Protein 5SWK (pdb70)

Solvent-accessible surface area: 19151 Å² total; per-residue (Å²): 86,7,34,11,99,113,65,0,35,89,11,0,90,79,13,56,7,89,97,84,67,4,68,34,65,53,0,5,66,25,0,1,3,12,0,31,42,103,109,24,35,27,77,115,96,20,24,39,0,113,1,74,153,13,93,2,4,105,18,13,61,39,97,46,19,27,0,124,64,71,80,48,0,56,58,16,0,111,158,24,12,57,86,99,105,61,0,36,12,90,111,83,0,36,53,0,0,85,78,28,38,5,160,97,93,58,3,57,27,145,51,0,12,66,24,0,6,18,8,0,13,38,103,96,26,31,29,108,116,97,18,24,39,0,114,2,69,156,14,53,0,5,99,16,14,61,31,97,42,6,18,1,124,86,69,210,83,0,50,57,7,0,109,163,14,10,89,101,128,100,22,52,63,132,44,29,115,56,81,34,79,10,52,58,49,80,100,32,65,0,46,3,117,2,39,49,105,51,26,58,33,5,59,47,93,54,32,66,23,12,54,51,91,62,54,80,77,48,79,149,211,119,10,0,44,10,49,0,41,0,32,2,61,27,104,34,99,5,87,0,23,1,14,40,50,51,54,34,3,24,76,40,22,62,111,2,48,112,54,61,69,4,30,0,53,0,53,1,134,221,46,19,53,70,137,42,54,113,52,83,28,92,2,49,127,51,70,93,52,63,0,32,0,114,9,39,44,103,51,24,66,41,24,62,40,96,58,52,54,22,18,54,54,91,58,50,88,68,46,69,148,218,137,20,2,62,12,47,0,43,0,30,1,61,72,77,36,94,5,60,0,28,0,15,45,50,56,48,23,10,36,65,32,23,76,103,5,51,120,54,120,58,0,30,0,47,0,67,5,90

Radius of gyration: 23.73 Å; Cα contacts (8 Å, |Δi|>4): 749; chains: 4; bounding box: 57×64×56 Å

Foldseek 3Di:
DWFFADLLVVQLVVQPDDDGDDDVVSSVVSVVSSCVVVVQADPVQRQKGADLPHSVCVQLVHRIDGVVPPVSVVVSRPVGIGHD/DKKFFAVLLVVQLVVQPDDDRMDDVVSSVVSVVVSCVVVVQADPVQRQKGAALVHSVCVQLVHRIDGVVPPVSVVVSRPVGIGHD/DAEPVCPPHDDDDDAFDKDKYKYWDACVVQWDKDWPDKFQKDWDWDWDADPVHTGIIIIMIGRHHPDDIDIDIDTDHDDPVNVVVPVVPDDDDDDDDDDD/DAAEPVCPPHDDDDDAFDKHKYKYFDACVVQWDKDWPDKDQKDWDWDFDADPVRGGIIIIMIHGHDPDDMDTDIDTDHQDPVNVVCVVPDDDDDDDDDDDD

Nearest PDB structures (foldseek):
  8j81-assembly1_A  TM=9.949E-01  e=4.202E-17  Homo sapiens
  5hmi-assembly3_A  TM=9.878E-01  e=1.040E-16  Homo sapiens
  5hmh-assembly3_A  TM=9.859E-01  e=1.580E-16  Homo sapiens
  5zxf-assembly1_A  TM=9.696E-01  e=1.816E-16  Homo sapiens
  3g03-assembly2_C  TM=9.786E-01  e=2.400E-16  Homo sapiens

B-factor: mean 32.32, std 8.68, range [16.42, 72.95]

Structure (mmCIF, N/CA/C/O backbone):
data_5SWK
#
_entry.id   5SWK
#
_cell.length_a   87.361
_cell.length_b   87.361
_cell.length_c   160.840
_cell.angle_alpha   90.000
_cell.angle_beta   90.000
_cell.angle_gamma   90.000
#
_symmetry.space_group_name_H-M   'P 43 21 2'
#
loop_
_entity.id
_entity.type
_entity.pdbx_description
1 polymer 'E3 ubiquitin-protein ligase Mdm2'
2 polymer 'De novo protein based on the inhibitor Amoebiasin-1'
3 non-polymer 'CHLORIDE ION'
4 non-polymer 'SULFATE ION'
5 non-polymer GLYCEROL
6 water water
#
loop_
_atom_site.group_PDB
_atom_site.id
_atom_site.type_symbol
_atom_site.label_atom_id
_atom_site.label_alt_id
_atom_site.label_comp_id
_atom_site.label_asym_id
_atom_site.label_entity_id
_atom_site.label_seq_id
_atom_site.pdbx_PDB_ins_code
_atom_site.Cartn_x
_atom_site.Cartn_y
_atom_site.Cartn_z
_atom_site.occupancy
_atom_site.B_iso_or_equiv
_atom_site.auth_seq_id
_atom_site.auth_comp_id
_atom_site.auth_asym_id
_atom_site.auth_atom_id
_atom_site.pdbx_PDB_model_num
ATOM 1 N N . LEU A 1 30 ? 20.880 -6.859 13.497 1.00 48.06 27 LEU A N 1
ATOM 2 C CA . LEU A 1 30 ? 21.476 -8.168 13.742 1.00 46.00 27 LEU A CA 1
ATOM 3 C C . LEU A 1 30 ? 21.478 -9.010 12.469 1.00 46.79 27 LEU A C 1
ATOM 4 O O . LEU A 1 30 ? 20.439 -9.187 11.837 1.00 45.81 27 LEU A O 1
ATOM 6 N N . VAL A 1 31 ? 22.647 -9.528 12.100 1.00 44.40 28 VAL A N 1
ATOM 7 C CA . VAL A 1 31 ? 22.802 -10.248 10.838 1.00 43.19 28 VAL A CA 1
ATOM 8 C C . VAL A 1 31 ? 23.518 -11.581 11.017 1.00 41.35 28 VAL A C 1
ATOM 9 O O . VAL A 1 31 ? 24.242 -11.786 11.991 1.00 39.78 28 VAL A O 1
ATOM 13 N N . ARG A 1 32 ? 23.300 -12.487 10.072 1.00 38.21 29 ARG A N 1
ATOM 14 C CA . ARG A 1 32 ? 23.967 -13.783 10.079 1.00 38.88 29 ARG A CA 1
ATOM 15 C C . ARG A 1 32 ? 24.812 -13.960 8.815 1.00 37.90 29 ARG A C 1
ATOM 16 O O . ARG A 1 32 ? 24.273 -14.195 7.735 1.00 35.35 29 ARG A O 1
ATOM 18 N N . PRO A 1 33 ? 26.140 -13.837 8.951 1.00 39.84 30 PRO A N 1
ATOM 19 C CA . PRO A 1 33 ? 27.056 -13.983 7.813 1.00 33.69 30 PRO A CA 1
ATOM 20 C C . PRO A 1 33 ? 26.947 -15.344 7.142 1.00 35.41 30 PRO A C 1
ATOM 21 O O . PRO A 1 33 ? 26.915 -16.363 7.827 1.00 32.33 30 PRO A O 1
ATOM 25 N N . LYS A 1 34 ? 26.903 -15.352 5.813 1.00 33.23 31 LYS A N 1
ATOM 26 C CA . LYS A 1 34 ? 26.936 -16.599 5.067 1.00 32.61 31 LYS A CA 1
ATOM 27 C C . LYS A 1 34 ? 28.329 -17.225 5.208 1.00 31.80 31 LYS A C 1
ATOM 28 O O . LYS A 1 34 ? 29.264 -16.538 5.613 1.00 31.89 31 LYS A O 1
ATOM 34 N N . PRO A 1 35 ? 28.469 -18.531 4.900 1.00 34.25 32 PRO A N 1
ATOM 35 C CA . PRO A 1 35 ? 29.686 -19.289 5.228 1.00 30.06 32 PRO A CA 1
ATOM 36 C C . PRO A 1 35 ? 31.026 -18.659 4.852 1.00 32.55 32 PRO A C 1
ATOM 37 O O . PRO A 1 35 ? 31.945 -18.691 5.666 1.00 29.62 32 PRO A O 1
ATOM 41 N N . LEU A 1 36 ? 31.156 -18.120 3.647 1.00 31.11 33 LEU A N 1
ATOM 42 C CA . LEU A 1 36 ? 32.443 -17.575 3.229 1.00 29.57 33 LEU A CA 1
ATOM 43 C C . LEU A 1 36 ? 32.793 -16.325 4.043 1.00 26.16 33 LEU A C 1
ATOM 44 O O . LEU A 1 36 ? 33.929 -16.161 4.490 1.00 24.93 33 LEU A O 1
ATOM 49 N N . LEU A 1 37 ? 31.816 -15.445 4.234 1.00 23.81 34 LEU A N 1
ATOM 50 C CA . LEU A 1 37 ? 32.027 -14.248 5.037 1.00 24.85 34 LEU A CA 1
ATOM 51 C C . LEU A 1 37 ? 32.323 -14.639 6.479 1.00 27.27 34 LEU A C 1
ATOM 52 O O . LEU A 1 37 ? 33.175 -14.041 7.133 1.00 25.00 34 LEU A O 1
ATOM 57 N N . LEU A 1 38 ? 31.618 -15.651 6.968 1.00 26.74 35 LEU A N 1
ATOM 58 C CA . LEU A 1 38 ? 31.816 -16.091 8.344 1.00 28.98 35 LEU A CA 1
ATOM 59 C C . LEU A 1 38 ? 33.246 -16.579 8.533 1.00 29.23 35 LEU A C 1
ATOM 60 O O . LEU A 1 38 ? 33.897 -16.235 9.519 1.00 28.90 35 LEU A O 1
ATOM 65 N N . LYS A 1 39 ? 33.737 -17.353 7.567 1.00 26.89 36 LYS A N 1
ATOM 66 C CA . LYS A 1 39 ? 35.110 -17.854 7.598 1.00 27.03 36 LYS A CA 1
ATOM 67 C C . LYS A 1 39 ? 36.143 -16.717 7.666 1.00 29.81 36 LYS A C 1
ATOM 68 O O . LYS A 1 39 ? 37.124 -16.803 8.407 1.00 30.27 36 LYS A O 1
ATOM 72 N N . LEU A 1 40 ? 35.916 -15.648 6.908 1.00 28.44 37 LEU A N 1
ATOM 73 C CA . LEU A 1 40 ? 36.807 -14.492 6.961 1.00 26.37 37 LEU A CA 1
ATOM 74 C C . LEU A 1 40 ? 36.829 -13.851 8.349 1.00 26.47 37 LEU A C 1
ATOM 75 O O . LEU A 1 40 ? 37.895 -13.644 8.923 1.00 26.20 37 LEU A O 1
ATOM 77 N N . LEU A 1 41 ? 35.655 -13.536 8.881 1.00 23.73 38 LEU A N 1
ATOM 78 C CA . LEU A 1 41 ? 35.571 -12.900 10.191 1.00 30.71 38 LEU A CA 1
ATOM 79 C C . LEU A 1 41 ? 36.243 -13.748 11.272 1.00 32.51 38 LEU A C 1
ATOM 80 O O . LEU A 1 41 ? 36.926 -13.224 12.155 1.00 29.92 38 LEU A O 1
ATOM 85 N N . LYS A 1 42 ? 36.062 -15.061 11.196 1.00 29.91 39 LYS A N 1
ATOM 86 C CA . LYS A 1 42 ? 36.586 -15.937 12.238 1.00 31.11 39 LYS A CA 1
ATOM 87 C C . LYS A 1 42 ? 38.102 -16.091 12.140 1.00 33.38 39 LYS A C 1
ATOM 88 O O . LYS A 1 42 ? 38.762 -16.400 13.132 1.00 30.11 39 LYS A O 1
ATOM 94 N N . SER A 1 43 ? 38.658 -15.858 10.952 1.00 29.75 40 SER A N 1
ATOM 95 C CA . SER A 1 43 ? 40.103 -15.965 10.771 1.00 29.14 40 SER A CA 1
ATOM 96 C C . SER A 1 43 ? 40.829 -14.814 11.467 1.00 26.36 40 SER A C 1
ATOM 97 O O . SER A 1 43 ? 42.043 -14.844 11.609 1.00 30.21 40 SER A O 1
ATOM 100 N N . VAL A 1 44 ? 40.081 -13.803 11.901 1.00 27.88 41 VAL A N 1
ATOM 101 C CA . VAL A 1 44 ? 40.673 -12.697 12.634 1.00 26.56 4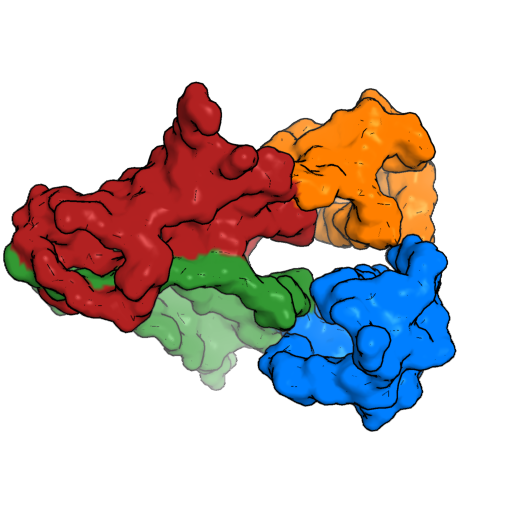1 VAL A CA 1
ATOM 102 C C . VAL A 1 44 ? 40.001 -12.505 13.998 1.00 29.44 41 VAL A C 1
ATOM 103 O O . VAL A 1 44 ? 39.943 -11.392 14.516 1.00 31.06 41 VAL A O 1
ATOM 107 N N . GLY A 1 45 ? 39.484 -13.594 14.566 1.00 32.66 42 GLY A N 1
ATOM 108 C CA . GLY A 1 45 ? 39.072 -13.598 15.961 1.00 33.12 42 GLY A CA 1
ATOM 109 C C . GLY A 1 45 ? 37.589 -13.671 16.280 1.00 38.56 42 GLY A C 1
ATOM 110 O O . GLY A 1 45 ? 37.223 -13.892 17.436 1.00 40.00 42 GLY A O 1
ATOM 111 N N . ALA A 1 46 ? 36.730 -13.473 15.282 1.00 30.77 43 ALA A N 1
ATOM 112 C CA . ALA A 1 46 ? 35.290 -13.536 15.516 1.00 35.15 43 ALA A CA 1
ATOM 113 C C . ALA A 1 46 ? 34.905 -14.917 16.050 1.00 39.29 43 ALA A C 1
ATOM 114 O O . ALA A 1 46 ? 35.444 -15.937 15.615 1.00 35.63 43 ALA A O 1
ATOM 116 N N . GLN A 1 47 ? 33.983 -14.943 17.007 1.00 40.80 44 GLN A N 1
ATOM 117 C CA . GLN A 1 47 ? 33.628 -16.191 17.675 1.00 45.20 44 GLN A CA 1
ATOM 118 C C . GLN A 1 47 ? 32.223 -16.663 17.327 1.00 46.52 44 GLN A C 1
ATOM 119 O O . GLN A 1 47 ? 31.992 -17.859 17.153 1.00 53.57 44 GLN A O 1
ATOM 121 N N . LYS A 1 48 ? 31.288 -15.724 17.217 1.00 42.35 45 LYS A N 1
ATOM 122 C CA . LYS A 1 48 ? 29.874 -16.068 17.118 1.00 42.00 45 LYS A CA 1
ATOM 123 C C . LYS A 1 48 ? 29.379 -16.298 15.692 1.00 46.85 45 LYS A C 1
ATOM 124 O O . LYS A 1 48 ? 30.161 -16.345 14.742 1.00 42.56 45 LYS A O 1
ATOM 130 N N . ASP A 1 49 ? 28.065 -16.453 15.560 1.00 47.38 46 ASP A N 1
ATOM 131 C CA . ASP A 1 49 ? 27.442 -16.668 14.263 1.00 45.40 46 ASP A CA 1
ATOM 132 C C . ASP A 1 49 ? 26.523 -15.511 13.901 1.00 43.96 46 ASP A C 1
ATOM 133 O O . ASP A 1 49 ? 26.212 -15.300 12.728 1.00 43.57 46 ASP A O 1
ATOM 138 N N . THR A 1 50 ? 26.088 -14.768 14.913 1.00 38.57 47 THR A N 1
ATOM 139 C CA . THR A 1 50 ? 25.202 -13.627 14.699 1.00 39.98 47 THR A CA 1
ATOM 140 C C . THR A 1 50 ? 25.894 -12.332 15.120 1.00 38.38 47 THR A C 1
ATOM 141 O O . THR A 1 50 ? 26.612 -12.299 16.116 1.00 41.33 47 THR A O 1
ATOM 145 N N . TYR A 1 51 ? 25.686 -11.267 14.352 1.00 36.00 48 TYR A N 1
ATOM 146 C CA . TYR A 1 51 ? 26.440 -10.033 14.546 1.00 36.46 48 TYR A CA 1
ATOM 147 C C . TYR A 1 51 ? 25.569 -8.815 14.297 1.00 36.25 48 TYR A C 1
ATOM 148 O O . TYR A 1 51 ? 24.503 -8.919 13.696 1.00 39.27 48 TYR A O 1
ATOM 157 N N . THR A 1 52 ? 26.032 -7.657 14.755 1.00 33.35 49 THR A N 1
ATOM 158 C CA . THR A 1 52 ? 25.519 -6.394 14.250 1.00 32.80 49 THR A CA 1
ATOM 159 C C . THR A 1 52 ? 26.378 -6.020 13.041 1.00 33.60 49 THR A C 1
ATOM 160 O O . THR A 1 52 ? 27.484 -6.542 12.876 1.00 32.08 49 THR A O 1
ATOM 164 N N . MET A 1 53 ? 25.871 -5.126 12.202 1.00 33.50 50 MET A N 1
ATOM 165 C CA . MET A 1 53 ? 26.634 -4.624 11.066 1.00 34.67 50 MET A CA 1
ATOM 166 C C . MET A 1 53 ? 27.932 -3.972 11.529 1.00 34.66 50 MET A C 1
ATOM 167 O O . MET A 1 53 ? 28.959 -4.074 10.857 1.00 31.01 50 MET A O 1
ATOM 172 N N . LYS A 1 54 ? 27.879 -3.305 12.681 1.00 35.61 51 LYS A N 1
ATOM 173 C CA . LYS A 1 54 ? 29.049 -2.621 13.214 1.00 32.48 51 LYS A CA 1
ATOM 174 C C . LYS A 1 54 ? 30.163 -3.620 13.461 1.00 29.96 51 LYS A C 1
ATOM 175 O O . LYS A 1 54 ? 31.322 -3.365 13.123 1.00 31.70 51 LYS A O 1
ATOM 177 N N . GLU A 1 55 ? 29.803 -4.766 14.031 1.00 27.48 52 GLU A N 1
ATOM 178 C CA . GLU A 1 55 ? 30.766 -5.830 14.288 1.00 29.73 52 GLU A CA 1
ATOM 179 C C . GLU A 1 55 ? 31.315 -6.423 12.994 1.00 25.90 52 GLU A C 1
ATOM 180 O O . GLU A 1 55 ? 32.512 -6.669 12.886 1.00 26.06 52 GLU A O 1
ATOM 186 N N . VAL A 1 56 ? 30.434 -6.678 12.032 1.00 29.12 53 VAL A N 1
ATOM 187 C CA . VAL A 1 56 ? 30.866 -7.226 10.746 1.00 27.14 53 VAL A CA 1
ATOM 188 C C . VAL A 1 56 ? 31.886 -6.285 10.115 1.00 24.39 53 VAL A C 1
ATOM 189 O O . VAL A 1 56 ? 32.959 -6.716 9.672 1.00 25.11 53 VAL A O 1
ATOM 193 N N . LEU A 1 57 ? 31.562 -4.995 10.110 1.00 24.23 54 LEU A N 1
ATOM 194 C CA . LEU A 1 57 ? 32.474 -3.985 9.582 1.00 27.56 54 LEU A CA 1
ATOM 195 C C . LEU A 1 57 ? 33.788 -3.964 10.365 1.00 25.66 54 LEU A C 1
ATOM 196 O O . LEU A 1 57 ? 34.860 -3.790 9.786 1.00 24.68 54 LEU A O 1
ATOM 201 N N . PHE A 1 58 ? 33.719 -4.149 11.678 1.00 24.57 55 PHE A N 1
ATOM 202 C CA . PHE A 1 58 ? 34.947 -4.185 12.466 1.00 25.34 55 PHE A CA 1
ATOM 203 C C . PHE A 1 58 ? 35.868 -5.330 12.039 1.00 22.70 55 PHE A C 1
ATOM 204 O O . PHE A 1 58 ? 37.054 -5.124 11.812 1.00 21.79 55 PHE A O 1
ATOM 212 N N . TYR A 1 59 ? 35.334 -6.542 11.949 1.00 23.65 56 TYR A N 1
ATOM 213 C CA . TYR A 1 59 ? 36.182 -7.692 11.645 1.00 21.95 56 TYR A CA 1
ATOM 214 C C . TYR A 1 59 ? 36.652 -7.682 10.189 1.00 21.35 56 TYR A C 1
ATOM 215 O O . TYR A 1 59 ? 37.717 -8.221 9.863 1.00 20.39 56 TYR A O 1
ATOM 224 N N . LEU A 1 60 ? 35.859 -7.068 9.320 1.00 21.95 57 LEU A N 1
ATOM 225 C CA . LEU A 1 60 ? 36.243 -6.936 7.913 1.00 23.06 57 LEU A CA 1
ATOM 226 C C . LEU A 1 60 ? 37.466 -6.013 7.839 1.00 22.58 57 LEU A C 1
ATOM 227 O O . LEU A 1 60 ? 38.442 -6.307 7.150 1.00 21.34 57 LEU A O 1
ATOM 232 N N . GLY A 1 61 ? 37.415 -4.918 8.596 1.00 24.10 58 GLY A N 1
ATOM 233 C CA . GLY A 1 61 ? 38.555 -4.027 8.765 1.00 21.59 58 GLY A CA 1
ATOM 234 C C . GLY A 1 61 ? 39.788 -4.727 9.319 1.00 19.87 58 GLY A C 1
ATOM 235 O O . GLY A 1 61 ? 40.896 -4.543 8.803 1.00 19.55 58 GLY A O 1
ATOM 236 N N . GLN A 1 62 ? 39.601 -5.516 10.379 1.00 22.25 59 GLN A N 1
ATOM 237 C CA . GLN A 1 62 ? 40.674 -6.340 10.941 1.00 21.66 59 GLN A CA 1
ATOM 238 C C . GLN A 1 62 ? 41.314 -7.227 9.877 1.00 21.85 59 GLN A C 1
ATOM 239 O O . GLN A 1 62 ? 42.542 -7.371 9.811 1.00 23.29 59 GLN A O 1
ATOM 245 N N . TYR A 1 63 ? 40.462 -7.840 9.065 1.00 20.86 60 TYR A N 1
ATOM 246 C CA . TYR A 1 63 ? 40.898 -8.777 8.035 1.00 21.41 60 TYR A CA 1
ATOM 247 C C . TYR A 1 63 ? 41.768 -8.058 7.010 1.00 19.76 60 TYR A C 1
ATOM 248 O O . TYR A 1 63 ? 42.890 -8.484 6.711 1.00 20.94 60 TYR A O 1
ATOM 257 N N . ILE A 1 64 ? 41.252 -6.947 6.496 1.00 19.13 61 ILE A N 1
ATOM 258 C CA . ILE A 1 64 ? 41.951 -6.170 5.472 1.00 18.25 61 ILE A CA 1
ATOM 259 C C . ILE A 1 64 ? 43.272 -5.621 5.993 1.00 20.74 61 ILE A C 1
ATOM 260 O O . ILE A 1 64 ? 44.299 -5.696 5.327 1.00 20.52 61 ILE A O 1
ATOM 265 N N . MET A 1 65 ? 43.250 -5.090 7.210 1.00 22.50 62 MET A N 1
ATOM 266 C CA . MET A 1 65 ? 44.469 -4.582 7.823 1.00 22.03 62 MET A CA 1
ATOM 267 C C . MET A 1 65 ? 45.497 -5.681 8.092 1.00 20.04 62 MET A C 1
ATOM 268 O O . MET A 1 65 ? 46.681 -5.487 7.833 1.00 22.73 62 MET A O 1
ATOM 273 N N . THR A 1 66 ? 45.049 -6.823 8.609 1.00 18.45 63 THR A N 1
ATOM 274 C CA . THR A 1 66 ? 45.962 -7.912 8.965 1.00 18.75 63 THR A CA 1
ATOM 275 C C . THR A 1 66 ? 46.664 -8.477 7.721 1.00 23.76 63 THR A C 1
ATOM 276 O O . THR A 1 66 ? 47.866 -8.714 7.725 1.00 22.28 63 THR A O 1
ATOM 280 N N . LYS A 1 67 ? 45.916 -8.663 6.644 1.00 23.69 64 LYS A N 1
ATOM 281 C CA . LYS A 1 67 ? 46.508 -9.210 5.424 1.00 22.75 64 LYS A CA 1
ATOM 282 C C . LYS A 1 67 ? 47.068 -8.111 4.524 1.00 23.91 64 LYS A C 1
ATOM 283 O O . LYS A 1 67 ? 47.582 -8.389 3.437 1.00 27.23 64 LYS A O 1
ATOM 289 N N . ARG A 1 68 ? 46.964 -6.866 4.990 1.00 22.05 65 ARG A N 1
ATOM 290 C CA . ARG A 1 68 ? 47.526 -5.708 4.296 1.00 24.35 65 ARG A CA 1
ATOM 291 C C . ARG A 1 68 ? 47.113 -5.665 2.813 1.00 25.60 65 ARG A C 1
ATOM 292 O O . ARG A 1 68 ? 47.958 -5.583 1.915 1.00 21.36 65 ARG A O 1
ATOM 300 N N . LEU A 1 69 ? 45.806 -5.706 2.576 1.00 22.22 66 LEU A N 1
ATOM 301 C CA . LEU A 1 69 ? 45.262 -5.722 1.218 1.00 21.48 66 LEU A CA 1
ATOM 302 C C . LEU A 1 69 ? 45.092 -4.330 0.629 1.00 25.45 66 LEU A C 1
ATOM 303 O O . LEU A 1 69 ? 44.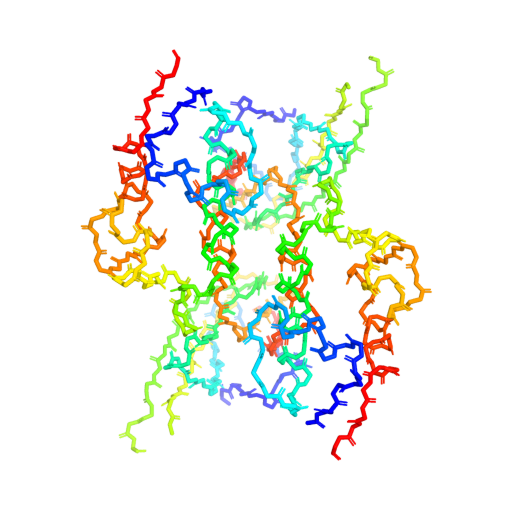844 -4.185 -0.569 1.00 24.42 66 LEU A O 1
ATOM 308 N N . TYR A 1 70 ? 45.196 -3.304 1.465 1.00 22.96 67 TYR A N 1
ATOM 309 C CA . TYR A 1 70 ? 44.992 -1.949 0.981 1.00 21.14 67 TYR A CA 1
ATOM 310 C C . TYR A 1 70 ? 46.257 -1.446 0.297 1.00 21.70 67 TYR A C 1
ATOM 311 O O . TYR A 1 70 ? 47.356 -1.871 0.627 1.00 19.06 67 TYR A O 1
ATOM 320 N N . ASP A 1 71 ? 46.095 -0.557 -0.674 1.00 20.91 68 ASP A N 1
ATOM 321 C CA . ASP A 1 71 ? 47.242 0.016 -1.376 1.00 23.52 68 ASP A CA 1
ATOM 322 C C . ASP A 1 71 ? 48.019 0.963 -0.460 1.00 22.08 68 ASP A C 1
ATOM 323 O O . ASP A 1 71 ? 47.418 1.719 0.282 1.00 21.69 68 ASP A O 1
ATOM 328 N N . GLU A 1 72 ? 49.344 0.931 -0.526 1.00 22.04 69 GLU A N 1
ATOM 329 C CA . GLU A 1 72 ? 50.170 1.775 0.345 1.00 25.06 69 GLU A CA 1
ATOM 330 C C . GLU A 1 72 ? 49.977 3.277 0.098 1.00 27.82 69 GLU A C 1
ATOM 331 O O . GLU A 1 72 ? 49.874 4.062 1.042 1.00 23.95 69 GLU A O 1
ATOM 334 N N . LYS A 1 73 ? 49.913 3.674 -1.170 1.00 24.69 70 LYS A N 1
ATOM 335 C CA . LYS A 1 73 ? 49.879 5.094 -1.521 1.00 25.70 70 LYS A CA 1
ATOM 336 C C . LYS A 1 73 ? 48.474 5.677 -1.499 1.00 24.51 70 LYS A C 1
ATOM 337 O O . LYS A 1 73 ? 48.282 6.857 -1.199 1.00 26.71 70 LYS A O 1
ATOM 343 N N . GLN A 1 74 ? 47.491 4.855 -1.839 1.00 22.19 71 GLN A N 1
ATOM 344 C CA . GLN A 1 74 ? 46.098 5.278 -1.800 1.00 23.56 71 GLN A CA 1
ATOM 345 C C . GLN A 1 74 ? 45.327 4.274 -0.966 1.00 25.96 71 GLN A C 1
ATOM 346 O O . GLN A 1 74 ? 44.810 3.286 -1.490 1.00 19.68 71 GLN A O 1
ATOM 352 N N . GLN A 1 75 ? 45.250 4.528 0.338 1.00 20.70 72 GLN A N 1
ATOM 353 C CA . GLN A 1 75 ? 44.927 3.454 1.268 1.00 23.45 72 GLN A CA 1
ATOM 354 C C . GLN A 1 75 ? 43.445 3.132 1.308 1.00 24.21 72 GLN A C 1
ATOM 355 O O . GLN A 1 75 ? 43.025 2.225 2.026 1.00 24.23 72 GLN A O 1
ATOM 361 N N . HIS A 1 76 ? 42.655 3.851 0.517 1.00 21.88 73 HIS A N 1
ATOM 362 C CA . HIS A 1 76 ? 41.247 3.507 0.361 1.00 23.91 73 HIS A CA 1
ATOM 363 C C . HIS A 1 76 ? 41.066 2.390 -0.679 1.00 24.47 73 HIS A C 1
ATOM 364 O O . HIS A 1 76 ? 40.005 1.775 -0.766 1.00 24.08 73 HIS A O 1
ATOM 371 N N . ILE A 1 77 ? 42.108 2.114 -1.451 1.00 22.67 74 ILE A N 1
ATOM 372 C CA . ILE A 1 77 ? 42.013 1.058 -2.455 1.00 21.79 74 ILE A CA 1
ATOM 373 C C . ILE A 1 77 ? 42.360 -0.283 -1.841 1.00 20.20 74 ILE A C 1
ATOM 374 O O . ILE A 1 77 ? 43.445 -0.456 -1.300 1.00 24.65 74 ILE A O 1
ATOM 379 N N . VAL A 1 78 ? 41.427 -1.224 -1.898 1.00 21.04 75 VAL A N 1
ATOM 380 C CA . VAL A 1 78 ? 41.680 -2.567 -1.396 1.00 21.16 75 VAL A CA 1
ATOM 381 C C . VAL A 1 78 ? 41.817 -3.546 -2.562 1.00 20.19 75 VAL A C 1
ATOM 382 O O . VAL A 1 78 ? 40.855 -3.742 -3.300 1.00 21.92 75 VAL A O 1
ATOM 386 N N . TYR A 1 79 ? 43.001 -4.144 -2.721 1.00 25.33 76 TYR A N 1
ATOM 387 C CA . TYR A 1 79 ? 43.235 -5.187 -3.730 1.00 28.47 76 TYR A CA 1
ATOM 388 C C . TYR A 1 79 ? 42.909 -6.551 -3.170 1.00 26.93 76 TYR A C 1
ATOM 389 O O . TYR A 1 79 ? 43.497 -6.961 -2.178 1.00 31.01 76 TYR A O 1
ATOM 398 N N . CYS A 1 80 ? 42.010 -7.276 -3.815 1.00 25.24 77 CYS A N 1
ATOM 399 C CA . CYS A 1 80 ? 41.611 -8.561 -3.266 1.00 27.56 77 CYS A CA 1
ATOM 400 C C . CYS A 1 80 ? 41.474 -9.642 -4.329 1.00 26.30 77 CYS A C 1
ATOM 401 O O . CYS A 1 80 ? 40.900 -10.694 -4.063 1.00 24.08 77 CYS A O 1
ATOM 404 N N . SER A 1 81 ? 42.030 -9.405 -5.517 1.00 25.86 78 SER A N 1
ATOM 405 C CA . SER A 1 81 ? 41.791 -10.306 -6.648 1.00 28.39 78 SER A CA 1
ATOM 406 C C . SER A 1 81 ? 42.422 -11.677 -6.428 1.00 30.73 78 SER A C 1
ATOM 407 O O . SER A 1 81 ? 42.041 -12.647 -7.077 1.00 31.03 78 SER A O 1
ATOM 410 N N . ASN A 1 82 ? 43.383 -11.753 -5.510 1.00 23.92 79 ASN A N 1
ATOM 411 C CA . ASN A 1 82 ? 44.017 -13.023 -5.166 1.00 29.31 79 ASN A CA 1
ATOM 412 C C . ASN A 1 82 ? 43.710 -13.417 -3.720 1.00 28.32 79 ASN A C 1
ATOM 413 O O . ASN A 1 82 ? 44.488 -14.114 -3.084 1.00 30.14 79 ASN A O 1
ATOM 418 N N . ASP A 1 83 ? 42.574 -12.958 -3.212 1.00 26.75 80 ASP A N 1
ATOM 419 C CA . ASP A 1 83 ? 42.191 -13.197 -1.826 1.00 27.02 80 ASP A CA 1
ATOM 420 C C . ASP A 1 83 ? 40.752 -13.666 -1.799 1.00 27.83 80 ASP A C 1
ATOM 421 O O . ASP A 1 83 ? 39.967 -13.294 -2.662 1.00 25.92 80 ASP A O 1
ATOM 426 N N . LEU A 1 84 ? 40.393 -14.464 -0.801 1.00 27.57 81 LEU A N 1
ATOM 427 C CA . LEU A 1 84 ? 39.011 -14.913 -0.674 1.00 27.82 81 LEU A CA 1
ATOM 428 C C . LEU A 1 84 ? 38.021 -13.743 -0.574 1.00 28.44 81 LEU A C 1
ATOM 429 O O . LEU A 1 84 ? 36.857 -13.884 -0.947 1.00 28.42 81 LEU A O 1
ATOM 434 N N . LEU A 1 85 ? 38.474 -12.590 -0.086 1.00 22.71 82 LEU A N 1
ATOM 435 C CA . LEU A 1 85 ? 37.594 -11.417 -0.031 1.00 22.75 82 LEU A CA 1
ATOM 436 C C . LEU A 1 85 ? 37.160 -11.016 -1.439 1.00 23.56 82 LEU A C 1
ATOM 437 O O . LEU A 1 85 ? 36.037 -10.556 -1.648 1.00 23.99 82 LEU A O 1
ATOM 442 N N . GLY A 1 86 ? 38.054 -11.201 -2.402 1.00 23.65 83 GLY A N 1
ATOM 443 C CA . GLY A 1 86 ? 37.721 -10.938 -3.795 1.00 28.48 83 GLY A CA 1
ATOM 444 C C . GLY A 1 86 ? 36.631 -11.861 -4.314 1.00 26.68 83 GLY A C 1
ATOM 445 O O . GLY A 1 86 ? 35.681 -11.421 -4.965 1.00 26.96 83 GLY A O 1
ATOM 446 N N . ASP A 1 87 ? 36.775 -13.151 -4.031 1.00 26.06 84 ASP A N 1
ATOM 447 C CA . ASP A 1 87 ? 35.758 -14.138 -4.387 1.00 28.32 84 ASP A CA 1
ATOM 448 C C . ASP A 1 87 ? 34.416 -13.790 -3.763 1.00 25.18 84 ASP A C 1
ATOM 449 O O . ASP A 1 87 ? 33.379 -13.817 -4.422 1.00 25.59 84 ASP A O 1
ATOM 454 N N . LEU A 1 88 ? 34.455 -13.468 -2.475 1.00 24.90 85 LEU A N 1
ATOM 455 C CA . LEU A 1 88 ? 33.261 -13.114 -1.716 1.00 24.71 85 LEU A CA 1
ATOM 456 C C . LEU A 1 88 ? 32.549 -11.888 -2.283 1.00 27.43 85 LEU A C 1
ATOM 457 O O . LEU A 1 88 ? 31.343 -11.925 -2.555 1.00 26.48 85 LEU A O 1
ATOM 462 N N . PHE A 1 89 ? 33.292 -10.797 -2.452 1.00 24.08 86 PHE A N 1
ATOM 463 C CA . PHE A 1 89 ? 32.705 -9.565 -2.963 1.00 24.21 86 PHE A CA 1
ATOM 464 C C . PHE A 1 89 ? 32.508 -9.613 -4.474 1.00 24.36 86 PHE A C 1
ATOM 465 O O . PHE A 1 89 ? 31.707 -8.861 -5.017 1.00 26.04 86 PHE A O 1
ATOM 473 N N . GLY A 1 90 ? 33.242 -10.492 -5.149 1.00 25.70 87 GLY A N 1
ATOM 474 C CA . GLY A 1 90 ? 33.122 -10.624 -6.593 1.00 27.98 87 GLY A CA 1
ATOM 475 C C . GLY A 1 90 ? 33.778 -9.490 -7.359 1.00 27.28 87 GLY A C 1
ATOM 476 O O . GLY A 1 90 ? 33.252 -9.038 -8.375 1.00 25.45 87 GLY A O 1
ATOM 477 N N . VAL A 1 91 ? 34.932 -9.036 -6.867 1.00 25.05 88 VAL A N 1
ATOM 478 C CA . VAL A 1 91 ? 35.651 -7.906 -7.454 1.00 23.57 88 VAL A CA 1
ATOM 479 C C . VAL A 1 91 ? 37.152 -8.131 -7.360 1.00 23.41 88 VAL A C 1
ATOM 480 O O . VAL A 1 91 ? 37.623 -8.883 -6.493 1.00 24.25 88 VAL A O 1
ATOM 484 N N . PRO A 1 92 ? 37.914 -7.497 -8.257 1.00 22.68 89 PRO A N 1
ATOM 485 C CA . PRO A 1 92 ? 39.377 -7.562 -8.170 1.00 22.48 89 PRO A CA 1
ATOM 486 C C . PRO A 1 92 ? 39.902 -6.567 -7.143 1.00 22.35 89 PRO A C 1
ATOM 487 O O . PRO A 1 92 ? 40.956 -6.784 -6.559 1.00 24.05 89 PRO A O 1
ATOM 491 N N . SER A 1 93 ? 39.162 -5.483 -6.956 1.00 23.40 90 SER A N 1
ATOM 492 C CA . SER A 1 93 ? 39.503 -4.441 -5.990 1.00 23.14 90 SER A CA 1
ATOM 493 C C . SER A 1 93 ? 38.275 -3.586 -5.771 1.00 23.46 90 SER A C 1
ATOM 494 O O . SER A 1 93 ? 37.339 -3.622 -6.568 1.00 23.03 90 SER A O 1
ATOM 497 N N . PHE A 1 94 ? 38.257 -2.837 -4.674 1.00 22.62 91 PHE A N 1
ATOM 498 C CA . PHE A 1 94 ? 37.204 -1.866 -4.451 1.00 23.38 91 PHE A CA 1
ATOM 499 C C . PHE A 1 94 ? 37.789 -0.709 -3.666 1.00 23.44 91 PHE A C 1
ATOM 500 O O . PHE A 1 94 ? 38.861 -0.838 -3.070 1.00 25.03 91 PHE A O 1
ATOM 508 N N . SER A 1 95 ? 37.094 0.421 -3.675 1.00 25.94 92 SER A N 1
ATOM 509 C CA . SER A 1 95 ? 37.515 1.575 -2.890 1.00 26.67 92 SER A CA 1
ATOM 510 C C . SER A 1 95 ? 36.676 1.740 -1.632 1.00 26.01 92 SER A C 1
ATOM 511 O O . SER A 1 95 ? 35.455 1.631 -1.678 1.00 24.00 92 SER A O 1
ATOM 514 N N . VAL A 1 96 ? 37.335 2.041 -0.515 1.00 24.65 93 VAL A N 1
ATOM 515 C CA . VAL A 1 96 ? 36.642 2.222 0.762 1.00 23.52 93 VAL A CA 1
ATOM 516 C C . VAL A 1 96 ? 35.756 3.481 0.735 1.00 25.96 93 VAL A C 1
ATOM 517 O O . VAL A 1 96 ? 34.809 3.610 1.512 1.00 28.43 93 VAL A O 1
ATOM 521 N N . LYS A 1 97 ? 36.037 4.393 -0.187 1.00 25.22 94 LYS A N 1
ATOM 522 C CA . LYS A 1 97 ? 35.212 5.595 -0.326 1.00 27.01 94 LYS A CA 1
ATOM 523 C C . LYS A 1 97 ? 33.782 5.300 -0.799 1.00 31.55 94 LYS A C 1
ATOM 524 O O . LYS A 1 97 ? 32.866 6.090 -0.561 1.00 30.24 94 LYS A O 1
ATOM 530 N N . GLU A 1 98 ? 33.586 4.174 -1.478 1.00 30.48 95 GLU A N 1
ATOM 531 C CA . GLU A 1 98 ? 32.260 3.860 -2.019 1.00 30.44 95 GLU A CA 1
ATOM 532 C C . GLU A 1 98 ? 31.410 3.138 -0.976 1.00 31.23 95 GLU A C 1
ATOM 533 O O . GLU A 1 98 ? 31.272 1.917 -1.012 1.00 27.66 95 GLU A O 1
ATOM 536 N N . HIS A 1 99 ? 30.839 3.906 -0.051 1.00 33.07 96 HIS A N 1
ATOM 537 C CA . HIS A 1 99 ? 30.179 3.344 1.121 1.00 33.44 96 HIS A CA 1
ATOM 538 C C . HIS A 1 99 ? 28.977 2.463 0.784 1.00 33.20 96 HIS A C 1
ATOM 539 O O . HIS A 1 99 ? 28.841 1.365 1.324 1.00 35.59 96 HIS A O 1
ATOM 546 N N . ARG A 1 100 ? 28.104 2.948 -0.093 1.00 34.93 97 ARG A N 1
ATOM 547 C CA . ARG A 1 100 ? 26.908 2.205 -0.477 1.00 33.58 97 ARG A CA 1
ATOM 548 C C . ARG A 1 100 ? 27.269 0.867 -1.117 1.00 33.36 97 ARG A C 1
ATOM 549 O O . ARG A 1 100 ? 26.690 -0.170 -0.781 1.00 34.61 97 ARG A O 1
ATOM 551 N N . LYS A 1 101 ? 28.230 0.899 -2.036 1.00 32.71 98 LYS A N 1
ATOM 552 C CA . LYS A 1 101 ? 28.721 -0.308 -2.696 1.00 30.98 98 LYS A CA 1
ATOM 553 C C . LYS A 1 101 ? 29.219 -1.350 -1.695 1.00 30.02 98 LYS A C 1
ATOM 554 O O . LYS A 1 101 ? 28.908 -2.536 -1.801 1.00 28.13 98 LYS A O 1
ATOM 556 N N . ILE A 1 102 ? 29.992 -0.903 -0.716 1.00 30.50 99 ILE A N 1
ATOM 557 C CA . ILE A 1 102 ? 30.529 -1.818 0.279 1.00 26.14 99 ILE A CA 1
ATOM 558 C C . ILE A 1 102 ? 29.417 -2.425 1.123 1.00 28.48 99 ILE A C 1
ATOM 559 O O . ILE A 1 102 ? 29.395 -3.642 1.339 1.00 28.13 99 ILE A O 1
ATOM 564 N N . TYR A 1 103 ? 28.483 -1.593 1.583 1.00 29.64 100 TYR A N 1
ATOM 565 C CA . TYR A 1 103 ? 27.338 -2.107 2.329 1.00 29.71 100 TYR A CA 1
ATOM 566 C C . TYR A 1 103 ? 26.579 -3.129 1.482 1.00 30.20 100 TYR A C 1
ATOM 567 O O . TYR A 1 103 ? 26.219 -4.207 1.959 1.00 29.34 100 TYR A O 1
ATOM 576 N N . THR A 1 104 ? 26.368 -2.791 0.215 1.00 30.62 101 THR A N 1
ATOM 577 C CA . THR A 1 104 ? 25.697 -3.702 -0.704 1.00 30.99 101 THR A CA 1
ATOM 578 C C . THR A 1 104 ? 26.430 -5.039 -0.817 1.00 28.96 101 THR A C 1
ATOM 579 O O . THR A 1 104 ? 25.801 -6.093 -0.734 1.00 32.59 101 THR A O 1
ATOM 583 N N . MET A 1 105 ? 27.753 -5.006 -0.974 1.00 27.74 102 MET A N 1
ATOM 584 C CA . MET A 1 105 ? 28.515 -6.246 -1.137 1.00 28.23 102 MET A CA 1
ATOM 585 C C . MET A 1 105 ? 28.454 -7.089 0.129 1.00 27.48 102 MET A C 1
ATOM 586 O O . MET A 1 105 ? 28.388 -8.323 0.075 1.00 27.98 102 MET A O 1
ATOM 591 N N . ILE A 1 106 ? 28.470 -6.421 1.274 1.00 27.77 103 ILE A N 1
ATOM 592 C CA . ILE A 1 106 ? 28.347 -7.112 2.545 1.00 27.31 103 ILE A CA 1
ATOM 593 C C . ILE A 1 106 ? 26.956 -7.733 2.719 1.00 29.22 103 ILE A C 1
ATOM 594 O O . ILE A 1 106 ? 26.840 -8.907 3.071 1.00 32.45 103 ILE A O 1
ATOM 599 N N . TYR A 1 107 ? 25.912 -6.941 2.473 1.00 31.17 104 TYR A N 1
ATOM 600 C CA . TYR A 1 107 ? 24.523 -7.412 2.565 1.00 31.29 104 TYR A CA 1
ATOM 601 C C . TYR A 1 107 ? 24.236 -8.652 1.714 1.00 34.22 104 TYR A C 1
ATOM 602 O O . TYR A 1 107 ? 23.464 -9.522 2.121 1.00 32.62 104 TYR A O 1
ATOM 611 N N . ARG A 1 108 ? 24.850 -8.726 0.532 1.00 31.22 105 ARG A N 1
ATOM 612 C CA . ARG A 1 108 ? 24.667 -9.875 -0.353 1.00 31.46 105 ARG A CA 1
ATOM 613 C C . ARG A 1 108 ? 25.176 -11.154 0.289 1.00 34.68 105 ARG A C 1
ATOM 614 O O . ARG A 1 108 ? 24.796 -12.254 -0.113 1.00 34.24 105 ARG A O 1
ATOM 622 N N . ASN A 1 109 ? 26.035 -11.012 1.294 1.00 32.98 106 ASN A N 1
ATOM 623 C CA . ASN A 1 109 ? 26.696 -12.172 1.873 1.00 30.87 106 ASN A CA 1
ATOM 624 C C . ASN A 1 109 ? 26.300 -12.441 3.320 1.00 32.36 106 ASN A C 1
ATOM 625 O O . ASN A 1 109 ? 27.055 -13.043 4.079 1.00 33.21 106 ASN A O 1
ATOM 630 N N . LEU A 1 110 ? 25.105 -12.001 3.688 1.00 33.50 107 LEU A N 1
ATOM 631 C CA . LEU A 1 110 ? 24.558 -12.308 4.999 1.00 35.59 107 LEU A CA 1
ATOM 632 C C . LEU A 1 110 ? 23.042 -12.416 4.930 1.00 37.46 107 LEU A C 1
ATOM 633 O O . LEU A 1 110 ? 22.424 -11.965 3.966 1.00 35.74 107 LEU A O 1
ATOM 638 N N . VAL A 1 111 ? 22.453 -13.020 5.957 1.00 37.58 108 VAL A N 1
ATOM 639 C CA . VAL A 1 111 ? 21.005 -13.028 6.120 1.00 41.82 108 VAL A CA 1
ATOM 640 C C . VAL A 1 111 ? 20.639 -12.136 7.296 1.00 42.01 108 VAL A C 1
ATOM 641 O O . VAL A 1 111 ? 21.147 -12.317 8.400 1.00 42.69 108 VAL A O 1
ATOM 643 N N . VAL A 1 112 ? 19.777 -11.156 7.049 1.00 45.48 109 VAL A N 1
ATOM 644 C CA . VAL A 1 112 ? 19.339 -10.249 8.100 1.00 46.71 109 VAL A CA 1
ATOM 645 C C . VAL A 1 112 ? 18.451 -10.997 9.090 1.00 51.19 109 VAL A C 1
ATOM 646 O O . VAL A 1 112 ? 17.303 -11.323 8.785 1.00 50.82 109 VAL A O 1
ATOM 648 N N . VAL A 1 113 ? 19.000 -11.285 10.268 1.00 50.40 110 VAL A N 1
ATOM 649 C CA . VAL A 1 113 ? 18.279 -12.026 11.296 1.00 49.03 110 VAL A CA 1
ATOM 650 C C . VAL A 1 113 ? 17.154 -11.188 11.893 1.00 56.27 110 VAL A C 1
ATOM 651 O O . VAL A 1 113 ? 16.025 -11.209 11.405 1.00 60.09 110 VAL A O 1
ATOM 653 N N . THR B 1 29 ? 67.536 5.599 9.870 1.00 46.37 26 THR B N 1
ATOM 654 C CA . THR B 1 29 ? 67.799 4.876 11.112 1.00 39.61 26 THR B CA 1
ATOM 655 C C . THR B 1 29 ? 67.499 3.380 10.976 1.00 39.43 26 THR B C 1
ATOM 656 O O . THR B 1 29 ? 66.347 2.950 11.096 1.00 38.23 26 THR B O 1
ATOM 658 N N . LEU B 1 30 ? 68.544 2.594 10.726 1.00 40.53 27 LEU B N 1
ATOM 659 C CA . LEU B 1 30 ? 68.415 1.144 10.613 1.00 33.95 27 LEU B CA 1
ATOM 660 C C . LEU B 1 30 ? 68.714 0.450 11.941 1.00 34.06 27 LEU B C 1
ATOM 661 O O . LEU B 1 30 ? 69.656 0.811 12.651 1.00 32.64 27 LEU B O 1
ATOM 664 N N . VAL B 1 31 ? 67.902 -0.549 12.271 1.00 29.80 28 VAL B N 1
ATOM 665 C CA . VAL B 1 31 ? 68.016 -1.232 13.550 1.00 30.86 28 VAL B CA 1
ATOM 666 C C . VAL B 1 31 ? 67.928 -2.746 13.379 1.00 26.56 28 VAL B C 1
ATOM 667 O O . VAL B 1 31 ? 67.292 -3.239 12.452 1.00 29.42 28 VAL B O 1
ATOM 671 N N . ARG B 1 32 ? 68.574 -3.479 14.277 1.00 28.94 29 ARG B N 1
ATOM 672 C CA . ARG B 1 32 ? 68.417 -4.928 14.333 1.00 28.05 29 ARG B CA 1
ATOM 673 C C . ARG B 1 32 ? 67.704 -5.317 15.631 1.00 27.95 29 ARG B C 1
ATOM 674 O O . ARG B 1 32 ? 68.266 -5.183 16.712 1.00 24.63 29 ARG B O 1
ATOM 676 N N . PRO B 1 33 ? 66.451 -5.778 15.518 1.00 26.35 30 PRO B N 1
ATOM 677 C CA . PRO B 1 33 ? 65.673 -6.177 16.696 1.00 26.92 30 PRO B CA 1
ATOM 678 C C . PRO B 1 33 ? 66.283 -7.381 17.392 1.00 29.31 30 PRO B C 1
ATOM 679 O O . PRO B 1 33 ? 66.780 -8.302 16.736 1.00 27.56 30 PRO B O 1
ATOM 683 N N . LYS B 1 34 ? 66.247 -7.358 18.719 1.00 27.44 31 LYS B N 1
ATOM 684 C CA . LYS B 1 34 ? 66.687 -8.481 19.533 1.00 30.44 31 LYS B CA 1
ATOM 685 C C . LYS B 1 34 ? 65.689 -9.632 19.340 1.00 30.64 31 LYS B C 1
ATOM 686 O O . LYS B 1 34 ? 64.647 -9.434 18.706 1.00 28.92 31 LYS B O 1
ATOM 692 N N . PRO B 1 35 ? 66.012 -10.842 19.837 1.00 30.45 32 PRO B N 1
ATOM 693 C CA . PRO B 1 35 ? 65.217 -12.006 19.410 1.00 30.45 32 PRO B CA 1
ATOM 694 C C . PRO B 1 35 ? 63.713 -11.989 19.741 1.00 30.05 32 PRO B C 1
ATOM 695 O O . PRO B 1 35 ? 62.935 -12.466 18.915 1.00 27.90 32 PRO B O 1
ATOM 699 N N . LEU B 1 36 ? 63.299 -11.492 20.904 1.00 28.78 33 LEU B N 1
ATOM 700 C CA . LEU B 1 36 ? 61.866 -11.473 21.206 1.00 25.99 33 LEU B CA 1
ATOM 701 C C . LEU B 1 36 ? 61.141 -10.542 20.243 1.00 22.81 33 LEU B C 1
ATOM 702 O O . LEU B 1 36 ? 60.098 -10.886 19.700 1.00 26.58 33 LEU B O 1
ATOM 707 N N . LEU B 1 37 ? 61.694 -9.353 20.043 1.00 24.86 34 LEU B N 1
ATOM 708 C CA . LEU B 1 37 ? 61.044 -8.377 19.182 1.00 25.23 34 LEU B CA 1
ATOM 709 C C . LEU B 1 37 ? 61.010 -8.901 17.749 1.00 26.98 34 LEU B C 1
ATOM 710 O O . LEU B 1 37 ? 60.019 -8.741 17.037 1.00 25.74 34 LEU B O 1
ATOM 715 N N . LEU B 1 38 ? 62.089 -9.558 17.342 1.00 28.14 35 LEU B N 1
ATOM 716 C CA . LEU B 1 38 ? 62.150 -10.140 16.001 1.00 29.99 35 LEU B CA 1
ATOM 717 C C . LEU B 1 38 ? 61.065 -11.203 15.821 1.00 28.91 35 LEU B C 1
ATOM 718 O O . LEU B 1 38 ? 60.396 -11.238 14.794 1.00 31.74 35 LEU B O 1
ATOM 723 N N . LYS B 1 39 ? 60.879 -12.053 16.832 1.00 29.18 36 LYS B N 1
ATOM 724 C CA . LYS B 1 39 ? 59.820 -13.066 16.792 1.00 27.81 36 LYS B CA 1
ATOM 725 C C . LYS B 1 39 ? 58.431 -12.436 16.659 1.00 29.65 36 LYS B C 1
ATOM 726 O O . LYS B 1 39 ? 57.564 -12.955 15.952 1.00 30.51 36 LYS B O 1
ATOM 728 N N . LEU B 1 40 ? 58.220 -11.314 17.341 1.00 27.07 37 LEU B N 1
ATOM 729 C CA . LEU B 1 40 ? 56.962 -10.578 17.232 1.00 26.94 37 LEU B CA 1
ATOM 730 C C . LEU B 1 40 ? 56.755 -10.021 15.821 1.00 29.64 37 LEU B C 1
ATOM 731 O O . LEU B 1 40 ? 55.665 -10.136 15.244 1.00 26.92 37 LEU B O 1
ATOM 736 N N . LEU B 1 41 ? 57.789 -9.383 15.284 1.00 29.02 38 LEU B N 1
ATOM 737 C CA . LEU B 1 41 ? 57.689 -8.778 13.957 1.00 31.11 38 LEU B CA 1
ATOM 738 C C . LEU B 1 41 ? 57.451 -9.840 12.888 1.00 29.55 38 LEU B C 1
ATOM 739 O O . LEU B 1 41 ? 56.661 -9.630 11.966 1.00 33.97 38 LEU B O 1
ATOM 744 N N . LYS B 1 42 ? 58.122 -10.982 13.010 1.00 30.33 39 LYS B N 1
ATOM 745 C CA . LYS B 1 42 ? 57.974 -12.036 12.006 1.00 35.52 39 LYS B CA 1
ATOM 746 C C . LYS B 1 42 ? 56.616 -12.723 12.111 1.00 37.23 39 LYS B C 1
ATOM 747 O O . LYS B 1 42 ? 56.125 -13.281 11.134 1.00 31.54 39 LYS B O 1
ATOM 753 N N . SER B 1 43 ? 55.996 -12.671 13.287 1.00 32.10 40 SER B N 1
ATOM 754 C CA . SER B 1 43 ? 54.694 -13.307 13.459 1.00 29.82 40 SER B CA 1
ATOM 755 C C . SER B 1 43 ? 53.595 -12.548 12.712 1.00 30.44 40 SER B C 1
ATOM 756 O O . SER B 1 43 ? 52.513 -13.087 12.479 1.00 33.69 40 SER B O 1
ATOM 759 N N . VAL B 1 44 ? 53.858 -11.301 12.333 1.00 28.27 41 VAL B N 1
ATOM 760 C CA . VAL B 1 44 ? 52.875 -10.552 11.549 1.00 30.69 41 VAL B CA 1
ATOM 761 C C . VAL B 1 44 ? 53.375 -10.238 10.129 1.00 35.30 41 VAL B C 1
ATOM 762 O O . VAL B 1 44 ? 52.917 -9.284 9.492 1.00 36.69 41 VAL B O 1
ATOM 766 N N . GLY B 1 45 ? 54.317 -11.038 9.643 1.00 32.80 42 GLY B N 1
ATOM 767 C CA . GLY B 1 45 ? 54.655 -11.022 8.229 1.00 39.73 42 GLY B CA 1
ATOM 768 C C . GLY B 1 45 ? 55.973 -10.389 7.825 1.00 44.69 42 GLY B C 1
ATOM 769 O O . GLY B 1 45 ? 56.294 -10.325 6.637 1.00 46.55 42 GLY B O 1
ATOM 770 N N . ALA B 1 46 ? 56.736 -9.906 8.797 1.00 36.42 43 ALA B N 1
ATOM 771 C CA . ALA B 1 46 ? 58.056 -9.372 8.505 1.00 41.86 43 ALA B CA 1
ATOM 772 C C . ALA B 1 46 ? 59.006 -10.528 8.215 1.00 44.55 43 ALA B C 1
ATOM 773 O O . ALA B 1 46 ? 58.896 -11.593 8.822 1.00 44.07 43 ALA B O 1
ATOM 775 N N . GLN B 1 47 ? 59.932 -10.326 7.283 1.00 45.36 44 GLN B N 1
ATOM 776 C CA . GLN B 1 47 ? 60.807 -11.414 6.857 1.00 48.54 44 GLN B CA 1
ATOM 777 C C . GLN B 1 47 ? 62.289 -11.053 6.899 1.00 47.90 44 GLN B C 1
ATOM 778 O O . GLN B 1 47 ? 63.127 -11.804 6.398 1.00 51.16 44 GLN B O 1
ATOM 784 N N . LYS B 1 48 ? 62.614 -9.913 7.496 1.00 43.76 45 LYS B N 1
ATOM 785 C CA . LYS B 1 48 ? 63.996 -9.448 7.529 1.00 44.32 45 LYS B CA 1
ATOM 786 C C . LYS B 1 48 ? 64.587 -9.492 8.931 1.00 43.41 45 LYS B C 1
ATOM 787 O O . LYS B 1 48 ? 63.879 -9.754 9.901 1.00 39.70 45 LYS B O 1
ATOM 793 N N . ASP B 1 49 ? 65.887 -9.232 9.029 1.00 41.90 46 ASP B N 1
ATOM 794 C CA . ASP B 1 49 ? 66.562 -9.157 10.322 1.00 39.55 46 ASP B CA 1
ATOM 795 C C . ASP B 1 49 ? 66.896 -7.709 10.643 1.00 38.54 46 ASP B C 1
ATOM 796 O O . ASP B 1 49 ? 67.211 -7.371 11.784 1.00 35.91 46 ASP B O 1
ATOM 801 N N . THR B 1 50 ? 66.835 -6.863 9.619 1.00 38.73 47 THR B N 1
ATOM 802 C CA . THR B 1 50 ? 67.143 -5.445 9.756 1.00 35.32 47 THR B CA 1
ATOM 803 C C . THR B 1 50 ? 65.950 -4.629 9.280 1.00 36.20 47 THR B C 1
ATOM 804 O O . THR B 1 50 ? 65.305 -4.983 8.295 1.00 34.29 47 THR B O 1
ATOM 808 N N . TYR B 1 51 ? 65.652 -3.549 9.996 1.00 31.12 48 TYR B N 1
ATOM 809 C CA . TYR B 1 51 ? 64.454 -2.758 9.742 1.00 33.43 48 TYR B CA 1
ATOM 810 C C . TYR B 1 51 ? 64.751 -1.284 9.910 1.00 29.43 48 TYR B C 1
ATOM 811 O O . TYR B 1 51 ? 65.739 -0.910 10.537 1.00 35.08 48 TYR B O 1
ATOM 820 N N . THR B 1 52 ? 63.891 -0.446 9.345 1.00 29.99 49 THR B N 1
ATOM 821 C CA . THR B 1 52 ? 63.866 0.957 9.717 1.00 28.58 49 THR B CA 1
ATOM 822 C C . THR B 1 52 ? 62.972 1.080 10.948 1.00 26.01 49 THR B C 1
ATOM 823 O O . THR B 1 52 ? 62.202 0.174 11.242 1.00 25.07 49 THR B O 1
ATOM 827 N N . MET B 1 53 ? 63.074 2.188 11.666 1.00 28.71 50 MET B N 1
ATOM 828 C CA . MET B 1 53 ? 62.214 2.397 12.821 1.00 26.05 50 MET B CA 1
ATOM 829 C C . MET B 1 53 ? 60.765 2.493 12.362 1.00 28.52 50 MET B C 1
ATOM 830 O O . MET B 1 53 ? 59.855 2.019 13.041 1.00 25.89 50 MET B O 1
ATOM 835 N N . LYS B 1 54 ? 60.562 3.075 11.184 1.00 26.13 51 LYS B N 1
ATOM 836 C CA . LYS B 1 54 ? 59.231 3.177 10.612 1.00 26.08 51 LYS B CA 1
ATOM 837 C C . LYS B 1 54 ? 58.592 1.803 10.463 1.00 26.58 51 LYS B C 1
ATOM 838 O O . LYS B 1 54 ? 57.420 1.616 10.798 1.00 25.12 51 LYS B O 1
ATOM 844 N N . GLU B 1 55 ? 59.372 0.843 9.971 1.00 24.57 52 GLU B N 1
ATOM 845 C CA . GLU B 1 55 ? 58.902 -0.529 9.825 1.00 21.82 52 GLU B CA 1
ATOM 846 C C . GLU B 1 55 ? 58.619 -1.185 11.186 1.00 23.40 52 GLU B C 1
ATOM 847 O O . GLU B 1 55 ? 57.620 -1.875 11.348 1.00 22.97 52 GLU B O 1
ATOM 853 N N . VAL B 1 56 ? 59.514 -0.986 12.145 1.00 20.61 53 VAL B N 1
ATOM 854 C CA . VAL B 1 56 ? 59.322 -1.560 13.480 1.00 21.62 53 VAL B CA 1
ATOM 855 C C . VAL B 1 56 ? 57.996 -1.079 14.075 1.00 23.19 53 VAL B C 1
ATOM 856 O O . VAL B 1 56 ? 57.187 -1.882 14.558 1.00 24.30 53 VAL B O 1
ATOM 860 N N . LEU B 1 57 ? 57.756 0.227 14.005 1.00 20.93 54 LEU B N 1
ATOM 861 C CA . LEU B 1 57 ? 56.511 0.774 14.536 1.00 23.59 54 LEU B CA 1
ATOM 862 C C . LEU B 1 57 ? 55.307 0.236 13.785 1.00 23.95 54 LEU B C 1
ATOM 863 O O . LEU B 1 57 ? 54.260 -0.026 14.381 1.00 19.25 54 LEU B O 1
ATOM 868 N N . PHE B 1 58 ? 55.447 0.066 12.474 1.00 21.08 55 PHE B N 1
ATOM 869 C CA . PHE B 1 58 ? 54.327 -0.433 11.687 1.00 18.73 55 PHE B CA 1
ATOM 870 C C . PHE B 1 58 ? 53.936 -1.845 12.114 1.00 23.22 55 PHE B C 1
ATOM 871 O O . PHE B 1 58 ? 52.757 -2.142 12.333 1.00 23.88 55 PHE B O 1
ATOM 879 N N . TYR B 1 59 ? 54.926 -2.724 12.221 1.00 20.71 56 TYR B N 1
ATOM 880 C CA . TYR B 1 59 ? 54.638 -4.123 12.514 1.00 23.50 56 TYR B CA 1
ATOM 881 C C . TYR B 1 59 ? 54.172 -4.303 13.947 1.00 20.31 56 TYR B C 1
ATOM 882 O O . TYR B 1 59 ? 53.359 -5.174 14.240 1.00 18.70 56 TYR B O 1
ATOM 891 N N . LEU B 1 60 ? 54.691 -3.470 14.836 1.00 19.50 57 LEU B N 1
ATOM 892 C CA . LEU B 1 60 ? 54.281 -3.536 16.238 1.00 19.60 57 LEU B CA 1
ATOM 893 C C . LEU B 1 60 ? 52.813 -3.110 16.338 1.00 21.08 57 LEU B C 1
ATOM 894 O O . LEU B 1 60 ? 52.028 -3.712 17.073 1.00 18.80 57 LEU B O 1
ATOM 899 N N . GLY B 1 61 ? 52.432 -2.100 15.556 1.00 19.45 58 GLY B N 1
ATOM 900 C CA . GLY B 1 61 ? 51.032 -1.703 15.463 1.00 19.40 58 GLY B CA 1
ATOM 901 C C . GLY B 1 61 ? 50.141 -2.781 14.870 1.00 21.38 58 GLY B C 1
ATOM 902 O O . GLY B 1 61 ? 49.035 -3.020 15.356 1.00 19.13 58 GLY B O 1
ATOM 903 N N . GLN B 1 62 ? 50.614 -3.425 13.803 1.00 21.02 59 GLN B N 1
ATOM 904 C CA . GLN B 1 62 ? 49.893 -4.539 13.190 1.00 22.39 59 GLN B CA 1
ATOM 905 C C . GLN B 1 62 ? 49.614 -5.633 14.217 1.00 19.35 59 GLN B C 1
ATOM 906 O O . GLN B 1 62 ? 48.506 -6.158 14.302 1.00 23.04 59 GLN B O 1
ATOM 912 N N . TYR B 1 63 ? 50.654 -5.981 14.967 1.00 19.35 60 TYR B N 1
ATOM 913 C CA . TYR B 1 63 ? 50.576 -7.015 15.993 1.00 21.23 60 TYR B CA 1
ATOM 914 C C . TYR B 1 63 ? 49.495 -6.705 17.028 1.00 20.50 60 TYR B C 1
ATOM 915 O O . TYR B 1 63 ? 48.626 -7.531 17.307 1.00 22.03 60 TYR B O 1
ATOM 924 N N . ILE B 1 64 ? 49.551 -5.506 17.593 1.00 19.05 61 ILE B N 1
ATOM 925 C CA . ILE B 1 64 ? 48.580 -5.092 18.616 1.00 18.92 61 ILE B CA 1
ATOM 926 C C . ILE B 1 64 ? 47.154 -5.047 18.058 1.00 20.38 61 ILE B C 1
ATOM 927 O O . ILE B 1 64 ? 46.188 -5.437 18.725 1.00 18.95 61 ILE B O 1
ATOM 932 N N . MET B 1 65 ? 47.029 -4.605 16.807 1.00 18.23 62 MET B N 1
ATOM 933 C CA . MET B 1 65 ? 45.732 -4.553 16.139 1.00 20.67 62 MET B CA 1
ATOM 934 C C . MET B 1 65 ? 45.178 -5.958 15.916 1.00 20.09 62 MET B C 1
ATOM 935 O O . MET B 1 65 ? 44.020 -6.234 16.208 1.00 24.52 62 MET B O 1
ATOM 940 N N . THR B 1 66 ? 46.019 -6.838 15.385 1.00 20.35 63 THR B N 1
ATOM 941 C CA . THR B 1 66 ? 45.585 -8.174 14.986 1.00 23.98 63 THR B CA 1
ATOM 942 C C . THR B 1 66 ? 45.131 -9.005 16.175 1.00 24.75 63 THR B C 1
ATOM 943 O O . THR B 1 66 ? 44.154 -9.759 16.098 1.00 26.44 63 THR B O 1
ATOM 947 N N . LYS B 1 67 ? 45.849 -8.868 17.276 1.00 22.28 64 LYS B N 1
ATOM 948 C CA . LYS B 1 67 ? 45.526 -9.635 18.471 1.00 23.41 64 LYS B CA 1
ATOM 949 C C . LYS B 1 67 ? 44.585 -8.862 19.382 1.00 23.94 64 LYS B C 1
ATOM 950 O O . LYS B 1 67 ? 44.193 -9.364 20.433 1.00 24.71 64 LYS B O 1
ATOM 956 N N A ARG B 1 68 ? 44.229 -7.647 18.968 0.53 21.79 65 ARG B N 1
ATOM 957 N N B ARG B 1 68 ? 44.236 -7.645 18.967 0.47 21.72 65 ARG B N 1
ATOM 958 C CA A ARG B 1 68 ? 43.294 -6.800 19.703 0.53 22.59 65 ARG B CA 1
ATOM 959 C CA B ARG B 1 68 ? 43.305 -6.789 19.696 0.47 22.50 65 ARG B CA 1
ATOM 960 C C A ARG B 1 68 ? 43.697 -6.667 21.169 0.53 22.59 65 ARG B C 1
ATOM 961 C C B ARG B 1 68 ? 43.698 -6.666 21.165 0.47 22.57 65 ARG B C 1
ATOM 962 O O A ARG B 1 68 ? 42.891 -6.908 22.069 0.53 20.64 65 ARG B O 1
ATOM 963 O O B ARG B 1 68 ? 42.889 -6.913 22.060 0.47 20.89 65 ARG B O 1
ATOM 978 N N . LEU B 1 69 ? 44.950 -6.289 21.401 1.00 20.60 66 LEU B N 1
ATOM 979 C CA . LEU B 1 69 ? 45.478 -6.191 22.755 1.00 22.02 66 LEU B CA 1
ATOM 980 C C . LEU B 1 69 ? 45.052 -4.897 23.438 1.00 21.85 66 LEU B C 1
ATOM 981 O O . LEU B 1 69 ? 45.161 -4.771 24.653 1.00 21.62 66 LEU B O 1
ATOM 986 N N . TYR B 1 70 ? 44.575 -3.934 22.655 1.00 22.26 67 TYR B N 1
ATOM 987 C CA . TYR B 1 70 ? 44.186 -2.642 23.206 1.00 20.34 67 TYR B CA 1
ATOM 988 C C . TYR B 1 70 ? 42.820 -2.716 23.879 1.00 23.35 67 TYR B C 1
ATOM 989 O O . TYR B 1 70 ? 41.993 -3.557 23.550 1.00 19.56 67 TYR B O 1
ATOM 998 N N . ASP B 1 71 ? 42.592 -1.816 24.825 1.00 22.28 68 ASP B N 1
ATOM 999 C CA . ASP B 1 71 ? 41.316 -1.741 25.516 1.00 22.07 68 ASP B CA 1
ATOM 1000 C C . ASP B 1 71 ? 40.229 -1.141 24.628 1.00 21.33 68 ASP B C 1
ATOM 1001 O O . ASP B 1 71 ? 40.456 -0.141 23.963 1.00 21.74 68 ASP B O 1
ATOM 1006 N N . GLU B 1 72 ? 39.041 -1.733 24.632 1.00 24.63 69 GLU B N 1
ATOM 1007 C CA . GLU B 1 72 ? 37.977 -1.257 23.744 1.00 25.67 69 GLU B CA 1
ATOM 1008 C C . GLU B 1 72 ? 37.503 0.160 24.063 1.00 24.90 69 GLU B C 1
ATOM 1009 O O . GLU B 1 72 ? 37.219 0.945 23.159 1.00 23.65 69 GLU B O 1
ATOM 1015 N N . LYS B 1 73 ? 37.410 0.489 25.351 1.00 23.70 70 LYS B N 1
ATOM 1016 C CA . LYS B 1 73 ? 36.838 1.767 25.763 1.00 21.91 70 LYS B CA 1
ATOM 1017 C C . LYS B 1 73 ? 37.884 2.881 25.789 1.00 23.32 70 LYS B C 1
ATOM 1018 O O . LYS B 1 73 ? 37.575 4.053 25.563 1.00 27.63 70 LYS B O 1
ATOM 1024 N N . GLN B 1 74 ? 39.126 2.505 26.068 1.00 22.33 71 GLN B N 1
ATOM 1025 C CA . GLN B 1 74 ? 40.247 3.441 26.117 1.00 21.96 71 GLN B CA 1
ATOM 1026 C C . GLN B 1 74 ? 41.381 2.891 25.284 1.00 22.23 71 GLN B C 1
ATOM 1027 O O . GLN B 1 74 ? 42.300 2.253 25.809 1.00 18.86 71 GLN B O 1
ATOM 1033 N N . GLN B 1 75 ? 41.335 3.157 23.984 1.00 18.14 72 GLN B N 1
ATOM 1034 C CA . GLN B 1 75 ? 42.066 2.325 23.048 1.00 20.32 72 GLN B CA 1
ATOM 1035 C C . GLN B 1 75 ? 43.553 2.650 22.986 1.00 18.94 72 GLN B C 1
ATOM 1036 O O . GLN B 1 75 ? 44.295 2.057 22.195 1.00 19.20 72 GLN B O 1
ATOM 1042 N N . HIS B 1 76 ? 43.991 3.593 23.812 1.00 19.96 73 HIS B N 1
ATOM 1043 C CA . HIS B 1 76 ? 45.419 3.828 23.974 1.00 19.14 73 HIS B CA 1
ATOM 1044 C C . HIS B 1 76 ? 46.041 2.877 25.004 1.00 20.57 73 HIS B C 1
ATOM 1045 O O . HIS B 1 76 ? 47.268 2.797 25.115 1.00 21.80 73 HIS B O 1
ATOM 1052 N N . ILE B 1 77 ? 45.204 2.162 25.754 1.00 20.80 74 ILE B N 1
ATOM 1053 C CA . ILE B 1 77 ? 45.710 1.224 26.757 1.00 21.03 74 ILE B CA 1
ATOM 1054 C C . ILE B 1 77 ? 45.883 -0.153 26.159 1.00 21.60 74 ILE B C 1
ATOM 1055 O O . ILE B 1 77 ? 44.927 -0.748 25.658 1.00 22.14 74 ILE B O 1
ATOM 1060 N N . VAL B 1 78 ? 47.110 -0.661 26.212 1.00 17.96 75 VAL B N 1
ATOM 1061 C CA . VAL B 1 78 ? 47.408 -1.982 25.669 1.00 19.93 75 VAL B CA 1
ATOM 1062 C C . VAL B 1 78 ? 47.694 -2.993 26.786 1.00 22.30 75 VAL B C 1
ATOM 1063 O O . VAL B 1 78 ? 48.641 -2.809 27.537 1.00 22.27 75 VAL B O 1
ATOM 1067 N N . TYR B 1 79 ? 46.874 -4.041 26.888 1.00 22.76 76 TYR B N 1
ATOM 1068 C CA . TYR B 1 79 ? 47.101 -5.126 27.856 1.00 26.80 76 TYR B CA 1
ATOM 1069 C C . TYR B 1 79 ? 47.963 -6.194 27.240 1.00 26.34 76 TYR B C 1
ATOM 1070 O O . TYR B 1 79 ? 47.638 -6.705 26.165 1.00 29.54 76 TYR B O 1
ATOM 1079 N N . CYS B 1 80 ? 49.055 -6.543 27.911 1.00 24.96 77 CYS B N 1
ATOM 1080 C CA . CYS B 1 80 ? 49.998 -7.490 27.334 1.00 26.39 77 CYS B CA 1
ATOM 1081 C C . CYS B 1 80 ? 50.653 -8.407 28.370 1.00 26.15 77 CYS B C 1
ATOM 1082 O O . CYS B 1 80 ? 51.642 -9.072 28.068 1.00 25.84 77 CYS B O 1
ATOM 1085 N N . SER B 1 81 ? 50.088 -8.476 29.574 1.00 25.17 78 SER B N 1
ATOM 1086 C CA . SER B 1 81 ? 50.725 -9.231 30.662 1.00 24.03 78 SER B CA 1
ATOM 1087 C C . SER B 1 81 ? 50.854 -10.723 30.357 1.00 26.93 78 SER B C 1
ATOM 1088 O O . SER B 1 81 ? 51.776 -11.378 30.839 1.00 30.56 78 SER B O 1
ATOM 1091 N N . ASN B 1 82 ? 49.929 -11.259 29.568 1.00 24.05 79 ASN B N 1
ATOM 1092 C CA . ASN B 1 82 ? 49.994 -12.661 29.181 1.00 28.29 79 ASN B CA 1
ATOM 1093 C C . ASN B 1 82 ? 50.474 -12.809 27.744 1.00 28.26 79 ASN B C 1
ATOM 1094 O O . ASN B 1 82 ? 50.209 -13.815 27.092 1.00 28.20 79 ASN B O 1
ATOM 1099 N N . ASP B 1 83 ? 51.186 -11.802 27.254 1.00 26.12 80 ASP B N 1
ATOM 1100 C CA . ASP B 1 83 ? 51.588 -11.789 25.857 1.00 25.83 80 ASP B CA 1
ATOM 1101 C C . ASP B 1 83 ? 53.100 -11.654 25.698 1.00 25.90 80 ASP B C 1
ATOM 1102 O O . ASP B 1 83 ? 53.779 -11.092 26.560 1.00 25.44 80 ASP B O 1
ATOM 1107 N N . LEU B 1 84 ? 53.616 -12.180 24.591 1.00 26.91 81 LEU B N 1
ATOM 1108 C CA . LEU B 1 84 ? 55.004 -11.957 24.188 1.00 24.79 81 LEU B CA 1
ATOM 1109 C C . LEU B 1 84 ? 55.394 -10.470 24.277 1.00 24.81 81 LEU B C 1
ATOM 1110 O O . LEU B 1 84 ? 56.494 -10.131 24.713 1.00 24.18 81 LEU B O 1
ATOM 1115 N N . LEU B 1 85 ? 54.488 -9.583 23.875 1.00 23.45 82 LEU B N 1
ATOM 1116 C CA . LEU B 1 85 ? 54.756 -8.147 23.967 1.00 24.12 82 LEU B CA 1
ATOM 1117 C C . LEU B 1 85 ? 55.028 -7.696 25.416 1.00 21.00 82 LEU B C 1
ATOM 1118 O O . LEU B 1 85 ? 55.915 -6.879 25.672 1.00 22.84 82 LEU B O 1
ATOM 1123 N N . GLY B 1 86 ? 54.274 -8.235 26.361 1.00 22.52 83 GLY B N 1
ATOM 1124 C CA . GLY B 1 86 ? 54.491 -7.890 27.765 1.00 22.81 83 GLY B CA 1
ATOM 1125 C C . GLY B 1 86 ? 55.854 -8.341 28.258 1.00 23.47 83 GLY B C 1
ATOM 1126 O O . GLY B 1 86 ? 56.503 -7.656 29.049 1.00 23.93 83 GLY B O 1
ATOM 1127 N N . ASP B 1 87 ? 56.291 -9.500 27.779 1.00 25.52 84 ASP B N 1
ATOM 1128 C CA . ASP B 1 87 ? 57.598 -10.036 28.135 1.00 25.30 84 ASP B CA 1
ATOM 1129 C C . ASP B 1 87 ? 58.728 -9.134 27.666 1.00 25.49 84 ASP B C 1
ATOM 1130 O O . ASP B 1 87 ? 59.648 -8.844 28.424 1.00 25.54 84 ASP B O 1
ATOM 1135 N N . LEU B 1 88 ? 58.666 -8.685 26.416 1.00 24.11 85 LEU B N 1
ATOM 1136 C CA . LEU B 1 88 ? 59.789 -7.943 25.872 1.00 24.02 85 LEU B CA 1
ATOM 1137 C C . LEU B 1 88 ? 59.773 -6.510 26.370 1.00 22.07 85 LEU B C 1
ATOM 1138 O O . LEU B 1 88 ? 60.8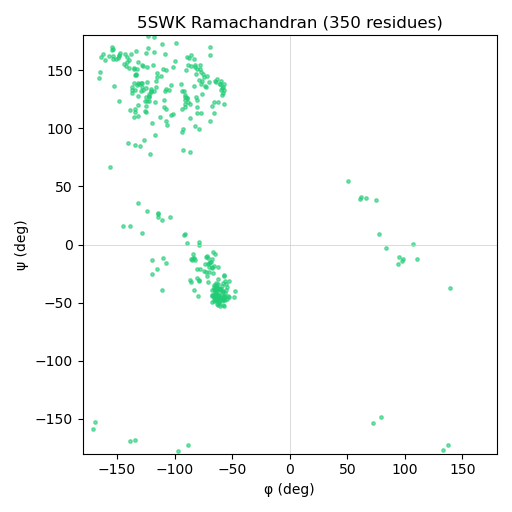31 -5.913 26.546 1.00 27.12 85 LEU B O 1
ATOM 1143 N N . PHE B 1 89 ? 58.586 -5.956 26.611 1.00 22.39 86 PHE B N 1
ATOM 1144 C CA . PHE B 1 89 ? 58.499 -4.619 27.206 1.00 23.24 86 PHE B CA 1
ATOM 1145 C C . PHE B 1 89 ? 58.695 -4.681 28.724 1.00 21.64 86 PHE B C 1
ATOM 1146 O O . PHE B 1 89 ? 59.019 -3.677 29.344 1.00 22.04 86 PHE B O 1
ATOM 1154 N N . GLY B 1 90 ? 58.476 -5.854 29.313 1.00 23.46 87 GLY B N 1
ATOM 1155 C CA . GLY B 1 90 ? 58.588 -6.009 30.757 1.00 22.74 87 GLY B CA 1
ATOM 1156 C C . GLY B 1 90 ? 57.542 -5.228 31.539 1.00 22.14 87 GLY B C 1
ATOM 1157 O O . GLY B 1 90 ? 57.853 -4.641 32.571 1.00 24.43 87 GLY B O 1
ATOM 1158 N N . VAL B 1 91 ? 56.305 -5.208 31.045 1.00 23.29 88 VAL B N 1
ATOM 1159 C CA . VAL B 1 91 ? 55.208 -4.512 31.726 1.00 20.90 88 VAL B CA 1
ATOM 1160 C C . VAL B 1 91 ? 53.922 -5.315 31.600 1.00 21.38 88 VAL B C 1
ATOM 1161 O O . VAL B 1 91 ? 53.781 -6.125 30.677 1.00 21.41 88 VAL B O 1
ATOM 1165 N N . PRO B 1 92 ? 52.971 -5.101 32.523 1.00 22.32 89 PRO B N 1
ATOM 1166 C CA . PRO B 1 92 ? 51.664 -5.752 32.390 1.00 22.16 89 PRO B CA 1
ATOM 1167 C C . PRO B 1 92 ? 50.764 -5.041 31.378 1.00 22.83 89 PRO B C 1
ATOM 1168 O O . PRO B 1 92 ? 49.906 -5.673 30.769 1.00 21.90 89 PRO B O 1
ATOM 1172 N N . SER B 1 93 ? 50.938 -3.732 31.247 1.00 23.06 90 SER B N 1
ATOM 1173 C CA . SER B 1 93 ? 50.210 -2.941 30.253 1.00 23.11 90 SER B CA 1
ATOM 1174 C C . SER B 1 93 ? 50.942 -1.625 30.065 1.00 24.93 90 SER B C 1
ATOM 1175 O O . SER B 1 93 ? 51.790 -1.273 30.879 1.00 23.81 90 SER B O 1
ATOM 1178 N N . PHE B 1 94 ? 50.634 -0.914 28.984 1.00 21.83 91 PHE B N 1
ATOM 1179 C CA . PHE B 1 94 ? 51.189 0.406 28.759 1.00 20.03 91 PHE B CA 1
ATOM 1180 C C . PHE B 1 94 ? 50.179 1.266 28.019 1.00 20.10 91 PHE B C 1
ATOM 1181 O O . PHE B 1 94 ? 49.203 0.750 27.469 1.00 21.06 91 PHE B O 1
ATOM 1189 N N . SER B 1 95 ? 50.418 2.573 28.018 1.00 20.59 92 SER B N 1
ATOM 1190 C CA . SER B 1 95 ? 49.589 3.507 27.270 1.00 23.35 92 SER B CA 1
ATOM 1191 C C . SER B 1 95 ? 50.334 4.047 26.062 1.00 20.62 92 SER B C 1
ATOM 1192 O O . SER B 1 95 ? 51.469 4.490 26.171 1.00 21.07 92 SER B O 1
ATOM 1195 N N . VAL B 1 96 ? 49.664 4.032 24.915 1.00 22.08 93 VAL B N 1
ATOM 1196 C CA . VAL B 1 96 ? 50.226 4.561 23.680 1.00 23.37 93 VAL B CA 1
ATOM 1197 C C . VAL B 1 96 ? 50.419 6.073 23.776 1.00 24.23 93 VAL B C 1
ATOM 1198 O O . VAL B 1 96 ? 51.185 6.656 23.006 1.00 25.60 93 VAL B O 1
ATOM 1202 N N . LYS B 1 97 ? 49.740 6.714 24.726 1.00 20.66 94 LYS B N 1
ATOM 1203 C CA . LYS B 1 97 ? 49.898 8.160 24.900 1.00 23.86 94 LYS B CA 1
ATOM 1204 C C . LYS B 1 97 ? 51.266 8.528 25.463 1.00 26.95 94 LYS B C 1
ATOM 1205 O O . LYS B 1 97 ? 51.691 9.680 25.377 1.00 28.54 94 LYS B O 1
ATOM 1211 N N . GLU B 1 98 ? 51.943 7.564 26.079 1.00 27.91 95 GLU B N 1
ATOM 1212 C CA . GLU B 1 98 ? 53.240 7.846 26.695 1.00 29.39 95 GLU B CA 1
ATOM 1213 C C . GLU B 1 98 ? 54.341 7.540 25.687 1.00 28.96 95 GLU B C 1
ATOM 1214 O O . GLU B 1 98 ? 54.955 6.473 25.715 1.00 26.30 95 GLU B O 1
ATOM 1220 N N . HIS B 1 99 ? 54.570 8.498 24.792 1.00 25.35 96 HIS B N 1
ATOM 1221 C CA . HIS B 1 99 ? 55.415 8.293 23.624 1.00 31.87 96 HIS B CA 1
ATOM 1222 C C . HIS B 1 99 ? 56.849 7.949 23.992 1.00 26.19 96 HIS B C 1
ATOM 1223 O O . HIS B 1 99 ? 57.411 6.986 23.470 1.00 28.67 96 HIS B O 1
ATOM 1230 N N . ARG B 1 100 ? 57.443 8.723 24.890 1.00 30.01 97 ARG B N 1
ATOM 1231 C CA . ARG B 1 100 ? 58.846 8.495 25.229 1.00 32.46 97 ARG B CA 1
ATOM 1232 C C . ARG B 1 100 ? 59.041 7.149 25.924 1.00 29.24 97 ARG B C 1
ATOM 1233 O O . ARG B 1 100 ? 60.053 6.478 25.711 1.00 29.58 97 ARG B O 1
ATOM 1241 N N . LYS B 1 101 ? 58.064 6.742 26.731 1.00 27.01 98 LYS B N 1
ATOM 1242 C CA . LYS B 1 101 ? 58.107 5.423 27.354 1.00 24.81 98 LYS B CA 1
ATOM 1243 C C . LYS B 1 101 ? 58.091 4.311 26.304 1.00 27.64 98 LYS B C 1
ATOM 1244 O O . LYS B 1 101 ? 58.874 3.362 26.387 1.00 26.44 98 LYS B O 1
ATOM 1250 N N . ILE B 1 102 ? 57.199 4.443 25.321 1.00 24.61 99 ILE B N 1
ATOM 1251 C CA . ILE B 1 102 ? 57.105 3.494 24.208 1.00 22.73 99 ILE B CA 1
ATOM 1252 C C . ILE B 1 102 ? 58.415 3.377 23.450 1.00 22.24 99 ILE B C 1
ATOM 1253 O O . ILE B 1 102 ? 58.914 2.277 23.201 1.00 23.89 99 ILE B O 1
ATOM 1258 N N . TYR B 1 103 ? 58.958 4.519 23.047 1.00 23.07 100 TYR B N 1
ATOM 1259 C CA . TYR B 1 103 ? 60.201 4.502 22.299 1.00 24.05 100 TYR B CA 1
ATOM 1260 C C . TYR B 1 103 ? 61.325 3.905 23.140 1.00 22.86 100 TYR B C 1
ATOM 1261 O O . TYR B 1 103 ? 62.153 3.164 22.632 1.00 22.75 100 TYR B O 1
ATOM 1270 N N . THR B 1 104 ? 61.329 4.197 24.434 1.00 24.20 101 THR B N 1
ATOM 1271 C CA . THR B 1 104 ? 62.348 3.636 25.312 1.00 26.16 101 THR B CA 1
ATOM 1272 C C . THR B 1 104 ? 62.246 2.113 25.359 1.00 24.98 101 THR B C 1
ATOM 1273 O O . THR B 1 104 ? 63.253 1.405 25.256 1.00 26.71 101 THR B O 1
ATOM 1277 N N . MET B 1 105 ? 61.027 1.608 25.490 1.00 22.92 102 MET B N 1
ATOM 1278 C CA . MET B 1 105 ? 60.840 0.164 25.562 1.00 23.18 102 MET B CA 1
ATOM 1279 C C . MET B 1 105 ? 61.241 -0.504 24.245 1.00 24.55 102 MET B C 1
ATOM 1280 O O . MET B 1 105 ? 61.870 -1.561 24.245 1.00 25.62 102 MET B O 1
ATOM 1285 N N . ILE B 1 106 ? 60.907 0.129 23.128 1.00 22.31 103 ILE B N 1
ATOM 1286 C CA . ILE B 1 106 ? 61.291 -0.403 21.824 1.00 21.92 103 ILE B CA 1
ATOM 1287 C C . ILE B 1 106 ? 62.810 -0.391 21.668 1.00 24.71 103 ILE B C 1
ATOM 1288 O O . ILE B 1 106 ? 63.396 -1.372 21.210 1.00 27.38 103 ILE B O 1
ATOM 1293 N N . TYR B 1 107 ? 63.445 0.708 22.070 1.00 23.33 104 TYR B N 1
ATOM 1294 C CA . TYR B 1 107 ? 64.894 0.870 21.890 1.00 27.24 104 TYR B CA 1
ATOM 1295 C C . TYR B 1 107 ? 65.700 -0.149 22.679 1.00 30.79 104 TYR B C 1
ATOM 1296 O O . TYR B 1 107 ? 66.772 -0.580 22.245 1.00 28.24 104 TYR B O 1
ATOM 1305 N N . ARG B 1 108 ? 65.176 -0.533 23.839 1.00 25.65 105 ARG B N 1
ATOM 1306 C CA . ARG B 1 108 ? 65.821 -1.548 24.663 1.00 27.93 105 ARG B CA 1
ATOM 1307 C C . ARG B 1 108 ? 65.776 -2.912 23.986 1.00 28.36 105 ARG B C 1
ATOM 1308 O O . ARG B 1 108 ? 66.448 -3.846 24.418 1.00 27.46 105 ARG B O 1
ATOM 1316 N N . ASN B 1 109 ? 64.971 -3.029 22.935 1.00 23.51 106 ASN B N 1
ATOM 1317 C CA . ASN B 1 109 ? 64.798 -4.314 22.260 1.00 25.49 106 ASN B CA 1
ATOM 1318 C C . ASN B 1 109 ? 65.397 -4.363 20.863 1.00 25.15 106 ASN B C 1
ATOM 1319 O O . ASN B 1 109 ? 65.019 -5.198 20.036 1.00 25.41 106 ASN B O 1
ATOM 1324 N N . LEU B 1 110 ? 66.339 -3.472 20.602 1.00 25.10 107 LEU B N 1
ATOM 1325 C CA . LEU B 1 110 ? 67.015 -3.464 19.312 1.00 27.98 107 LEU B CA 1
ATOM 1326 C C . LEU B 1 110 ? 68.394 -2.849 19.452 1.00 29.52 107 LEU B C 1
ATOM 1327 O O . LEU B 1 110 ? 68.730 -2.280 20.491 1.00 27.37 107 LEU B O 1
ATOM 1332 N N . VAL B 1 111 ? 69.188 -2.966 18.396 1.00 30.85 108 VAL B N 1
ATOM 1333 C CA . VAL B 1 111 ? 70.478 -2.305 18.328 1.00 30.11 108 VAL B CA 1
ATOM 1334 C C . VAL B 1 111 ? 70.534 -1.542 17.011 1.00 30.54 108 VAL B C 1
ATOM 1335 O O . VAL B 1 111 ? 70.185 -2.088 15.972 1.00 28.77 108 VAL B O 1
ATOM 1339 N N . VAL B 1 112 ? 70.946 -0.281 17.056 1.00 30.77 109 VAL B N 1
ATOM 1340 C CA . VAL B 1 112 ? 71.055 0.509 15.837 1.00 30.95 109 VAL B CA 1
ATOM 1341 C C . VAL B 1 112 ? 72.261 0.047 15.025 1.00 35.00 109 VAL B C 1
ATOM 1342 O O . VAL B 1 112 ? 73.331 -0.200 15.580 1.00 32.79 109 VAL B O 1
ATOM 1346 N N . VAL B 1 113 ? 72.060 -0.093 13.717 1.00 34.69 110 VAL B N 1
ATOM 1347 C CA . VAL B 1 113 ? 73.121 -0.450 12.782 1.00 36.72 110 VAL B CA 1
ATOM 1348 C C . VAL B 1 113 ? 73.843 0.794 12.273 1.00 40.73 110 VAL B C 1
ATOM 1349 O O . VAL B 1 113 ? 75.042 0.961 12.494 1.00 49.33 110 VAL B O 1
ATOM 1353 N N . SER C 2 5 ? 56.204 35.778 -1.345 1.00 50.96 2 SER C N 1
ATOM 1354 C CA . SER C 2 5 ? 55.556 34.583 -0.812 1.00 45.98 2 SER C CA 1
ATOM 1355 C C . SER C 2 5 ? 56.307 34.029 0.398 1.00 42.44 2 SER C C 1
ATOM 1356 O O . SER C 2 5 ? 57.464 34.371 0.644 1.00 47.01 2 SER C O 1
ATOM 1358 N N . LEU C 2 6 ? 55.633 33.177 1.157 1.00 42.25 3 LEU C N 1
ATOM 1359 C CA . LEU C 2 6 ? 56.233 32.531 2.314 1.00 35.45 3 LEU C CA 1
ATOM 1360 C C . LEU C 2 6 ? 56.617 31.110 1.932 1.00 36.65 3 LEU C C 1
ATOM 1361 O O . LEU C 2 6 ? 56.022 30.532 1.025 1.00 34.68 3 LEU C O 1
ATOM 1366 N N . THR C 2 7 ? 57.624 30.560 2.603 1.00 33.40 4 THR C N 1
ATOM 1367 C CA . THR C 2 7 ? 58.060 29.196 2.333 1.00 33.93 4 THR C CA 1
ATOM 1368 C C . THR C 2 7 ? 58.360 28.469 3.624 1.00 32.36 4 THR C C 1
ATOM 1369 O O . THR C 2 7 ? 58.051 28.956 4.716 1.00 33.60 4 THR C O 1
ATOM 1373 N N . GLU C 2 8 ? 58.982 27.303 3.487 1.00 32.43 5 GLU C N 1
ATOM 1374 C CA . GLU C 2 8 ? 59.420 26.518 4.632 1.00 36.19 5 GLU C CA 1
ATOM 1375 C C . GLU C 2 8 ? 60.364 27.328 5.521 1.00 34.21 5 GLU C C 1
ATOM 1376 O O . GLU C 2 8 ? 60.450 27.080 6.718 1.00 35.60 5 GLU C O 1
ATOM 1382 N N . ASP C 2 9 ? 61.061 28.299 4.928 1.00 36.42 6 ASP C N 1
ATOM 1383 C CA . ASP C 2 9 ? 61.928 29.201 5.684 1.00 35.91 6 ASP C CA 1
ATOM 1384 C C . ASP C 2 9 ? 61.158 29.893 6.809 1.00 36.23 6 ASP C C 1
ATOM 1385 O O . ASP C 2 9 ? 61.709 30.160 7.875 1.00 38.40 6 ASP C O 1
ATOM 1390 N N . ASN C 2 10 ? 59.881 30.169 6.565 1.00 33.96 7 ASN C N 1
ATOM 1391 C CA . ASN C 2 10 ? 59.057 30.915 7.508 1.00 31.78 7 ASN C CA 1
ATOM 1392 C C . ASN C 2 10 ? 58.317 30.028 8.503 1.00 34.26 7 ASN C C 1
ATOM 1393 O O . ASN C 2 10 ? 57.459 30.506 9.243 1.00 36.91 7 ASN C O 1
ATOM 1398 N N . ASN C 2 11 ? 58.645 28.739 8.523 1.00 35.37 8 ASN C N 1
ATOM 1399 C CA . ASN C 2 11 ? 58.008 27.810 9.453 1.00 35.25 8 ASN C CA 1
ATOM 1400 C C . ASN C 2 11 ? 58.267 28.223 10.898 1.00 36.62 8 ASN C C 1
ATOM 1401 O O . ASN C 2 11 ? 59.378 28.628 11.239 1.00 37.14 8 ASN C O 1
ATOM 1406 N N . ASN C 2 12 ? 57.227 28.130 11.721 1.00 35.58 9 ASN C N 1
ATOM 1407 C CA . ASN C 2 12 ? 57.285 28.459 13.146 1.00 39.97 9 ASN C CA 1
ATOM 1408 C C . ASN C 2 12 ? 57.662 29.917 13.418 1.00 44.56 9 ASN C C 1
ATOM 1409 O O . ASN C 2 12 ? 58.413 30.207 14.351 1.00 48.10 9 ASN C O 1
ATOM 1414 N N . THR C 2 13 ? 57.139 30.829 12.604 1.00 39.07 10 THR C N 1
ATOM 1415 C CA . THR C 2 13 ? 57.364 32.254 12.812 1.00 39.66 10 THR C CA 1
ATOM 1416 C C . THR C 2 13 ? 56.038 32.984 12.952 1.00 43.21 10 THR C C 1
ATOM 1417 O O . THR C 2 13 ? 54.971 32.372 12.875 1.00 42.65 10 THR C O 1
ATOM 1421 N N . THR C 2 14 ? 56.111 34.295 13.154 1.00 42.20 11 THR C N 1
ATOM 1422 C CA . THR C 2 14 ? 54.919 35.130 13.246 1.00 42.42 11 THR C CA 1
ATOM 1423 C C . THR C 2 14 ? 54.992 36.268 12.234 1.00 42.69 11 THR C C 1
ATOM 1424 O O . THR C 2 14 ? 56.030 36.910 12.089 1.00 45.96 11 THR C O 1
ATOM 1428 N N . ILE C 2 15 ? 53.893 36.506 11.527 1.00 41.91 12 ILE C N 1
ATOM 1429 C CA . ILE C 2 15 ? 53.801 37.643 10.620 1.00 46.08 12 ILE C CA 1
ATOM 1430 C C . ILE C 2 15 ? 52.618 38.521 11.002 1.00 47.02 12 ILE C C 1
ATOM 1431 O O . ILE C 2 15 ? 51.787 38.133 11.822 1.00 45.69 12 ILE C O 1
ATOM 1436 N N . THR C 2 16 ? 52.546 39.704 10.403 1.00 47.91 13 THR C N 1
ATOM 1437 C CA . THR C 2 16 ? 51.461 40.633 10.680 1.00 49.72 13 THR C CA 1
ATOM 1438 C C . THR C 2 16 ? 50.907 41.203 9.386 1.00 52.47 13 THR C C 1
ATOM 1439 O O . THR C 2 16 ? 51.596 41.928 8.672 1.00 56.83 13 THR C O 1
ATOM 1441 N N . ILE C 2 17 ? 49.657 40.866 9.087 1.00 52.81 14 ILE C N 1
ATOM 1442 C CA . ILE C 2 17 ? 48.986 41.386 7.905 1.00 55.38 14 ILE C CA 1
ATOM 1443 C C . ILE C 2 17 ? 47.765 42.207 8.294 1.00 57.39 14 ILE C C 1
ATOM 1444 O O . ILE C 2 17 ? 47.307 42.152 9.435 1.00 55.82 14 ILE C O 1
ATOM 1449 N N . ALA C 2 18 ? 47.239 42.965 7.338 1.00 59.85 15 ALA C N 1
ATOM 1450 C CA . ALA C 2 18 ? 46.023 43.736 7.557 1.00 59.92 15 ALA C CA 1
ATOM 1451 C C . ALA C 2 18 ? 44.800 42.888 7.229 1.00 60.32 15 ALA C C 1
ATOM 1452 O O . ALA C 2 18 ? 44.884 41.942 6.440 1.00 55.92 15 ALA C O 1
ATOM 1454 N N . LYS C 2 19 ? 43.669 43.220 7.844 1.00 60.18 16 LYS C N 1
ATOM 1455 C CA . LYS C 2 19 ? 42.420 42.524 7.564 1.00 58.22 16 LYS C CA 1
ATOM 1456 C C . LYS C 2 19 ? 42.038 42.724 6.107 1.00 60.00 16 LYS C C 1
ATOM 1457 O O . LYS C 2 19 ? 41.899 43.857 5.641 1.00 57.74 16 LYS C O 1
ATOM 1459 N N . GLY C 2 20 ? 41.886 41.617 5.388 1.00 58.69 17 GLY C N 1
ATOM 1460 C CA . GLY C 2 20 ? 41.554 41.661 3.978 1.00 56.49 17 GLY C CA 1
ATOM 1461 C C . GLY C 2 20 ? 42.778 41.492 3.102 1.00 57.50 17 GLY C C 1
ATOM 1462 O O . GLY C 2 20 ? 42.661 41.284 1.893 1.00 56.88 17 GLY C O 1
ATOM 1463 N N . GLU C 2 21 ? 43.958 41.586 3.707 1.00 57.60 18 GLU C N 1
ATOM 1464 C CA . GLU C 2 21 ? 45.199 41.395 2.963 1.00 57.52 18 GLU C CA 1
ATOM 1465 C C . GLU C 2 21 ? 45.452 39.912 2.708 1.00 56.59 18 GLU C C 1
ATOM 1466 O O . GLU C 2 21 ? 45.076 39.056 3.513 1.00 53.88 18 GLU C O 1
ATOM 1472 N N . ASN C 2 22 ? 46.094 39.620 1.583 1.00 53.32 19 ASN C N 1
ATOM 1473 C CA . ASN C 2 22 ? 46.372 38.247 1.192 1.00 52.32 19 ASN C CA 1
ATOM 1474 C C . ASN C 2 22 ? 47.855 37.920 1.293 1.00 50.46 19 ASN C C 1
ATOM 1475 O O . ASN C 2 22 ? 48.706 38.795 1.143 1.00 54.16 19 ASN C O 1
ATOM 1480 N N . LYS C 2 23 ? 48.156 36.654 1.554 1.00 45.86 20 LYS C N 1
ATOM 1481 C CA . LYS C 2 23 ? 49.527 36.167 1.518 1.00 44.59 20 LYS C CA 1
ATOM 1482 C C . LYS C 2 23 ? 49.564 34.761 0.929 1.00 41.98 20 LYS C C 1
ATOM 1483 O O . LYS C 2 23 ? 48.588 34.017 1.005 1.00 42.74 20 LYS C O 1
ATOM 1486 N N . GLU C 2 24 ? 50.694 34.401 0.336 1.00 39.41 21 GLU C N 1
ATOM 1487 C CA . GLU C 2 24 ? 50.835 33.082 -0.250 1.00 37.10 21 GLU C CA 1
ATOM 1488 C C . GLU C 2 24 ? 51.935 32.279 0.430 1.00 37.62 21 GLU C C 1
ATOM 1489 O O . GLU C 2 24 ? 53.046 32.767 0.639 1.00 39.92 21 GLU C O 1
ATOM 1495 N N . ILE C 2 25 ? 51.611 31.042 0.775 1.00 35.30 22 ILE C N 1
ATOM 1496 C CA . ILE C 2 25 ? 52.594 30.107 1.293 1.00 32.02 22 ILE C CA 1
ATOM 1497 C C . ILE C 2 25 ? 52.875 29.078 0.208 1.00 34.34 22 ILE C C 1
ATOM 1498 O O . ILE C 2 25 ? 51.950 28.569 -0.425 1.00 32.96 22 ILE C O 1
ATOM 1503 N N . ILE C 2 26 ? 54.146 28.785 -0.022 1.00 28.33 23 ILE C N 1
ATOM 1504 C CA . ILE C 2 26 ? 54.508 27.802 -1.027 1.00 30.72 23 ILE C CA 1
ATOM 1505 C C . ILE C 2 26 ? 55.351 26.715 -0.389 1.00 29.09 23 ILE C C 1
ATOM 1506 O O . ILE C 2 26 ? 56.385 26.991 0.224 1.00 32.61 23 ILE C O 1
ATOM 1511 N N . LEU C 2 27 ? 54.887 25.477 -0.518 1.00 28.06 24 LEU C N 1
ATOM 1512 C CA . LEU C 2 27 ? 55.543 24.330 0.093 1.00 25.79 24 LEU C CA 1
ATOM 1513 C C . LEU C 2 27 ? 55.690 23.211 -0.921 1.00 29.75 24 LEU C C 1
ATOM 1514 O O . LEU C 2 27 ? 54.755 22.928 -1.666 1.00 26.10 24 LEU C O 1
ATOM 1519 N N . HIS C 2 28 ? 56.852 22.565 -0.939 1.00 28.63 25 HIS C N 1
ATOM 1520 C CA . HIS C 2 28 ? 57.073 21.448 -1.845 1.00 31.86 25 HIS C CA 1
ATOM 1521 C C . HIS C 2 28 ? 56.369 20.186 -1.356 1.00 31.54 25 HIS C C 1
ATOM 1522 O O . HIS C 2 28 ? 56.353 19.894 -0.166 1.00 25.65 25 HIS C O 1
ATOM 1529 N N . GLY C 2 29 ? 55.792 19.437 -2.288 1.00 26.33 26 GLY C N 1
ATOM 1530 C CA . GLY C 2 29 ? 55.178 18.165 -1.963 1.00 27.07 26 GLY C CA 1
ATOM 1531 C C . GLY C 2 29 ? 55.204 17.277 -3.188 1.00 27.07 26 GLY C C 1
ATOM 1532 O O . GLY C 2 29 ? 55.515 17.744 -4.288 1.00 27.80 26 GLY C O 1
ATOM 1533 N N . ASN C 2 30 ? 54.897 15.996 -3.011 1.00 25.99 27 ASN C N 1
ATOM 1534 C CA . ASN C 2 30 ? 54.894 15.069 -4.144 1.00 27.40 27 ASN C CA 1
ATOM 1535 C C . ASN C 2 30 ? 53.723 14.110 -4.032 1.00 24.85 27 ASN C C 1
ATOM 1536 O O . ASN C 2 30 ? 53.856 13.030 -3.461 1.00 23.12 27 ASN C O 1
ATOM 1541 N N . PRO C 2 31 ? 52.560 14.520 -4.556 1.00 25.83 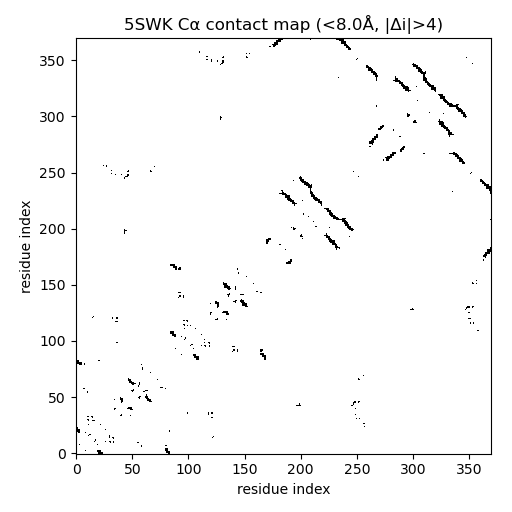28 PRO C N 1
ATOM 1542 C CA . PRO C 2 31 ? 51.312 13.759 -4.409 1.00 23.99 28 PRO C CA 1
ATOM 1543 C C . PRO C 2 31 ? 51.323 12.393 -5.101 1.00 22.10 28 PRO C C 1
ATOM 1544 O O . PRO C 2 31 ? 50.390 11.618 -4.894 1.00 24.13 28 PRO C O 1
ATOM 1548 N N . THR C 2 32 ? 52.348 12.091 -5.893 1.00 23.57 29 THR C N 1
ATOM 1549 C CA . THR C 2 32 ? 52.435 10.757 -6.481 1.00 23.55 29 THR C CA 1
ATOM 1550 C C . THR C 2 32 ? 52.743 9.722 -5.392 1.00 26.96 29 THR C C 1
ATOM 1551 O O . THR C 2 32 ? 52.597 8.520 -5.615 1.00 26.76 29 THR C O 1
ATOM 1555 N N . THR C 2 33 ? 53.181 10.193 -4.222 1.00 23.08 30 THR C N 1
ATOM 1556 C CA . THR C 2 33 ? 53.432 9.311 -3.083 1.00 25.32 30 THR C CA 1
ATOM 1557 C C . THR C 2 33 ? 52.152 9.013 -2.305 1.00 24.65 30 THR C C 1
ATOM 1558 O O . THR C 2 33 ? 52.135 8.150 -1.431 1.00 27.37 30 THR C O 1
ATOM 1562 N N . GLY C 2 34 ? 51.088 9.747 -2.597 1.00 23.60 31 GLY C N 1
ATOM 1563 C CA . GLY C 2 34 ? 49.894 9.660 -1.780 1.00 24.77 31 GLY C CA 1
ATOM 1564 C C . GLY C 2 34 ? 49.828 10.720 -0.686 1.00 24.95 31 GLY C C 1
ATOM 1565 O O . GLY C 2 34 ? 48.769 10.968 -0.130 1.00 25.08 31 GLY C O 1
ATOM 1566 N N . TYR C 2 35 ? 50.955 11.355 -0.378 1.00 23.98 32 TYR C N 1
ATOM 1567 C CA . TYR C 2 35 ? 50.959 12.459 0.584 1.00 26.04 32 TYR C CA 1
ATOM 1568 C C . TYR C 2 35 ? 50.543 13.767 -0.074 1.00 26.66 32 TYR C C 1
ATOM 1569 O O . TYR C 2 35 ? 50.727 13.951 -1.273 1.00 27.14 32 TYR C O 1
ATOM 1578 N N . SER C 2 36 ? 49.985 14.674 0.718 1.00 22.68 33 SER C N 1
ATOM 1579 C CA . SER C 2 36 ? 49.716 16.030 0.266 1.00 24.92 33 SER C CA 1
ATOM 1580 C C . SER C 2 36 ? 49.717 16.979 1.463 1.00 26.83 33 SER C C 1
ATOM 1581 O O . SER C 2 36 ? 49.567 16.535 2.600 1.00 25.12 33 SER C O 1
ATOM 1584 N N . TRP C 2 37 ? 49.907 18.274 1.208 1.00 25.88 34 TRP C N 1
ATOM 1585 C CA . TRP C 2 37 ? 49.739 19.293 2.243 1.00 27.66 34 TRP C CA 1
ATOM 1586 C C . TRP C 2 37 ? 48.264 19.626 2.412 1.00 27.30 34 TRP C C 1
ATOM 1587 O O . TRP C 2 37 ? 47.589 19.995 1.449 1.00 25.89 34 TRP C O 1
ATOM 1598 N N . VAL C 2 38 ? 47.764 19.496 3.634 1.00 25.39 35 VAL C N 1
ATOM 1599 C CA . VAL C 2 38 ? 46.375 19.830 3.918 1.00 30.01 35 VAL C CA 1
ATOM 1600 C C . VAL C 2 38 ? 46.306 20.789 5.099 1.00 31.84 35 VAL C C 1
ATOM 1601 O O . VAL C 2 38 ? 47.208 20.810 5.934 1.00 31.17 35 VAL C O 1
ATOM 1605 N N . VAL C 2 39 ? 45.246 21.588 5.162 1.00 32.48 36 VAL C N 1
ATOM 1606 C CA . VAL C 2 39 ? 45.081 22.538 6.258 1.00 36.82 36 VAL C CA 1
ATOM 1607 C C . VAL C 2 39 ? 44.529 21.845 7.494 1.00 37.67 36 VAL C C 1
ATOM 1608 O O . VAL C 2 39 ? 43.424 21.310 7.465 1.00 38.56 36 VAL C O 1
ATOM 1612 N N . ASP C 2 40 ? 45.298 21.855 8.578 1.00 38.61 37 ASP C N 1
ATOM 1613 C CA . ASP C 2 40 ? 44.868 21.224 9.822 1.00 41.69 37 ASP C CA 1
ATOM 1614 C C . ASP C 2 40 ? 43.961 22.148 10.646 1.00 41.90 37 ASP C C 1
ATOM 1615 O O . ASP C 2 40 ? 42.996 21.693 11.255 1.00 44.73 37 ASP C O 1
ATOM 1620 N N . SER C 2 41 ? 44.278 23.440 10.669 1.00 45.12 38 SER C N 1
ATOM 1621 C CA . SER C 2 41 ? 43.429 24.440 11.325 1.00 44.68 38 SER C CA 1
ATOM 1622 C C . SER C 2 41 ? 43.777 25.824 10.791 1.00 45.06 38 SER C C 1
ATOM 1623 O O . SER C 2 41 ? 44.875 26.021 10.264 1.00 43.78 38 SER C O 1
ATOM 1626 N N . SER C 2 42 ? 42.852 26.775 10.922 1.00 45.49 39 SER C N 1
ATOM 1627 C CA . SER C 2 42 ? 43.000 28.080 10.271 1.00 47.15 39 SER C CA 1
ATOM 1628 C C . SER C 2 42 ? 42.203 29.204 10.942 1.00 53.25 39 SER C C 1
ATOM 1629 O O . SER C 2 42 ? 41.274 29.759 10.342 1.00 53.70 39 SER C O 1
ATOM 1632 N N . GLU C 2 43 ? 42.584 29.555 12.169 1.00 46.30 40 GLU C N 1
ATOM 1633 C CA . GLU C 2 43 ? 41.892 30.600 12.925 1.00 47.50 40 GLU C CA 1
ATOM 1634 C C . GLU C 2 43 ? 42.245 32.012 12.453 1.00 48.84 40 GLU C C 1
ATOM 1635 O O . GLU C 2 43 ? 43.418 32.361 12.323 1.00 46.00 40 GLU C O 1
ATOM 1637 N N . GLY C 2 44 ? 41.218 32.818 12.202 1.00 45.53 41 GLY C N 1
ATOM 1638 C CA . GLY C 2 44 ? 41.396 34.207 11.821 1.00 46.09 41 GLY C CA 1
ATOM 1639 C C . GLY C 2 44 ? 41.658 34.397 10.342 1.00 46.78 41 GLY C C 1
ATOM 1640 O O . GLY C 2 44 ? 41.767 35.527 9.857 1.00 46.16 41 GLY C O 1
ATOM 1641 N N . LEU C 2 45 ? 41.749 33.286 9.619 1.00 47.93 42 LEU C N 1
ATOM 1642 C CA . LEU C 2 45 ? 42.137 33.309 8.214 1.00 45.17 42 LEU C CA 1
ATOM 1643 C C . LEU C 2 45 ? 41.222 32.454 7.353 1.00 46.42 42 LEU C C 1
ATOM 1644 O O . LEU C 2 45 ? 40.731 31.420 7.795 1.00 48.75 42 LEU C O 1
ATOM 1649 N N . SER C 2 46 ? 41.003 32.887 6.118 1.00 46.17 43 SER C N 1
ATOM 1650 C CA . SER C 2 46 ? 40.436 32.013 5.105 1.00 45.86 43 SER C CA 1
ATOM 1651 C C . SER C 2 46 ? 41.592 31.514 4.250 1.00 45.17 43 SER C C 1
ATOM 1652 O O . SER C 2 46 ? 42.648 32.145 4.214 1.00 42.25 43 SER C O 1
ATOM 1655 N N . ASN C 2 47 ? 41.408 30.389 3.566 1.00 41.43 44 ASN C N 1
ATOM 1656 C CA . ASN C 2 47 ? 42.479 29.859 2.733 1.00 41.48 44 ASN C CA 1
ATOM 1657 C C . ASN C 2 47 ? 42.013 29.082 1.507 1.00 41.74 44 ASN C C 1
ATOM 1658 O O . ASN C 2 47 ? 40.874 28.622 1.440 1.00 42.50 44 ASN C O 1
ATOM 1663 N N . THR C 2 48 ? 42.913 28.945 0.538 1.00 37.10 45 THR C N 1
ATOM 1664 C CA . THR C 2 48 ? 42.736 28.016 -0.574 1.00 36.95 45 THR C CA 1
ATOM 1665 C C . THR C 2 48 ? 44.036 27.239 -0.778 1.00 39.25 45 THR C C 1
ATOM 1666 O O . THR C 2 48 ? 45.128 27.775 -0.565 1.00 39.49 45 THR C O 1
ATOM 1670 N N . VAL C 2 49 ? 43.920 25.978 -1.181 1.00 35.46 46 VAL C N 1
ATOM 1671 C CA . VAL C 2 49 ? 45.084 25.144 -1.449 1.00 33.63 46 VAL C CA 1
ATOM 1672 C C . VAL C 2 49 ? 45.053 24.622 -2.879 1.00 35.59 46 VAL C C 1
ATOM 1673 O O . VAL C 2 49 ? 44.050 24.055 -3.318 1.00 37.58 46 VAL C O 1
ATOM 1677 N N . GLU C 2 50 ? 46.150 24.822 -3.601 1.00 33.44 47 GLU C N 1
ATOM 1678 C CA . GLU C 2 50 ? 46.263 24.343 -4.973 1.00 33.30 47 GLU C CA 1
ATOM 1679 C C . GLU C 2 50 ? 47.632 23.716 -5.219 1.00 32.41 47 GLU C C 1
ATOM 1680 O O . GLU C 2 50 ? 48.662 24.280 -4.851 1.00 31.92 47 GLU C O 1
ATOM 1682 N N . TYR C 2 51 ? 47.638 22.540 -5.835 1.00 27.63 48 TYR C N 1
ATOM 1683 C CA . TYR C 2 51 ? 48.882 21.910 -6.249 1.00 26.53 48 TYR C CA 1
ATOM 1684 C C . TYR C 2 51 ? 49.270 22.275 -7.687 1.00 31.14 48 TYR C C 1
ATOM 1685 O O . TYR C 2 51 ? 48.446 22.194 -8.604 1.00 26.04 48 TYR C O 1
ATOM 1694 N N . VAL C 2 52 ? 50.530 22.665 -7.875 1.00 27.57 49 VAL C N 1
ATOM 1695 C CA . VAL C 2 52 ? 51.079 22.935 -9.208 1.00 28.50 49 VAL C CA 1
ATOM 1696 C C . VAL C 2 52 ? 52.334 22.095 -9.430 1.00 30.26 49 VAL C C 1
ATOM 1697 O O . VAL C 2 52 ? 53.339 22.274 -8.743 1.00 30.22 49 VAL C O 1
ATOM 1701 N N . ALA C 2 53 ? 52.274 21.158 -10.368 1.00 26.33 50 ALA C N 1
ATOM 1702 C CA . ALA C 2 53 ? 53.415 20.281 -10.627 1.00 30.77 50 ALA C CA 1
ATOM 1703 C C . ALA C 2 53 ? 54.590 21.062 -11.224 1.00 33.43 50 ALA C C 1
ATOM 1704 O O . ALA C 2 53 ? 54.387 21.995 -12.001 1.00 29.40 50 ALA C O 1
ATOM 1706 N N A ASP C 2 54 ? 55.806 20.670 -10.859 0.42 34.38 51 ASP C N 1
ATOM 1707 N N B ASP C 2 54 ? 55.813 20.694 -10.842 0.58 34.40 51 ASP C N 1
ATOM 1708 C CA A ASP C 2 54 ? 57.005 21.300 -11.398 0.42 34.74 51 ASP C CA 1
ATOM 1709 C CA B ASP C 2 54 ? 57.012 21.340 -11.380 0.58 34.73 51 ASP C CA 1
ATOM 1710 C C A ASP C 2 54 ? 57.137 20.977 -12.879 0.42 36.04 51 ASP C C 1
ATOM 1711 C C B ASP C 2 54 ? 57.166 20.997 -12.861 0.58 36.04 51 ASP C C 1
ATOM 1712 O O A ASP C 2 54 ? 57.432 19.842 -13.251 0.42 37.11 51 ASP C O 1
ATOM 1713 O O B ASP C 2 54 ? 57.501 19.868 -13.215 0.58 37.12 51 ASP C O 1
ATOM 1722 N N . GLN C 2 55 ? 56.918 21.979 -13.721 1.00 35.25 52 GLN C N 1
ATOM 1723 C CA . GLN C 2 55 ? 56.953 21.772 -15.166 1.00 40.98 52 GLN C CA 1
ATOM 1724 C C . GLN C 2 55 ? 58.374 21.683 -15.720 1.00 42.75 52 GLN C C 1
ATOM 1725 O O . GLN C 2 55 ? 58.573 21.302 -16.874 1.00 44.15 52 GLN C O 1
ATOM 1731 N N . HIS C 2 56 ? 59.358 22.031 -14.896 1.00 44.23 53 HIS C N 1
ATOM 1732 C CA . HIS C 2 56 ? 60.754 21.996 -15.317 1.00 49.61 53 HIS C CA 1
ATOM 1733 C C . HIS C 2 56 ? 61.629 21.278 -14.294 1.00 50.15 53 HIS C C 1
ATOM 1734 O O . HIS C 2 56 ? 61.884 20.078 -14.415 1.00 58.92 53 HIS C O 1
ATOM 1741 N N . SER C 2 63 ? 59.716 14.243 -9.148 1.00 44.54 60 SER C N 1
ATOM 1742 C CA . SER C 2 63 ? 60.007 15.675 -9.172 1.00 45.13 60 SER C CA 1
ATOM 1743 C C . SER C 2 63 ? 59.119 16.446 -8.200 1.00 44.51 60 SER C C 1
ATOM 1744 O O . SER C 2 63 ? 59.565 17.401 -7.565 1.00 48.27 60 SER C O 1
ATOM 1746 N N . GLY C 2 64 ? 57.861 16.031 -8.090 1.00 37.98 61 GLY C N 1
ATOM 1747 C CA . GLY C 2 64 ? 56.919 16.686 -7.201 1.00 31.93 61 GLY C CA 1
ATOM 1748 C C . GLY C 2 64 ? 56.502 18.046 -7.725 1.00 35.67 61 GLY C C 1
ATOM 1749 O O . GLY C 2 64 ? 56.529 18.306 -8.933 1.00 33.22 61 GLY C O 1
ATOM 1750 N N . GLY C 2 65 ? 56.117 18.927 -6.812 1.00 30.64 62 GLY C N 1
ATOM 1751 C CA . GLY C 2 65 ? 55.665 20.248 -7.194 1.00 30.74 62 GLY C CA 1
ATOM 1752 C C . GLY C 2 65 ? 55.481 21.159 -6.000 1.00 32.32 62 GLY C C 1
ATOM 1753 O O . GLY C 2 65 ? 56.054 20.932 -4.935 1.00 31.35 62 GLY C O 1
ATOM 1754 N N . LYS C 2 66 ? 54.677 22.197 -6.178 1.00 30.73 63 LYS C N 1
ATOM 1755 C CA . LYS C 2 66 ? 54.472 23.176 -5.125 1.00 29.22 63 LYS C CA 1
ATOM 1756 C C . LYS C 2 66 ? 53.008 23.263 -4.735 1.00 29.31 63 LYS C C 1
ATOM 1757 O O . LYS C 2 66 ? 52.128 23.339 -5.589 1.00 31.67 63 LYS C O 1
ATOM 1760 N N . TYR C 2 67 ? 52.746 23.232 -3.437 1.00 26.41 64 TYR C N 1
ATOM 1761 C CA . TYR C 2 67 ? 51.420 23.546 -2.947 1.00 25.77 64 TYR C CA 1
ATOM 1762 C C . TYR C 2 67 ? 51.348 25.037 -2.691 1.00 30.80 64 TYR C C 1
ATOM 1763 O O . TYR C 2 67 ? 52.192 25.609 -1.996 1.00 31.13 64 TYR C O 1
ATOM 1772 N N . HIS C 2 68 ? 50.353 25.675 -3.287 1.00 30.08 65 HIS C N 1
ATOM 1773 C CA . HIS C 2 68 ? 50.126 27.088 -3.049 1.00 33.33 65 HIS C CA 1
ATOM 1774 C C . HIS C 2 68 ? 48.980 27.243 -2.077 1.00 33.62 65 HIS C C 1
ATOM 1775 O O . HIS C 2 68 ? 47.836 26.908 -2.393 1.00 33.07 65 HIS C O 1
ATOM 1782 N N . ILE C 2 69 ? 49.307 27.719 -0.879 1.00 34.43 66 ILE C N 1
ATOM 1783 C CA . ILE C 2 69 ? 48.312 27.981 0.143 1.00 31.59 66 ILE C CA 1
ATOM 1784 C C . ILE C 2 69 ? 48.132 29.488 0.267 1.00 34.22 66 ILE C C 1
ATOM 1785 O O . ILE C 2 69 ? 48.974 30.177 0.844 1.00 37.72 66 ILE C O 1
ATOM 1790 N N . LYS C 2 70 ? 47.048 30.002 -0.298 1.00 37.06 67 LYS C N 1
ATOM 1791 C CA . LYS C 2 70 ? 46.753 31.424 -0.209 1.00 35.87 67 LYS C CA 1
ATOM 1792 C C . LYS C 2 70 ? 45.895 31.680 1.016 1.00 39.19 67 LYS C C 1
ATOM 1793 O O . LYS C 2 70 ? 44.867 31.040 1.202 1.00 39.80 67 LYS C O 1
ATOM 1795 N N . ILE C 2 71 ? 46.329 32.599 1.869 1.00 41.64 68 ILE C N 1
ATOM 1796 C CA . ILE C 2 71 ? 45.545 32.947 3.044 1.00 41.97 68 ILE C CA 1
ATOM 1797 C C . ILE C 2 71 ? 45.152 34.416 2.997 1.00 45.35 68 ILE C C 1
ATOM 1798 O O . ILE C 2 71 ? 45.823 35.229 2.359 1.00 43.94 68 ILE C O 1
ATOM 1803 N N . THR C 2 72 ? 44.049 34.741 3.663 1.00 47.49 69 THR C N 1
ATOM 1804 C CA . THR C 2 72 ? 43.558 36.110 3.746 1.00 48.64 69 THR C CA 1
ATOM 1805 C C . THR C 2 72 ? 43.103 36.408 5.169 1.00 47.26 69 THR C C 1
ATOM 1806 O O . THR C 2 72 ? 42.364 35.627 5.761 1.00 47.39 69 THR C O 1
ATOM 1810 N N . GLY C 2 73 ? 43.559 37.527 5.723 1.00 50.64 70 GLY C N 1
ATOM 1811 C CA . GLY C 2 73 ? 43.151 37.926 7.060 1.00 50.03 70 GLY C CA 1
ATOM 1812 C C . GLY C 2 73 ? 41.671 38.256 7.091 1.00 52.98 70 GLY C C 1
ATOM 1813 O O . GLY C 2 73 ? 41.233 39.229 6.473 1.00 54.16 70 GLY C O 1
ATOM 1814 N N . THR C 2 74 ? 40.895 37.445 7.804 1.00 49.48 71 THR C N 1
ATOM 1815 C CA . THR C 2 74 ? 39.443 37.591 7.809 1.00 49.24 71 THR C CA 1
ATOM 1816 C C . THR C 2 74 ? 38.909 38.091 9.144 1.00 52.05 71 THR C C 1
ATOM 1817 O O . THR C 2 74 ? 37.741 38.465 9.253 1.00 52.92 71 THR C O 1
ATOM 1821 N N . GLN C 2 75 ? 39.765 38.093 10.157 1.00 50.22 72 GLN C N 1
ATOM 1822 C CA . GLN C 2 75 ? 39.370 38.555 11.478 1.00 51.19 72 GLN C CA 1
ATOM 1823 C C . GLN C 2 75 ? 40.546 39.189 12.214 1.00 52.27 72 GLN C C 1
ATOM 1824 O O . GLN C 2 75 ? 41.585 38.554 12.396 1.00 53.15 72 GLN C O 1
ATOM 1826 N N . THR C 2 76 ? 40.376 40.442 12.630 1.00 51.59 73 THR C N 1
ATOM 1827 C CA . THR C 2 76 ? 41.400 41.152 13.391 1.00 53.94 73 THR C CA 1
ATOM 1828 C C . THR C 2 76 ? 41.740 40.388 14.666 1.00 54.51 73 THR C C 1
ATOM 1829 O O . THR C 2 76 ? 40.847 39.987 15.412 1.00 55.14 73 THR C O 1
ATOM 1833 N N . GLY C 2 77 ? 43.030 40.179 14.906 1.00 51.82 74 GLY C N 1
ATOM 1834 C CA . GLY C 2 77 ? 43.472 39.468 16.091 1.00 51.85 74 GLY C CA 1
ATOM 1835 C C . GLY C 2 77 ? 44.584 38.478 15.805 1.00 52.04 74 GLY C C 1
ATOM 1836 O O . GLY C 2 77 ? 45.126 38.434 14.696 1.00 49.19 74 GLY C O 1
ATOM 1837 N N . GLU C 2 78 ? 44.921 37.679 16.813 1.00 49.22 75 GLU C N 1
ATOM 1838 C CA . GLU C 2 78 ? 45.989 36.695 16.692 1.00 46.64 75 GLU C CA 1
ATOM 1839 C C . GLU C 2 78 ? 45.501 35.454 15.949 1.00 49.56 75 GLU C C 1
ATOM 1840 O O . GLU C 2 78 ? 44.842 34.586 16.526 1.00 49.01 75 GLU C O 1
ATOM 1842 N N . GLY C 2 79 ? 45.829 35.381 14.663 1.00 44.36 76 GLY C N 1
ATOM 1843 C CA . GLY C 2 79 ? 45.416 34.270 13.826 1.00 45.80 76 GLY C CA 1
ATOM 1844 C C . GLY C 2 79 ? 46.511 33.234 13.672 1.00 46.39 76 GLY C C 1
ATOM 1845 O O . GLY C 2 79 ? 47.645 33.442 14.109 1.00 41.49 76 GLY C O 1
ATOM 1846 N N . LYS C 2 80 ? 46.175 32.114 13.039 1.00 43.47 77 LYS C N 1
ATOM 1847 C CA . LYS C 2 80 ? 47.128 31.028 12.863 1.00 41.23 77 LYS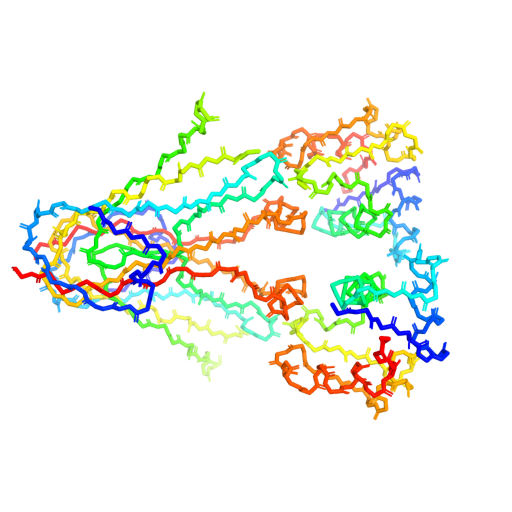 C CA 1
ATOM 1848 C C . LYS C 2 80 ? 46.642 30.015 11.835 1.00 42.34 77 LYS C C 1
ATOM 1849 O O . LYS C 2 80 ? 45.451 29.729 11.745 1.00 42.12 77 LYS C O 1
ATOM 1855 N N . ILE C 2 81 ? 47.570 29.471 11.060 1.00 42.02 78 ILE C N 1
ATOM 1856 C CA . ILE C 2 81 ? 47.245 28.343 10.205 1.00 39.46 78 ILE C CA 1
ATOM 1857 C C . ILE C 2 81 ? 48.265 27.238 10.448 1.00 39.40 78 ILE C C 1
ATOM 1858 O O . ILE C 2 81 ? 49.455 27.498 10.640 1.00 37.56 78 ILE C O 1
ATOM 1863 N N . VAL C 2 82 ? 47.781 26.003 10.497 1.00 37.72 79 VAL C N 1
ATOM 1864 C CA . VAL C 2 82 ? 48.657 24.853 10.614 1.00 34.43 79 VAL C CA 1
ATOM 1865 C C . VAL C 2 82 ? 48.414 23.922 9.435 1.00 34.93 79 VAL C C 1
ATOM 1866 O O . VAL C 2 82 ? 47.274 23.547 9.147 1.00 31.78 79 VAL C O 1
ATOM 1870 N N . LEU C 2 83 ? 49.489 23.571 8.741 1.00 32.36 80 LEU C N 1
ATOM 1871 C CA . LEU C 2 83 ? 49.397 22.690 7.588 1.00 30.46 80 LEU C CA 1
ATOM 1872 C C . LEU C 2 83 ? 50.133 21.407 7.904 1.00 29.95 80 LEU C C 1
ATOM 1873 O O . LEU C 2 83 ? 51.157 21.424 8.579 1.00 29.64 80 LEU C O 1
ATOM 1878 N N . VAL C 2 84 ? 49.616 20.290 7.412 1.00 27.56 81 VAL C N 1
ATOM 1879 C CA . VAL C 2 84 ? 50.256 19.010 7.662 1.00 25.29 81 VAL C CA 1
ATOM 1880 C C . VAL C 2 84 ? 50.464 18.263 6.337 1.00 26.45 81 VAL C C 1
ATOM 1881 O O . VAL C 2 84 ? 49.585 18.249 5.478 1.00 28.80 81 VAL C O 1
ATOM 1885 N N . TYR C 2 85 ? 51.643 17.680 6.162 1.00 26.02 82 TYR C N 1
ATOM 1886 C CA . TYR C 2 85 ? 51.928 16.858 4.987 1.00 27.88 82 TYR C CA 1
ATOM 1887 C C . TYR C 2 85 ? 51.606 15.417 5.347 1.00 30.53 82 TYR C C 1
ATOM 1888 O O . TYR C 2 85 ? 52.394 14.741 6.024 1.00 31.20 82 TYR C O 1
ATOM 1897 N N . ARG C 2 86 ? 50.433 14.952 4.933 1.00 27.04 83 ARG C N 1
ATOM 1898 C CA . ARG C 2 86 ? 49.971 13.652 5.394 1.00 30.44 83 ARG C CA 1
ATOM 1899 C C . ARG C 2 86 ? 49.329 12.805 4.296 1.00 28.72 83 ARG C C 1
ATOM 1900 O O . ARG C 2 86 ? 48.955 13.304 3.231 1.00 24.96 83 ARG C O 1
ATOM 1904 N N . ARG C 2 87 ? 49.206 11.518 4.598 1.00 27.86 84 ARG C N 1
ATOM 1905 C CA . ARG C 2 87 ? 48.550 10.543 3.740 1.00 26.71 84 ARG C CA 1
ATOM 1906 C C . ARG C 2 87 ? 47.471 9.850 4.543 1.00 27.11 84 ARG C C 1
ATOM 1907 O O . ARG C 2 87 ? 47.764 9.243 5.575 1.00 27.73 84 ARG C O 1
ATOM 1915 N N . THR C 2 88 ? 46.222 9.971 4.104 1.00 24.53 85 THR C N 1
ATOM 1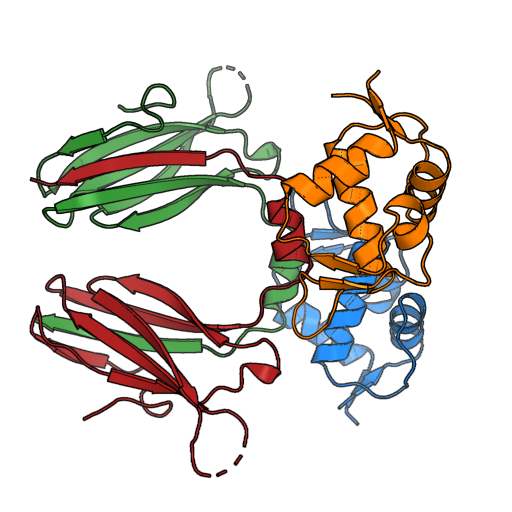916 C CA . THR C 2 88 ? 45.119 9.335 4.818 1.00 30.20 85 THR C CA 1
ATOM 1917 C C . THR C 2 88 ? 45.331 7.825 4.890 1.00 25.69 85 THR C C 1
ATOM 1918 O O . THR C 2 88 ? 45.594 7.181 3.878 1.00 23.77 85 THR C O 1
ATOM 1922 N N . SER C 2 89 ? 45.231 7.277 6.098 1.00 23.17 86 SER C N 1
ATOM 1923 C CA . SER C 2 89 ? 45.466 5.852 6.333 1.00 25.14 86 SER C CA 1
ATOM 1924 C C . SER C 2 89 ? 44.225 5.009 6.039 1.00 20.58 86 SER C C 1
ATOM 1925 O O . SER C 2 89 ? 43.103 5.519 6.042 1.00 20.86 86 SER C O 1
ATOM 1928 N N . PHE C 2 90 ? 44.426 3.714 5.810 1.00 25.14 87 PHE C N 1
ATOM 1929 C CA . PHE C 2 90 ? 43.295 2.810 5.630 1.00 23.54 87 PHE C CA 1
ATOM 1930 C C . PHE C 2 90 ? 42.316 2.897 6.807 1.00 22.91 87 PHE C C 1
ATOM 1931 O O . PHE C 2 90 ? 41.098 2.987 6.611 1.00 21.70 87 PHE C O 1
ATOM 1939 N N . ALA C 2 91 ? 42.856 2.863 8.027 1.00 24.07 88 ALA C N 1
ATOM 1940 C CA . ALA C 2 91 ? 42.027 2.920 9.234 1.00 24.42 88 ALA C CA 1
ATOM 1941 C C . ALA C 2 91 ? 41.124 4.139 9.228 1.00 24.37 88 ALA C C 1
ATOM 1942 O O . ALA C 2 91 ? 39.960 4.061 9.632 1.00 26.55 88 ALA C O 1
ATOM 1944 N N . GLU C 2 92 ? 41.654 5.267 8.761 1.00 22.34 89 GLU C N 1
ATOM 1945 C CA . GLU C 2 92 ? 40.868 6.496 8.720 1.00 21.19 89 GLU C CA 1
ATOM 1946 C C . GLU C 2 92 ? 39.738 6.385 7.703 1.00 25.06 89 GLU C C 1
ATOM 1947 O O . GLU C 2 92 ? 38.604 6.777 7.981 1.00 22.05 89 GLU C O 1
ATOM 1953 N N . TYR C 2 93 ? 40.040 5.836 6.528 1.00 23.98 90 TYR C N 1
ATOM 1954 C CA . TYR C 2 93 ? 38.997 5.579 5.536 1.00 23.36 90 TYR C CA 1
ATOM 1955 C C . TYR C 2 93 ? 37.931 4.614 6.057 1.00 23.66 90 TYR C C 1
ATOM 1956 O O . TYR C 2 93 ? 36.729 4.864 5.947 1.00 25.68 90 TYR C O 1
ATOM 1965 N N . TRP C 2 94 ? 38.384 3.502 6.619 1.00 21.17 91 TRP C N 1
ATOM 1966 C CA . TRP C 2 94 ? 37.475 2.446 7.039 1.00 24.93 91 TRP C CA 1
ATOM 1967 C C . TRP C 2 94 ? 36.540 2.902 8.157 1.00 26.99 91 TRP C C 1
ATOM 1968 O O . TRP C 2 94 ? 35.365 2.534 8.187 1.00 25.92 91 TRP C O 1
ATOM 1979 N N . ASN C 2 95 ? 37.071 3.709 9.066 1.00 28.08 92 ASN C N 1
ATOM 1980 C CA . ASN C 2 95 ? 36.300 4.243 10.181 1.00 29.74 92 ASN C CA 1
ATOM 1981 C C . ASN C 2 95 ? 35.049 5.000 9.711 1.00 30.65 92 ASN C C 1
ATOM 1982 O O . ASN C 2 95 ? 34.023 5.005 10.386 1.00 31.48 92 ASN C O 1
ATOM 1987 N N . LEU C 2 96 ? 35.127 5.619 8.535 1.00 30.23 93 LEU C N 1
ATOM 1988 C CA . LEU C 2 96 ? 34.016 6.432 8.041 1.00 31.96 93 LEU C CA 1
ATOM 1989 C C . LEU C 2 96 ? 32.801 5.612 7.579 1.00 34.19 93 LEU C C 1
ATOM 1990 O O . LEU C 2 96 ? 31.729 6.171 7.345 1.00 34.54 93 LEU C O 1
ATOM 1995 N N . LEU C 2 97 ? 32.963 4.294 7.459 1.00 32.54 94 LEU C N 1
ATOM 1996 C CA . LEU C 2 97 ? 31.849 3.406 7.115 1.00 31.93 94 LEU C CA 1
ATOM 1997 C C . LEU C 2 97 ? 30.908 3.244 8.299 1.00 35.41 94 LEU C C 1
ATOM 1998 O O . LEU C 2 97 ? 29.786 2.765 8.154 1.00 33.76 94 LEU C O 1
ATOM 2003 N N . SER C 2 98 ? 31.398 3.613 9.478 1.00 36.26 95 SER C N 1
ATOM 2004 C CA . SER C 2 98 ? 30.602 3.602 10.699 1.00 35.33 95 SER C CA 1
ATOM 2005 C C . SER C 2 98 ? 30.587 5.008 11.261 1.00 37.36 95 SER C C 1
ATOM 2006 O O . SER C 2 98 ? 31.315 5.308 12.201 1.00 33.45 95 SER C O 1
ATOM 2009 N N . PRO C 2 99 ? 29.766 5.881 10.665 1.00 37.17 96 PRO C N 1
ATOM 2010 C CA . PRO C 2 99 ? 29.813 7.304 10.995 1.00 36.31 96 PRO C CA 1
ATOM 2011 C C . PRO C 2 99 ? 29.427 7.564 12.445 1.00 34.88 96 PRO C C 1
ATOM 2012 O O . PRO C 2 99 ? 28.519 6.928 12.977 1.00 34.47 96 PRO C O 1
ATOM 2016 N N . ASP C 2 100 ? 30.147 8.479 13.077 1.00 31.18 97 ASP C N 1
ATOM 2017 C CA . ASP C 2 100 ? 29.820 8.905 14.428 1.00 30.99 97 ASP C CA 1
ATOM 2018 C C . ASP C 2 100 ? 28.612 9.836 14.423 1.00 33.67 97 ASP C C 1
ATOM 2019 O O . ASP C 2 100 ? 28.417 10.602 13.472 1.00 27.40 97 ASP C O 1
ATOM 2024 N N . ARG C 2 101 ? 27.801 9.760 15.477 1.00 28.10 98 ARG C N 1
ATOM 2025 C CA . ARG C 2 101 ? 26.712 10.711 15.664 1.00 28.20 98 ARG C CA 1
ATOM 2026 C C . ARG C 2 101 ? 27.288 12.121 15.681 1.00 29.59 98 ARG C C 1
ATOM 2027 O O . ARG C 2 101 ? 28.354 12.351 16.249 1.00 31.30 98 ARG C O 1
ATOM 2029 N N . THR C 2 102 ? 26.610 13.053 15.019 1.00 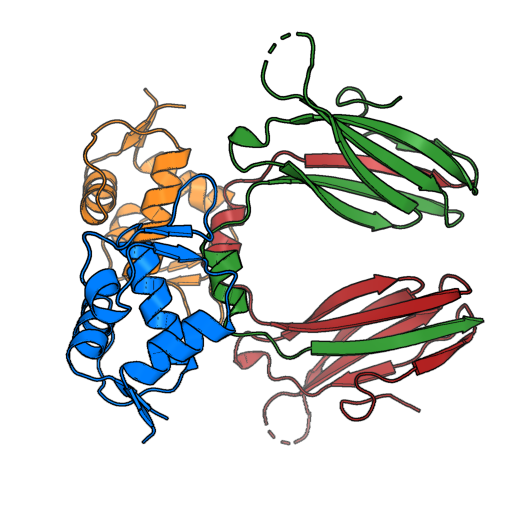30.34 99 THR C N 1
ATOM 2030 C CA . THR C 2 102 ? 27.076 14.432 14.967 1.00 28.18 99 THR C CA 1
ATOM 2031 C C . THR C 2 102 ? 25.976 15.406 15.368 1.00 31.09 99 THR C C 1
ATOM 2032 O O . THR C 2 102 ? 24.789 15.116 15.228 1.00 33.15 99 THR C O 1
ATOM 2036 N N . PHE C 2 103 ? 26.383 16.567 15.865 1.00 28.81 100 PHE C N 1
ATOM 2037 C CA . PHE C 2 103 ? 25.441 17.632 16.175 1.00 30.45 100 PHE C CA 1
ATOM 2038 C C . PHE C 2 103 ? 25.864 18.888 15.445 1.00 31.47 100 PHE C C 1
ATOM 2039 O O . PHE C 2 103 ? 27.009 19.329 15.568 1.00 28.83 100 PHE C O 1
ATOM 2047 N N . THR C 2 104 ? 24.934 19.470 14.696 1.00 31.46 101 THR C N 1
ATOM 2048 C CA . THR C 2 104 ? 25.248 20.617 13.864 1.00 30.89 101 THR C CA 1
ATOM 2049 C C . THR C 2 104 ? 24.316 21.803 14.100 1.00 31.84 101 THR C C 1
ATOM 2050 O O . THR C 2 104 ? 23.090 21.662 14.113 1.00 32.45 101 THR C O 1
ATOM 2054 N N . LEU C 2 105 ? 24.910 22.977 14.253 1.00 32.26 102 LEU C N 1
ATOM 2055 C CA . LEU C 2 105 ? 24.147 24.182 14.519 1.00 33.25 102 LEU C CA 1
ATOM 2056 C C . LEU C 2 105 ? 24.712 25.341 13.707 1.00 36.34 102 LEU C C 1
ATOM 2057 O O . LEU C 2 105 ? 25.860 25.739 13.906 1.00 39.32 102 LEU C O 1
ATOM 2062 N N . LYS C 2 106 ? 23.921 25.869 12.776 1.00 37.83 103 LYS C N 1
ATOM 2063 C CA . LYS C 2 106 ? 24.291 27.111 12.102 1.00 33.80 103 LYS C CA 1
ATOM 2064 C C . LYS C 2 106 ? 24.007 28.275 13.042 1.00 33.09 103 LYS C C 1
ATOM 2065 O O . LYS C 2 106 ? 22.990 28.297 13.735 1.00 33.26 103 LYS C O 1
ATOM 2068 N N . VAL C 2 107 ? 24.921 29.230 13.096 1.00 32.34 104 VAL C N 1
ATOM 2069 C CA . VAL C 2 107 ? 24.797 30.306 14.065 1.00 32.01 104 VAL C CA 1
ATOM 2070 C C . VAL C 2 107 ? 25.072 31.657 13.438 1.00 34.49 104 VAL C C 1
ATOM 2071 O O . VAL C 2 107 ? 26.212 31.968 13.093 1.00 34.79 104 VAL C O 1
ATOM 2075 N N . ASN C 2 108 ? 24.027 32.461 13.288 1.00 31.37 105 ASN C N 1
ATOM 2076 C CA . ASN C 2 108 ? 24.193 33.797 12.744 1.00 33.76 105 ASN C CA 1
ATOM 2077 C C . ASN C 2 108 ? 24.541 34.748 13.863 1.00 33.82 105 ASN C C 1
ATOM 2078 O O . ASN C 2 108 ? 23.712 35.048 14.717 1.00 34.42 105 ASN C O 1
ATOM 2083 N N . VAL C 2 109 ? 25.788 35.198 13.860 1.00 33.00 106 VAL C N 1
ATOM 2084 C CA . VAL C 2 109 ? 26.281 36.112 14.868 1.00 33.81 106 VAL C CA 1
ATOM 2085 C C . VAL C 2 109 ? 26.073 37.547 14.412 1.00 36.92 106 VAL C C 1
ATOM 2086 O O . VAL C 2 109 ? 26.510 37.928 13.326 1.00 36.73 106 VAL C O 1
ATOM 2090 N N . GLN C 2 110 ? 25.390 38.335 15.236 1.00 36.94 107 GLN C N 1
ATOM 2091 C CA . GLN C 2 110 ? 25.179 39.747 14.939 1.00 36.22 107 GLN C CA 1
ATOM 2092 C C . GLN C 2 110 ? 26.021 40.619 15.861 1.00 39.55 107 GLN C C 1
ATOM 2093 O O . GLN C 2 110 ? 25.827 40.635 17.080 1.00 36.18 107 GLN C O 1
ATOM 2100 N N . MET D 2 4 ? 15.888 28.464 25.889 1.00 55.71 1 MET D N 1
ATOM 2101 C CA . MET D 2 4 ? 17.055 28.839 26.681 1.00 52.92 1 MET D CA 1
ATOM 2102 C C . MET D 2 4 ? 18.302 28.084 26.221 1.00 51.33 1 MET D C 1
ATOM 2103 O O . MET D 2 4 ? 19.263 28.687 25.745 1.00 52.92 1 MET D O 1
ATOM 2108 N N . SER D 2 5 ? 18.281 26.763 26.363 1.00 48.52 2 SER D N 1
ATOM 2109 C CA . SER D 2 5 ? 19.406 25.938 25.938 1.00 45.01 2 SER D CA 1
ATOM 2110 C C . SER D 2 5 ? 18.992 25.014 24.802 1.00 41.87 2 SER D C 1
ATOM 2111 O O . SER D 2 5 ? 17.843 24.583 24.732 1.00 41.68 2 SER D O 1
ATOM 2114 N N . LEU D 2 6 ? 19.932 24.719 23.909 1.00 38.94 3 LEU D N 1
ATOM 2115 C CA . LEU D 2 6 ? 19.657 23.827 22.791 1.00 36.59 3 LEU D CA 1
ATOM 2116 C C . LEU D 2 6 ? 19.957 22.392 23.189 1.00 35.49 3 LEU D C 1
ATOM 2117 O O . LEU D 2 6 ? 20.819 22.142 24.029 1.00 33.15 3 LEU D O 1
ATOM 2122 N N . THR D 2 7 ? 19.230 21.453 22.595 1.00 30.07 4 THR D N 1
ATOM 2123 C CA . THR D 2 7 ? 19.443 20.039 22.863 1.00 33.26 4 THR D CA 1
ATOM 2124 C C . THR D 2 7 ? 19.448 19.283 21.546 1.00 35.20 4 THR D C 1
ATOM 2125 O O . THR D 2 7 ? 19.491 19.898 20.481 1.00 32.55 4 THR D O 1
ATOM 2129 N N . GLU D 2 8 ? 19.396 17.956 21.622 1.00 35.64 5 GLU D N 1
ATOM 2130 C CA . GLU D 2 8 ? 19.441 17.109 20.429 1.00 37.35 5 GLU D CA 1
ATOM 2131 C C . GLU D 2 8 ? 18.389 17.503 19.388 1.00 37.75 5 GLU D C 1
ATOM 2132 O O . GLU D 2 8 ? 18.610 17.367 18.185 1.00 35.17 5 GLU D O 1
ATOM 2138 N N . ASP D 2 9 ? 17.253 18.011 19.852 1.00 37.93 6 ASP D N 1
ATOM 2139 C CA . ASP D 2 9 ? 16.162 18.372 18.954 1.00 41.41 6 ASP D CA 1
ATOM 2140 C C . ASP D 2 9 ? 16.475 19.588 18.091 1.00 41.33 6 ASP D C 1
ATOM 2141 O O . ASP D 2 9 ? 15.797 19.835 17.094 1.00 42.73 6 ASP D O 1
ATOM 2146 N N . ASN D 2 10 ? 17.505 20.340 18.459 1.00 37.50 7 ASN D N 1
ATOM 2147 C CA . ASN D 2 10 ? 17.893 21.502 17.669 1.00 37.82 7 ASN D CA 1
ATOM 2148 C C . ASN D 2 10 ? 18.949 21.163 16.629 1.00 34.49 7 ASN D C 1
ATOM 2149 O O . ASN D 2 10 ? 19.504 22.054 15.985 1.00 36.11 7 ASN D O 1
ATOM 2154 N N . ASN D 2 11 ? 19.234 19.874 16.475 1.00 36.60 8 ASN D N 1
ATOM 2155 C CA . ASN D 2 11 ? 20.213 19.422 15.489 1.00 36.18 8 ASN D CA 1
ATOM 2156 C C . ASN D 2 11 ? 19.817 19.895 14.089 1.00 36.29 8 ASN D C 1
ATOM 2157 O O . ASN D 2 11 ? 18.653 19.792 13.705 1.00 37.13 8 ASN D O 1
ATOM 2162 N N . ASN D 2 12 ? 20.790 20.442 13.365 1.00 32.46 9 ASN D N 1
ATOM 2163 C CA . ASN D 2 12 ? 20.611 20.957 12.005 1.00 37.48 9 ASN D CA 1
ATOM 2164 C C . ASN D 2 12 ? 19.612 22.103 11.919 1.00 38.87 9 ASN D C 1
ATOM 2165 O O . ASN D 2 12 ? 18.806 22.152 10.999 1.00 37.20 9 ASN D O 1
ATOM 2170 N N . THR D 2 13 ? 19.661 23.017 12.884 1.00 38.61 10 THR D N 1
ATOM 2171 C CA . THR D 2 13 ? 18.873 24.236 12.802 1.00 36.43 10 THR D CA 1
ATOM 2172 C C . THR D 2 13 ? 19.784 25.454 12.766 1.00 36.12 10 THR D C 1
ATOM 2173 O O . THR D 2 13 ? 21.006 25.329 12.817 1.00 35.33 10 THR D O 1
ATOM 2177 N N . THR D 2 14 ? 19.172 26.628 12.661 1.00 32.44 11 THR D N 1
ATOM 2178 C CA . THR D 2 14 ? 19.890 27.890 12.642 1.00 33.17 11 THR D CA 1
ATOM 2179 C C . THR D 2 14 ? 19.420 28.746 13.809 1.00 36.78 11 THR D C 1
ATOM 2180 O O . THR D 2 14 ? 18.221 28.851 14.059 1.00 36.60 11 THR D O 1
ATOM 2184 N N . ILE D 2 15 ? 20.357 29.339 14.541 1.00 33.07 12 ILE D N 1
ATOM 2185 C CA . ILE D 2 15 ? 19.994 30.265 15.604 1.00 32.28 12 ILE D CA 1
ATOM 2186 C C . ILE D 2 15 ? 20.686 31.594 15.389 1.00 31.18 12 ILE D C 1
ATOM 2187 O O . ILE D 2 15 ? 21.639 31.697 14.614 1.00 32.60 12 ILE D O 1
ATOM 2192 N N . THR D 2 16 ? 20.205 32.608 16.095 1.00 28.60 13 THR D N 1
ATOM 2193 C CA . THR D 2 16 ? 20.816 33.922 16.063 1.00 29.02 13 THR D CA 1
ATOM 2194 C C . THR D 2 16 ? 21.347 34.261 17.441 1.00 31.36 13 THR D C 1
ATOM 2195 O O . THR D 2 16 ? 20.660 34.045 18.436 1.00 33.41 13 THR D O 1
ATOM 2199 N N . ILE D 2 17 ? 22.564 34.790 17.497 1.00 29.73 14 ILE D N 1
ATOM 2200 C CA . ILE D 2 17 ? 23.114 35.307 18.742 1.00 30.49 14 ILE D CA 1
ATOM 2201 C C . ILE D 2 17 ? 23.878 36.600 18.508 1.00 32.66 14 ILE D C 1
ATOM 2202 O O . ILE D 2 17 ? 24.326 36.881 17.396 1.00 31.69 14 ILE D O 1
ATOM 2207 N N . ALA D 2 18 ? 24.035 37.380 19.569 1.00 29.66 15 ALA D N 1
ATOM 2208 C CA . ALA D 2 18 ? 24.817 38.599 19.492 1.00 29.75 15 ALA D CA 1
ATOM 2209 C C . ALA D 2 18 ? 26.299 38.271 19.619 1.00 35.44 15 ALA D C 1
ATOM 2210 O O . ALA D 2 18 ? 26.674 37.323 20.309 1.00 34.09 15 ALA D O 1
ATOM 2212 N N . LYS D 2 19 ? 27.139 39.042 18.940 1.00 30.70 16 LYS D N 1
ATOM 2213 C CA . LYS D 2 19 ? 28.573 38.939 19.148 1.00 33.39 16 LYS D CA 1
ATOM 2214 C C . LYS D 2 19 ? 28.886 39.170 20.623 1.00 32.42 16 LYS D C 1
ATOM 2215 O O . LYS D 2 19 ? 28.552 40.216 21.176 1.00 33.18 16 LYS D O 1
ATOM 2221 N N . GLY D 2 20 ? 29.506 38.184 21.265 1.00 34.67 17 GLY D N 1
ATOM 2222 C CA . GLY D 2 20 ? 29.808 38.280 22.683 1.00 30.20 17 GLY D CA 1
ATOM 2223 C C . GLY D 2 20 ? 28.765 37.629 23.579 1.00 36.34 17 GLY D C 1
ATOM 2224 O O . GLY D 2 20 ? 28.987 37.469 24.783 1.00 35.96 17 GLY D O 1
ATOM 2225 N N . GLU D 2 21 ? 27.623 37.259 23.005 1.00 33.92 18 GLU D N 1
ATOM 2226 C CA . GLU D 2 21 ? 26.601 36.520 23.755 1.00 32.68 18 GLU D CA 1
ATOM 2227 C C . GLU D 2 21 ? 26.964 35.038 23.879 1.00 34.78 18 GLU D C 1
ATOM 2228 O O . GLU D 2 21 ? 27.495 34.435 22.938 1.00 30.46 18 GLU D O 1
ATOM 2234 N N . ASN D 2 22 ? 26.679 34.459 25.043 1.00 32.30 19 ASN D N 1
ATOM 2235 C CA . ASN D 2 22 ? 26.864 33.032 25.261 1.00 33.21 19 ASN D CA 1
ATOM 2236 C C . ASN D 2 22 ? 25.565 32.275 25.087 1.00 32.56 19 ASN D C 1
ATOM 2237 O O . ASN D 2 22 ? 24.497 32.784 25.397 1.00 35.45 19 ASN D O 1
ATOM 2242 N N A LYS D 2 23 ? 25.678 31.038 24.616 0.42 33.64 20 LYS D N 1
ATOM 2243 N N B LYS D 2 23 ? 25.657 31.060 24.568 0.58 33.64 20 LYS D N 1
ATOM 2244 C CA A LYS D 2 23 ? 24.532 30.155 24.443 0.42 33.59 20 LYS D CA 1
ATOM 2245 C CA B LYS D 2 23 ? 24.513 30.162 24.520 0.58 33.57 20 LYS D CA 1
ATOM 2246 C C A LYS D 2 23 ? 24.964 28.716 24.716 0.42 33.26 20 LYS D C 1
ATOM 2247 C C B LYS D 2 23 ? 24.998 28.776 24.881 0.58 33.22 20 LYS D C 1
ATOM 2248 O O A LYS D 2 23 ? 26.084 28.326 24.383 0.42 32.21 20 LYS D O 1
ATOM 2249 O O B LYS D 2 23 ? 26.186 28.479 24.764 0.58 32.12 20 LYS D O 1
ATOM 2260 N N . GLU D 2 24 ? 24.079 27.928 25.319 1.00 30.14 21 GLU D N 1
ATOM 2261 C CA . GLU D 2 24 ? 24.446 26.606 25.789 1.00 30.34 21 GLU D CA 1
ATOM 2262 C C . GLU D 2 24 ? 23.775 25.473 25.032 1.00 33.09 21 GLU D C 1
ATOM 2263 O O . GLU D 2 24 ? 22.558 25.462 24.847 1.00 33.93 21 GLU D O 1
ATOM 2269 N N . ILE D 2 25 ? 24.595 24.522 24.592 1.00 27.93 22 ILE D N 1
ATOM 2270 C CA . ILE D 2 25 ? 24.116 23.276 24.011 1.00 28.49 22 ILE D CA 1
ATOM 2271 C C . ILE D 2 25 ? 24.303 22.171 25.042 1.00 27.58 22 ILE D C 1
ATOM 2272 O O . ILE D 2 25 ? 25.363 22.073 25.656 1.00 27.02 22 ILE D O 1
ATOM 2277 N N . ILE D 2 26 ? 23.276 21.358 25.257 1.00 24.52 23 ILE D N 1
ATOM 2278 C CA . ILE D 2 26 ? 23.385 20.270 26.208 1.00 26.67 23 ILE D CA 1
ATOM 2279 C C . ILE D 2 26 ? 23.023 18.958 25.529 1.00 28.11 23 ILE D C 1
ATOM 2280 O O . ILE D 2 26 ? 21.938 18.817 24.969 1.00 28.48 23 ILE D O 1
ATOM 2285 N N . LEU D 2 27 ? 23.942 17.998 25.575 1.00 26.67 24 LEU D N 1
ATOM 2286 C CA . LEU D 2 27 ? 23.730 16.718 24.909 1.00 28.11 24 LEU D CA 1
ATOM 2287 C C . LEU D 2 27 ? 24.046 15.579 25.851 1.00 27.14 24 LEU D C 1
ATOM 2288 O O . LEU D 2 27 ? 25.050 15.623 26.561 1.00 27.28 24 LEU D O 1
ATOM 2293 N N A HIS D 2 28 ? 23.186 14.564 25.845 0.49 28.65 25 HIS D N 1
ATOM 2294 N N B HIS D 2 28 ? 23.196 14.559 25.885 0.51 28.85 25 HIS D N 1
ATOM 2295 C CA A HIS D 2 28 ? 23.415 13.334 26.590 0.49 30.69 25 HIS D CA 1
ATOM 2296 C CA B HIS D 2 28 ? 23.477 13.426 26.753 0.51 30.60 25 HIS D CA 1
ATOM 2297 C C A HIS D 2 28 ? 24.708 12.671 26.131 0.49 30.74 25 HIS D C 1
ATOM 2298 C C B HIS D 2 28 ? 24.628 12.619 26.172 0.51 30.76 25 HIS D C 1
ATOM 2299 O O A HIS D 2 28 ? 25.041 12.714 24.948 0.49 27.62 25 HIS D O 1
ATOM 2300 O O B HIS D 2 28 ? 24.780 12.511 24.957 0.51 27.69 25 HIS D O 1
ATOM 2313 N N . GLY D 2 29 ? 25.437 12.064 27.065 1.00 30.23 26 GLY D N 1
ATOM 2314 C CA . GLY D 2 29 ? 26.613 11.299 26.707 1.00 28.68 26 GLY D CA 1
ATOM 2315 C C . GLY D 2 29 ? 26.937 10.338 27.836 1.00 32.19 26 GLY D C 1
ATOM 2316 O O . GLY D 2 29 ? 26.494 10.528 28.978 1.00 30.15 26 GLY D O 1
ATOM 2317 N N . ASN D 2 30 ? 27.684 9.289 27.511 1.00 29.67 27 ASN D N 1
ATOM 2318 C CA . ASN D 2 30 ? 28.133 8.334 28.512 1.00 30.88 27 ASN D CA 1
ATOM 2319 C C . ASN D 2 30 ? 29.605 7.989 28.339 1.00 26.84 27 ASN D C 1
ATOM 2320 O O . ASN D 2 30 ? 29.943 6.995 27.692 1.00 28.50 27 ASN D O 1
ATOM 2325 N N . PRO D 2 31 ? 30.485 8.811 28.917 1.00 23.61 28 PRO D N 1
ATOM 2326 C CA . PRO D 2 31 ? 31.932 8.657 28.741 1.00 25.51 28 PRO D CA 1
ATOM 2327 C C . PRO D 2 31 ? 32.533 7.387 29.362 1.00 27.17 28 PRO D C 1
ATOM 2328 O O . PRO D 2 31 ? 33.716 7.133 29.131 1.00 23.77 28 PRO D O 1
ATOM 2332 N N . THR D 2 32 ? 31.761 6.606 30.114 1.00 24.47 29 THR D N 1
ATOM 2333 C CA . THR D 2 32 ? 32.280 5.340 30.622 1.00 25.11 29 THR D CA 1
ATOM 2334 C C . THR D 2 32 ? 32.488 4.341 29.483 1.00 28.94 29 THR D C 1
ATOM 2335 O O . THR D 2 32 ? 33.166 3.335 29.664 1.00 25.08 29 THR D O 1
ATOM 2339 N N . THR D 2 33 ? 31.900 4.623 28.317 1.00 25.45 30 THR D N 1
ATOM 2340 C CA . THR D 2 33 ? 32.085 3.792 27.130 1.00 23.99 30 THR D CA 1
ATOM 2341 C C . THR D 2 33 ? 33.350 4.188 26.390 1.00 25.61 30 THR D C 1
ATOM 2342 O O . THR D 2 33 ? 33.811 3.477 25.496 1.00 28.42 30 THR D O 1
ATOM 2346 N N . GLY D 2 34 ? 33.898 5.339 26.753 1.00 21.11 31 GLY D N 1
ATOM 2347 C CA . GLY D 2 34 ? 35.035 5.893 26.046 1.00 22.19 31 GLY D CA 1
ATOM 2348 C C . GLY D 2 34 ? 34.659 6.943 25.011 1.00 23.99 31 GLY D C 1
ATOM 2349 O O . GLY D 2 34 ? 35.525 7.675 24.527 1.00 26.21 31 GLY D O 1
ATOM 2350 N N . TYR D 2 35 ? 33.375 7.021 24.663 1.00 22.17 32 TYR D N 1
ATOM 2351 C CA . TYR D 2 35 ? 32.901 8.085 23.765 1.00 24.34 32 TYR D CA 1
ATOM 2352 C C . TYR D 2 35 ? 32.744 9.401 24.511 1.00 26.16 32 TYR D C 1
ATOM 2353 O O . TYR D 2 35 ? 32.474 9.412 25.711 1.00 26.03 32 TYR D O 1
ATOM 2362 N N . SER D 2 36 ? 32.917 10.510 23.801 1.00 23.81 33 SER D N 1
ATOM 2363 C CA . SER D 2 36 ? 32.610 11.821 24.347 1.00 25.53 33 SER D CA 1
ATOM 2364 C C . SER D 2 36 ? 32.196 12.775 23.225 1.00 27.60 33 SER D C 1
ATOM 2365 O O . SER D 2 36 ? 32.504 12.538 22.057 1.00 25.24 33 SER D O 1
ATOM 2368 N N . TRP D 2 37 ? 31.493 13.846 23.581 1.00 26.09 34 TRP D N 1
ATOM 2369 C CA . TRP D 2 37 ? 31.188 14.900 22.623 1.00 25.36 34 TRP D CA 1
ATOM 2370 C C . TRP D 2 37 ? 32.381 15.836 22.491 1.00 28.70 34 TRP D C 1
ATOM 2371 O O . TRP D 2 37 ? 32.892 16.347 23.487 1.00 30.48 34 TRP D O 1
ATOM 2382 N N . VAL D 2 38 ? 32.824 16.054 21.258 1.00 26.51 35 VAL D N 1
ATOM 2383 C CA . VAL D 2 38 ? 33.976 16.904 20.993 1.00 28.31 35 VAL D CA 1
ATOM 2384 C C . VAL D 2 38 ? 33.653 17.828 19.825 1.00 29.79 35 VAL D C 1
ATOM 2385 O O . VAL D 2 38 ? 32.826 17.490 18.979 1.00 31.28 35 VAL D O 1
ATOM 2389 N N . VAL D 2 39 ? 34.277 19.004 19.795 1.00 31.15 36 VAL D N 1
ATOM 2390 C CA . VAL D 2 39 ? 34.062 19.950 18.708 1.00 32.38 36 VAL D CA 1
ATOM 2391 C C . VAL D 2 39 ? 34.834 19.516 17.474 1.00 35.14 36 VAL D C 1
ATOM 2392 O O . VAL D 2 39 ? 36.064 19.517 17.475 1.00 36.16 36 VAL D O 1
ATOM 2396 N N . ASP D 2 40 ? 34.117 19.137 16.426 1.00 33.38 37 ASP D N 1
ATOM 2397 C CA . ASP D 2 40 ? 34.770 18.695 15.195 1.00 36.67 37 ASP D CA 1
ATOM 2398 C C . ASP D 2 40 ? 35.230 19.894 14.377 1.00 38.73 37 ASP D C 1
ATOM 2399 O O . ASP D 2 40 ? 36.344 19.910 13.859 1.00 42.63 37 ASP D O 1
ATOM 2404 N N . SER D 2 41 ? 34.370 20.901 14.264 1.00 36.69 38 SER D N 1
ATOM 2405 C CA . SER D 2 41 ? 34.756 22.158 13.636 1.00 39.68 38 SER D CA 1
ATOM 2406 C C . SER D 2 41 ? 33.861 23.288 14.110 1.00 39.29 38 SER D C 1
ATOM 2407 O O . SER D 2 41 ? 32.781 23.057 14.653 1.00 35.56 38 SER D O 1
ATOM 2410 N N . SER D 2 42 ? 34.324 24.515 13.915 1.00 38.74 39 SER D N 1
ATOM 2411 C CA . SER D 2 42 ? 33.490 25.674 14.165 1.00 39.35 39 SER D CA 1
ATOM 2412 C C . SER D 2 42 ? 33.953 26.858 13.325 1.00 42.58 39 SER D C 1
ATOM 2413 O O . SER D 2 42 ? 35.039 26.839 12.745 1.00 40.62 39 SER D O 1
ATOM 2416 N N . GLU D 2 43 ? 33.113 27.884 13.266 1.00 40.54 40 GLU D N 1
ATOM 2417 C CA . GLU D 2 43 ? 33.470 29.147 12.640 1.00 40.93 40 GLU D CA 1
ATOM 2418 C C . GLU D 2 43 ? 32.665 30.263 13.291 1.00 37.55 40 GLU D C 1
ATOM 2419 O O . GLU D 2 43 ? 31.473 30.104 13.546 1.00 36.59 40 GLU D O 1
ATOM 2421 N N . GLY D 2 44 ? 33.318 31.381 13.578 1.00 35.34 41 GLY D N 1
ATOM 2422 C CA . GLY D 2 44 ? 32.626 32.537 14.118 1.00 32.61 41 GLY D CA 1
ATOM 2423 C C . GLY D 2 44 ? 32.304 32.416 15.597 1.00 36.83 41 GLY D C 1
ATOM 2424 O O . GLY D 2 44 ? 31.594 33.256 16.152 1.00 37.04 41 GLY D O 1
ATOM 2425 N N . LEU D 2 45 ? 32.839 31.384 16.242 1.00 33.96 42 LEU D N 1
ATOM 2426 C CA . LEU D 2 45 ? 32.509 31.101 17.638 1.00 34.99 42 LEU D CA 1
ATOM 2427 C C . LEU D 2 45 ? 33.716 30.672 18.463 1.00 34.80 42 LEU D C 1
ATOM 2428 O O . LEU D 2 45 ? 34.665 30.102 17.933 1.00 37.20 42 LEU D O 1
ATOM 2433 N N . SER D 2 46 ? 33.676 30.943 19.764 1.00 35.02 43 SER D N 1
ATOM 2434 C CA . SER D 2 46 ? 34.560 30.255 20.697 1.00 35.56 43 SER D CA 1
ATOM 2435 C C . SER D 2 46 ? 33.702 29.299 21.518 1.00 35.96 43 SER D C 1
ATOM 2436 O O . SER D 2 46 ? 32.475 29.411 21.532 1.00 33.64 43 SER D O 1
ATOM 2439 N N . ASN D 2 47 ? 34.325 28.344 22.190 1.00 32.89 44 ASN D N 1
ATOM 2440 C CA . ASN D 2 47 ? 33.536 27.379 22.933 1.00 33.20 44 ASN D CA 1
ATOM 2441 C C . ASN D 2 47 ? 34.273 26.769 24.109 1.00 34.30 44 ASN D C 1
ATOM 2442 O O . ASN D 2 47 ? 35.497 26.831 24.192 1.00 32.87 44 ASN D O 1
ATOM 2447 N N . THR D 2 48 ? 33.500 26.188 25.019 1.00 32.25 45 THR D N 1
ATOM 2448 C CA . THR D 2 48 ? 34.029 25.309 26.051 1.00 34.18 45 THR D CA 1
ATOM 2449 C C . THR D 2 48 ? 33.138 24.082 26.126 1.00 33.02 45 THR D C 1
ATOM 2450 O O . THR D 2 48 ? 31.924 24.172 25.906 1.00 32.43 45 THR D O 1
ATOM 2454 N N . VAL D 2 49 ? 33.742 22.937 26.418 1.00 28.68 46 VAL D N 1
ATOM 2455 C CA . VAL D 2 49 ? 32.996 21.703 26.600 1.00 25.56 46 VAL D CA 1
ATOM 2456 C C . VAL D 2 49 ? 33.250 21.156 28.004 1.00 29.83 46 VAL D C 1
ATOM 2457 O O . VAL D 2 49 ? 34.394 21.065 28.439 1.00 31.35 46 VAL D O 1
ATOM 2461 N N . GLU D 2 50 ? 32.177 20.811 28.707 1.00 28.19 47 GLU D N 1
ATOM 2462 C CA . GLU D 2 50 ? 32.268 20.268 30.056 1.00 29.98 47 GLU D CA 1
ATOM 2463 C C . GLU D 2 50 ? 31.339 19.072 30.193 1.00 31.77 47 GLU D C 1
ATOM 2464 O O . GLU D 2 50 ? 30.218 19.084 29.677 1.00 32.25 47 GLU D O 1
ATOM 2466 N N . TYR D 2 51 ? 31.815 18.031 30.867 1.00 27.03 48 TYR D N 1
ATOM 2467 C CA . TYR D 2 51 ? 30.964 16.910 31.213 1.00 26.83 48 TYR D CA 1
ATOM 2468 C C . TYR D 2 51 ? 30.395 17.128 32.599 1.00 28.35 48 TYR D C 1
ATOM 2469 O O . TYR D 2 51 ? 31.127 17.470 33.525 1.00 27.12 48 TYR D O 1
ATOM 2478 N N . VAL D 2 52 ? 29.087 16.942 32.733 1.00 28.48 49 VAL D N 1
ATOM 2479 C CA . VAL D 2 52 ? 28.430 17.055 34.028 1.00 29.06 49 VAL D CA 1
ATOM 2480 C C . VAL D 2 52 ? 27.666 15.774 34.284 1.00 30.39 49 VAL D C 1
ATOM 2481 O O . VAL D 2 52 ? 26.728 15.442 33.558 1.00 28.43 49 VAL D O 1
ATOM 2485 N N . ALA D 2 53 ? 28.091 15.037 35.302 1.00 29.36 50 ALA D N 1
ATOM 2486 C CA . ALA D 2 53 ? 27.459 13.771 35.629 1.00 28.36 50 ALA D CA 1
ATOM 2487 C C . ALA D 2 53 ? 26.007 13.989 36.046 1.00 27.39 50 ALA D C 1
ATOM 2488 O O . ALA D 2 53 ? 25.692 14.986 36.694 1.00 27.74 50 ALA D O 1
ATOM 2490 N N . ASP D 2 54 ? 25.122 13.076 35.654 1.00 28.38 51 ASP D N 1
ATOM 2491 C CA . ASP D 2 54 ? 23.768 13.068 36.205 1.00 31.41 51 ASP D CA 1
ATOM 2492 C C . ASP D 2 54 ? 23.841 12.688 37.684 1.00 34.17 51 ASP D C 1
ATOM 2493 O O . ASP D 2 54 ? 24.295 11.595 38.030 1.00 32.51 51 ASP D O 1
ATOM 2498 N N . GLN D 2 55 ? 23.394 13.589 38.551 1.00 33.61 52 GLN D N 1
ATOM 2499 C CA . GLN D 2 55 ? 23.586 13.425 39.992 1.00 36.65 52 GLN D CA 1
ATOM 2500 C C . GLN D 2 55 ? 22.533 12.559 40.693 1.00 36.23 52 GLN D C 1
ATOM 2501 O O . GLN D 2 55 ? 22.686 12.231 41.869 1.00 35.27 52 GLN D O 1
ATOM 2507 N N . HIS D 2 56 ? 21.475 12.173 39.987 1.00 38.20 53 HIS D N 1
ATOM 2508 C CA . HIS D 2 56 ? 20.412 11.383 40.618 1.00 40.47 53 HIS D CA 1
ATOM 2509 C C . HIS D 2 56 ? 20.215 10.026 39.952 1.00 39.09 53 HIS D C 1
ATOM 2510 O O . HIS D 2 56 ? 19.843 9.953 38.781 1.00 52.38 53 HIS D O 1
ATOM 2517 N N . SER D 2 63 ? 22.173 6.275 33.544 1.00 49.29 60 SER D N 1
ATOM 2518 C CA . SER D 2 63 ? 23.617 6.218 33.342 1.00 46.96 60 SER D CA 1
ATOM 2519 C C . SER D 2 63 ? 24.143 7.461 32.625 1.00 47.41 60 SER D C 1
ATOM 2520 O O . SER D 2 63 ? 23.418 8.122 31.878 1.00 45.13 60 SER D O 1
ATOM 2522 N N . GLY D 2 64 ? 25.412 7.773 32.858 1.00 40.60 61 GLY D N 1
ATOM 2523 C CA . GLY D 2 64 ? 26.069 8.840 32.135 1.00 34.00 61 GLY D CA 1
ATOM 2524 C C . GLY D 2 64 ? 25.740 10.228 32.644 1.00 36.55 61 GLY D C 1
ATOM 2525 O O . GLY D 2 64 ? 25.500 10.447 33.831 1.00 33.05 61 GLY D O 1
ATOM 2526 N N . GLY D 2 65 ? 25.744 11.186 31.732 1.00 32.49 62 GLY D N 1
ATOM 2527 C CA . GLY D 2 65 ? 25.533 12.562 32.111 1.00 33.61 62 GLY D CA 1
ATOM 2528 C C . GLY D 2 65 ? 25.322 13.409 30.883 1.00 30.01 62 GLY D C 1
ATOM 2529 O O . GLY D 2 65 ? 24.852 12.925 29.859 1.00 31.12 62 GLY D O 1
ATOM 2530 N N . LYS D 2 66 ? 25.666 14.683 30.990 1.00 28.43 63 LYS D N 1
ATOM 2531 C CA . LYS D 2 66 ? 25.415 15.612 29.909 1.00 30.55 63 LYS D CA 1
ATOM 2532 C C . LYS D 2 66 ? 26.640 16.445 29.602 1.00 27.95 63 LYS D C 1
ATOM 2533 O O . LYS D 2 66 ? 27.346 16.891 30.498 1.00 27.46 63 LYS D O 1
ATOM 2539 N N . TYR D 2 67 ? 26.891 16.641 28.317 1.00 24.02 64 TYR D N 1
ATOM 2540 C CA . TYR D 2 67 ? 27.939 17.545 27.889 1.00 23.99 64 TYR D CA 1
ATOM 2541 C C . TYR D 2 67 ? 27.335 18.918 27.697 1.00 22.84 64 TYR D C 1
ATOM 2542 O O . TYR D 2 67 ? 26.306 19.071 27.039 1.00 28.34 64 TYR D O 1
ATOM 2551 N N . HIS D 2 68 ? 27.960 19.904 28.320 1.00 26.36 65 HIS D N 1
ATOM 2552 C CA . HIS D 2 68 ? 27.564 21.287 28.179 1.00 26.27 65 HIS D CA 1
ATOM 2553 C C . HIS D 2 68 ? 28.549 21.959 27.251 1.00 27.56 65 HIS D C 1
ATOM 2554 O O . HIS D 2 68 ? 29.725 22.113 27.584 1.00 29.14 65 HIS D O 1
ATOM 2561 N N . ILE D 2 69 ? 28.083 22.333 26.068 1.00 27.17 66 ILE D N 1
ATOM 2562 C CA . ILE D 2 69 ? 28.938 23.049 25.144 1.00 28.97 66 ILE D CA 1
ATOM 2563 C C . ILE D 2 69 ? 28.487 24.500 25.093 1.00 28.85 66 ILE D C 1
ATOM 2564 O O . ILE D 2 69 ? 27.451 24.829 24.527 1.00 30.12 66 ILE D O 1
ATOM 2569 N N . LYS D 2 70 ? 29.277 25.362 25.715 1.00 27.53 67 LYS D N 1
ATOM 2570 C CA . LYS D 2 70 ? 28.967 26.776 25.784 1.00 28.64 67 LYS D CA 1
ATOM 2571 C C . LYS D 2 70 ? 29.608 27.485 24.604 1.00 31.60 67 LYS D C 1
ATOM 2572 O O . LYS D 2 70 ? 30.825 27.463 24.460 1.00 31.11 67 LYS D O 1
ATOM 2575 N N . ILE D 2 71 ? 28.798 28.095 23.745 1.00 30.20 68 ILE D N 1
ATOM 2576 C CA . ILE D 2 71 ? 29.350 28.824 22.614 1.00 31.45 68 ILE D CA 1
ATOM 2577 C C . ILE D 2 71 ? 29.200 30.322 22.828 1.00 33.35 68 ILE D C 1
ATOM 2578 O O . ILE D 2 71 ? 28.274 30.775 23.497 1.00 32.47 68 ILE D O 1
ATOM 2583 N N . THR D 2 72 ? 30.135 31.080 22.267 1.00 32.38 69 THR D N 1
ATOM 2584 C CA . THR D 2 72 ? 30.097 32.534 22.312 1.00 31.36 69 THR D CA 1
ATOM 2585 C C . THR D 2 72 ? 30.348 33.081 20.913 1.00 34.42 69 THR D C 1
ATOM 2586 O O . THR D 2 72 ? 31.322 32.695 20.265 1.00 35.81 69 THR D O 1
ATOM 2590 N N . GLY D 2 73 ? 29.463 33.955 20.442 1.00 30.06 70 GLY D N 1
ATOM 2591 C CA . GLY D 2 73 ? 29.650 34.595 19.149 1.00 30.25 70 GLY D CA 1
ATOM 2592 C C . GLY D 2 73 ? 30.865 35.500 19.202 1.00 33.96 70 GLY D C 1
ATOM 2593 O O . GLY D 2 73 ? 30.941 36.393 20.048 1.00 32.74 70 GLY D O 1
ATOM 2594 N N . THR D 2 74 ? 31.825 35.264 18.312 1.00 32.52 71 THR D N 1
ATOM 2595 C CA . THR D 2 74 ? 33.091 35.992 18.357 1.00 35.44 71 THR D CA 1
ATOM 2596 C C . THR D 2 74 ? 33.355 36.787 17.078 1.00 39.09 71 THR D C 1
ATOM 2597 O O . THR D 2 74 ? 34.083 37.776 17.101 1.00 40.54 71 THR D O 1
ATOM 2601 N N . GLN D 2 75 ? 32.767 36.365 15.965 1.00 37.98 72 GLN D N 1
ATOM 2602 C CA . GLN D 2 75 ? 32.795 37.191 14.758 1.00 38.81 72 GLN D CA 1
ATOM 2603 C C . GLN D 2 75 ? 31.423 37.252 14.101 1.00 38.36 72 GLN D C 1
ATOM 2604 O O . GLN D 2 75 ? 30.758 36.230 13.918 1.00 35.34 72 GLN D O 1
ATOM 2610 N N . THR D 2 76 ? 31.013 38.469 13.752 1.00 38.27 73 THR D N 1
ATOM 2611 C CA . THR D 2 76 ? 29.761 38.712 13.054 1.00 34.89 73 THR D CA 1
ATOM 2612 C C . THR D 2 76 ? 29.766 37.988 11.712 1.00 37.44 73 THR D C 1
ATOM 2613 O O . THR D 2 76 ? 30.779 37.976 11.016 1.00 36.78 73 THR D O 1
ATOM 2617 N N . GLY D 2 77 ? 28.644 37.368 11.364 1.00 33.09 74 GLY D N 1
ATOM 2618 C CA . GLY D 2 77 ? 28.553 36.616 10.127 1.00 33.70 74 GLY D CA 1
ATOM 2619 C C . GLY D 2 77 ? 27.915 35.262 10.343 1.00 34.76 74 GLY D C 1
ATOM 2620 O O . GLY D 2 77 ? 27.484 34.942 11.453 1.00 35.87 74 GLY D O 1
ATOM 2621 N N . GLU D 2 78 ? 27.844 34.465 9.282 1.00 33.23 75 GLU D N 1
ATOM 2622 C CA . GLU D 2 78 ? 27.240 33.145 9.374 1.00 36.75 75 GLU D CA 1
ATOM 2623 C C . GLU D 2 78 ? 28.254 32.154 9.923 1.00 37.08 75 GLU D C 1
ATOM 2624 O O . GLU D 2 78 ? 29.138 31.692 9.207 1.00 36.74 75 GLU D O 1
ATOM 2626 N N . GLY D 2 79 ? 28.118 31.839 11.206 1.00 37.40 76 GLY D N 1
ATOM 2627 C CA . GLY D 2 79 ? 28.990 30.881 11.854 1.00 35.89 76 GLY D CA 1
ATOM 2628 C C . GLY D 2 79 ? 28.377 29.497 11.908 1.00 36.92 76 GLY D C 1
ATOM 2629 O O . GLY D 2 79 ? 27.272 29.269 11.417 1.00 33.89 76 GLY D O 1
ATOM 2630 N N . LYS D 2 80 ? 29.093 28.566 12.526 1.00 33.11 77 LYS D N 1
ATOM 2631 C CA . LYS D 2 80 ? 28.662 27.180 12.533 1.00 32.23 77 LYS D CA 1
ATOM 2632 C C . LYS D 2 80 ? 29.431 26.410 13.590 1.00 32.27 77 LYS D C 1
ATOM 2633 O O . LYS D 2 80 ? 30.578 26.738 13.882 1.00 32.13 77 LYS D O 1
ATOM 2637 N N . ILE D 2 81 ? 28.798 25.407 14.184 1.00 33.92 78 ILE D N 1
ATOM 2638 C CA . ILE D 2 81 ? 29.534 24.483 15.031 1.00 31.12 78 ILE D CA 1
ATOM 2639 C C . ILE D 2 81 ? 29.088 23.057 14.739 1.00 31.72 78 ILE D C 1
ATOM 2640 O O . ILE D 2 81 ? 27.895 22.774 14.556 1.00 29.46 78 ILE D O 1
ATOM 2645 N N . VAL D 2 82 ? 30.070 22.168 14.623 1.00 31.70 79 VAL D N 1
ATOM 2646 C CA . VAL D 2 82 ? 29.799 20.758 14.406 1.00 28.20 79 VAL D CA 1
ATOM 2647 C C . VAL D 2 82 ? 30.439 19.976 15.537 1.00 32.86 79 VAL D C 1
ATOM 2648 O O . VAL D 2 82 ? 31.641 20.091 15.776 1.00 31.55 79 VAL D O 1
ATOM 2652 N N . LEU D 2 83 ? 29.621 19.201 16.235 1.00 28.50 80 LEU D N 1
ATOM 2653 C CA . LEU D 2 83 ? 30.084 18.364 17.328 1.00 29.01 80 LEU D CA 1
ATOM 2654 C C . LEU D 2 83 ? 29.945 16.914 16.917 1.00 28.77 80 LEU D C 1
ATOM 2655 O O . LEU D 2 83 ? 29.008 16.549 16.208 1.00 27.54 80 LEU D O 1
ATOM 2660 N N . VAL D 2 84 ? 30.873 16.082 17.367 1.00 26.44 81 VAL D N 1
ATOM 2661 C CA . VAL D 2 84 ? 30.812 14.673 17.047 1.00 25.33 81 VAL D CA 1
ATOM 2662 C C . VAL D 2 84 ? 30.979 13.823 18.313 1.00 27.86 81 VAL D C 1
ATOM 2663 O O . VAL D 2 84 ? 31.785 14.139 19.188 1.00 27.79 81 VAL D O 1
ATOM 2667 N N . TYR D 2 85 ? 30.173 12.771 18.418 1.00 26.55 82 TYR D N 1
ATOM 2668 C CA . TYR D 2 85 ? 30.242 11.844 19.540 1.00 27.76 82 TYR D CA 1
ATOM 2669 C C . TYR D 2 85 ? 31.154 10.695 19.133 1.00 28.33 82 TYR D C 1
ATOM 2670 O O . TYR D 2 85 ? 30.717 9.766 18.447 1.00 28.51 82 TYR D O 1
ATOM 2679 N N . ARG D 2 86 ? 32.421 10.767 19.531 1.00 23.04 83 ARG D N 1
ATOM 2680 C CA . ARG D 2 86 ? 33.406 9.818 19.025 1.00 27.11 83 ARG D CA 1
ATOM 2681 C C . ARG D 2 86 ? 34.301 9.231 20.115 1.00 29.37 83 ARG D C 1
ATOM 2682 O O . ARG D 2 86 ? 34.337 9.718 21.247 1.00 23.32 83 ARG D O 1
ATOM 2686 N N . ARG D 2 87 ? 35.009 8.169 19.747 1.00 26.79 84 ARG D N 1
ATOM 2687 C CA . ARG D 2 87 ? 35.984 7.517 20.617 1.00 26.05 84 ARG D CA 1
ATOM 2688 C C . ARG D 2 87 ? 37.258 7.316 19.821 1.00 26.58 84 ARG D C 1
ATOM 2689 O O . ARG D 2 87 ? 37.239 6.657 18.777 1.00 25.29 84 ARG D O 1
ATOM 2697 N N . THR D 2 88 ? 38.358 7.898 20.287 1.00 22.42 85 THR D N 1
ATOM 2698 C CA . THR D 2 88 ? 39.611 7.787 19.551 1.00 25.88 85 THR D CA 1
ATOM 2699 C C . THR D 2 88 ? 39.997 6.313 19.421 1.00 25.49 85 THR D C 1
ATOM 2700 O O . THR D 2 88 ? 39.914 5.559 20.388 1.00 23.04 85 THR D O 1
ATOM 2704 N N . SER D 2 89 ? 40.375 5.893 18.216 1.00 18.74 86 SER D N 1
ATOM 2705 C CA . SER D 2 89 ? 40.673 4.481 17.963 1.00 19.45 86 SER D CA 1
ATOM 2706 C C . SER D 2 89 ? 42.129 4.160 18.269 1.00 19.99 86 SER D C 1
ATOM 2707 O O . SER D 2 89 ? 42.966 5.059 18.297 1.00 17.68 86 SER D O 1
ATOM 2710 N N . PHE D 2 90 ? 42.437 2.882 18.475 1.00 18.92 87 PHE D N 1
ATOM 2711 C CA . PHE D 2 90 ? 43.828 2.485 18.625 1.00 19.43 87 PHE D CA 1
ATOM 2712 C C . PHE D 2 90 ? 44.677 2.994 17.454 1.00 18.01 87 PHE D C 1
ATOM 2713 O O . PHE D 2 90 ? 45.772 3.509 17.657 1.00 19.00 87 PHE D O 1
ATOM 2721 N N . ALA D 2 91 ? 44.167 2.829 16.231 1.00 19.92 88 ALA D N 1
ATOM 2722 C CA . ALA D 2 91 ? 44.909 3.256 15.046 1.00 21.14 88 ALA D CA 1
ATOM 2723 C C . ALA D 2 91 ? 45.279 4.736 15.132 1.00 20.64 88 ALA D C 1
ATOM 2724 O O . ALA D 2 91 ? 46.408 5.115 14.817 1.00 22.97 88 ALA D O 1
ATOM 2726 N N . GLU D 2 92 ? 44.346 5.562 15.604 1.00 21.19 89 GLU D N 1
ATOM 2727 C CA . GLU D 2 92 ? 44.601 6.995 15.735 1.00 23.09 89 GLU D CA 1
ATOM 2728 C C . GLU D 2 92 ? 45.699 7.304 16.766 1.00 23.63 89 GLU D C 1
ATOM 2729 O O . GLU D 2 92 ? 46.603 8.106 16.494 1.00 22.53 89 GLU D O 1
ATOM 2735 N N . TYR D 2 93 ? 45.636 6.662 17.934 1.00 23.45 90 TYR D N 1
ATOM 2736 C CA . TYR D 2 93 ? 46.692 6.808 18.930 1.00 20.75 90 TYR D CA 1
ATOM 2737 C C . TYR D 2 93 ? 48.034 6.316 18.406 1.00 21.37 90 TYR D C 1
ATOM 2738 O O . TYR D 2 93 ? 49.056 6.972 18.591 1.00 22.54 90 TYR D O 1
ATOM 2747 N N . TRP D 2 94 ? 48.031 5.153 17.760 1.00 21.30 91 TRP D N 1
ATOM 2748 C CA . TRP D 2 94 ? 49.281 4.568 17.301 1.00 22.40 91 TRP D CA 1
ATOM 2749 C C . TRP D 2 94 ? 49.920 5.432 16.208 1.00 24.61 91 TRP D C 1
ATOM 2750 O O . TRP D 2 94 ? 51.143 5.594 16.171 1.00 24.52 91 TRP D O 1
ATOM 2761 N N . ASN D 2 95 ? 49.096 5.995 15.329 1.00 23.13 92 ASN D N 1
ATOM 2762 C CA . ASN D 2 95 ? 49.606 6.870 14.268 1.00 25.45 92 ASN D CA 1
ATOM 2763 C C . ASN D 2 95 ? 50.383 8.056 14.840 1.00 27.25 92 ASN D C 1
ATOM 2764 O O . ASN D 2 95 ? 51.362 8.513 14.245 1.00 27.58 92 ASN D O 1
ATOM 2769 N N . LEU D 2 96 ? 49.960 8.529 16.009 1.00 26.25 93 LEU D N 1
ATOM 2770 C CA . LEU D 2 96 ? 50.550 9.720 16.618 1.00 26.64 93 LEU D CA 1
ATOM 2771 C C . LEU D 2 96 ? 51.962 9.479 17.162 1.00 28.90 93 LEU D C 1
ATOM 2772 O O . LEU D 2 96 ? 52.648 10.425 17.546 1.00 29.67 93 LEU D O 1
ATOM 2777 N N . LEU D 2 97 ? 52.396 8.222 17.204 1.00 26.81 94 LEU D N 1
ATOM 2778 C CA . LEU D 2 97 ? 53.783 7.922 17.567 1.00 28.86 94 LEU D CA 1
ATOM 2779 C C . LEU D 2 97 ? 54.738 8.370 16.469 1.00 29.17 94 LEU D C 1
ATOM 2780 O O . LEU D 2 97 ? 55.922 8.598 16.718 1.00 30.39 94 LEU D O 1
ATOM 2785 N N . SER D 2 98 ? 54.215 8.481 15.253 1.00 28.09 95 SER D N 1
ATOM 2786 C CA . SER D 2 98 ? 54.994 8.933 14.099 1.00 30.87 95 SER D CA 1
ATOM 2787 C C . SER D 2 98 ? 54.415 10.231 13.553 1.00 33.20 95 SER D C 1
ATOM 2788 O O . SER D 2 98 ? 53.512 10.204 12.720 1.00 33.01 95 SER D O 1
ATOM 2791 N N . PRO D 2 99 ? 54.949 11.372 13.997 1.00 36.79 96 PRO D N 1
ATOM 2792 C CA . PRO D 2 99 ? 54.329 12.658 13.661 1.00 40.52 96 PRO D CA 1
ATOM 2793 C C . PRO D 2 99 ? 54.526 13.043 12.197 1.00 34.99 96 PRO D C 1
ATOM 2794 O O . PRO D 2 99 ? 55.564 12.739 11.621 1.00 31.91 96 PRO D O 1
ATOM 2798 N N . ASP D 2 100 ? 53.536 13.700 11.607 1.00 39.01 97 ASP D N 1
ATOM 2799 C CA . ASP D 2 100 ? 53.644 14.158 10.224 1.00 37.10 97 ASP D CA 1
ATOM 2800 C C . ASP D 2 100 ? 54.401 15.477 10.140 1.00 37.97 97 ASP D C 1
ATOM 2801 O O . ASP D 2 100 ? 54.413 16.242 11.099 1.00 37.70 97 ASP D O 1
ATOM 2806 N N . ARG D 2 101 ? 55.021 15.749 8.992 1.00 36.30 98 ARG D N 1
ATOM 2807 C CA . ARG D 2 101 ? 55.669 17.041 8.776 1.00 33.26 98 ARG D CA 1
ATOM 2808 C C . ARG D 2 101 ? 54.630 18.142 8.936 1.00 34.23 98 ARG D C 1
ATOM 2809 O O . ARG D 2 101 ? 53.513 18.032 8.437 1.00 31.76 98 ARG D O 1
ATOM 2817 N N . THR D 2 102 ? 54.996 19.198 9.649 1.00 35.16 99 THR D N 1
ATOM 2818 C CA . THR D 2 102 ? 54.045 20.242 9.995 1.00 29.18 99 THR D CA 1
ATOM 2819 C C . THR D 2 102 ? 54.584 21.625 9.625 1.00 33.80 99 THR D C 1
ATOM 2820 O O . THR D 2 102 ? 55.771 21.908 9.797 1.00 32.63 99 THR D O 1
ATOM 2824 N N . PHE D 2 103 ? 53.710 22.468 9.084 1.00 28.59 100 PHE D N 1
ATOM 2825 C CA . PHE D 2 103 ? 54.027 23.875 8.865 1.00 30.55 100 PHE D CA 1
ATOM 2826 C C . PHE D 2 103 ? 53.087 24.737 9.699 1.00 32.74 100 PHE D C 1
ATOM 2827 O O . PHE D 2 103 ? 51.867 24.651 9.560 1.00 32.95 100 PHE D O 1
ATOM 2835 N N . THR D 2 104 ? 53.658 25.570 10.563 1.00 33.39 101 THR D N 1
ATOM 2836 C CA . THR D 2 104 ? 52.864 26.427 11.436 1.00 35.01 101 THR D CA 1
ATOM 2837 C C . THR D 2 104 ? 53.199 27.899 11.239 1.00 36.50 101 THR D C 1
ATOM 2838 O O . THR D 2 104 ? 54.363 28.282 11.267 1.00 37.60 101 THR D O 1
ATOM 2842 N N . LEU D 2 105 ? 52.173 28.719 11.045 1.00 37.75 102 LEU D N 1
ATOM 2843 C CA . LEU D 2 105 ? 52.368 30.145 10.849 1.00 35.54 102 LEU D CA 1
ATOM 2844 C C . LEU D 2 105 ? 51.390 30.946 11.693 1.00 38.40 102 LEU D C 1
ATOM 2845 O O . LEU D 2 105 ? 50.176 30.858 11.499 1.00 38.35 102 LEU D O 1
ATOM 2850 N N . LYS D 2 106 ? 51.917 31.723 12.635 1.00 42.02 103 LYS D N 1
ATOM 2851 C CA . LYS D 2 106 ? 51.090 32.649 13.402 1.00 40.53 103 LYS D CA 1
ATOM 2852 C C . LYS D 2 106 ? 50.905 33.930 12.598 1.00 40.61 103 LYS D C 1
ATOM 2853 O O . LYS D 2 106 ? 51.852 34.433 11.991 1.00 41.33 103 LYS D O 1
ATOM 2856 N N . VAL D 2 107 ? 49.681 34.446 12.573 1.00 39.63 104 VAL D N 1
ATOM 2857 C CA . VAL D 2 107 ? 49.380 35.620 11.764 1.00 42.52 104 VAL D CA 1
ATOM 2858 C C . VAL D 2 107 ? 48.619 36.671 12.567 1.00 46.74 104 VAL D C 1
ATOM 2859 O O . VAL D 2 107 ? 47.459 36.475 12.923 1.00 43.59 104 VAL D O 1
ATOM 2863 N N . ASN D 2 108 ? 49.280 37.786 12.857 1.00 47.20 105 ASN D N 1
ATOM 2864 C CA . ASN D 2 108 ? 48.613 38.902 13.514 1.00 49.01 105 ASN D CA 1
ATOM 2865 C C . ASN D 2 108 ? 47.823 39.711 12.497 1.00 50.22 105 ASN D C 1
ATOM 2866 O O . ASN D 2 108 ? 48.401 40.339 11.607 1.00 52.09 105 ASN D O 1
ATOM 2871 N N . VAL D 2 109 ? 46.502 39.682 12.617 1.00 49.41 106 VAL D N 1
ATOM 2872 C CA . VAL D 2 109 ? 45.644 40.419 11.699 1.00 53.20 106 VAL D CA 1
ATOM 2873 C C . VAL D 2 109 ? 45.306 41.796 12.268 1.00 56.06 106 VAL D C 1
ATOM 2874 O O . VAL D 2 109 ? 44.666 41.910 13.316 1.00 55.31 106 VAL D O 1
ATOM 2878 N N . GLN D 2 110 ? 45.745 42.838 11.567 1.00 57.58 107 GLN D N 1
ATOM 2879 C CA . GLN D 2 110 ? 45.561 44.210 12.023 1.00 59.73 107 GLN D CA 1
ATOM 2880 C C . GLN D 2 110 ? 44.577 44.963 11.132 1.00 62.34 107 GLN D C 1
ATOM 2881 O O . GLN D 2 110 ? 43.451 45.250 11.540 1.00 65.86 107 GLN D O 1
#

GO terms:
  GO:0005515 protein binding (F, IPI)
  GO:0061630 ubiquitin protein ligase activity (F, IDA)
  GO:0043161 proteasome-mediated ubiquitin-dependent protein catabolic process (P, IDA)
  GO:1901797 negative regulation of signal transduction by p53 class mediator (P, IDA)
  GO:0061630 ubiquitin protein ligase activity (F, TAS)
  GO:0043161 proteasome-mediated ubiquitin-dependent protein catabolic process (P, TAS)
  GO:1901797 negative regulation of signal transduction by p53 class mediator (P, TAS)
  GO:0000209 protein polyubiquitination (P, TAS)
  GO:0006511 ubiquitin-dependent protein catabolic process (P, IGI)
  GO:0051865 protein autoubiquitination (P, IMP)
  GO:0006511 ubiquitin-dependent protein catabolic process (P, IMP)
  GO:0008097 5S rRNA binding (F, IDA)
  GO:0005634 nucleus (C, IDA)
  GO:0005730 nucleolus (C, IDA)
  GO:0005737 cytoplasm (C, IDA)
  GO:0016874 ligase activity (F, IDA)
  GO:0043021 ribonucleoprotein complex binding (F, IDA)
  GO:0016567 protein ubiquitination (P, IDA)
  GO:0006511 ubiquitin-dependent protein catabolic process (P, IDA)
  GO:0006915 apoptotic process (P, IDA)

Secondary structure (DSSP, 8-state):
-EEE-HHHHHHHHTTT---S-B-HHHHHHHHHHHHHHTT-B-SSSTTEEE-TTSHHHHHHT-SEEETT-HHHHHHHHHTTEEE-/-EEEE-HHHHHHHHHTT---S-EEHHHHHHHHHHHHHHTT-B-SSSTTEEE-TTSHHHHHHTSSEEETT-HHHHHHHHHTTEEE-/-B-GGGTTEEEEE-TT-EEEEEEEE-GGGT-EEEEEEEETEEEEEEEEE-----EEEEEEEEE-SSEEEEEEEEEE---HHHHHHTTSPPEEEEEEEEE-/--B-GGGTTEEEEE-BT-EEEEEEEE-GGGT-EEEEEEEESEEEEEEEEE-----EEEEEEEEE-SSEEEEEEEEEE---HHHHHHTTSPPEEEEEEEEE-

Organism: Homo sapiens (NCBI:txid9606)

CATH classification: 1.10.245.10

InterPro domains:
  IPR001841 Zinc finger, RING-type [PS50089] (438-479)
  IPR001876 Zinc finger, RanBP2-type [PF00641] (300-327)
  IPR001876 Zinc finger, RanBP2-ty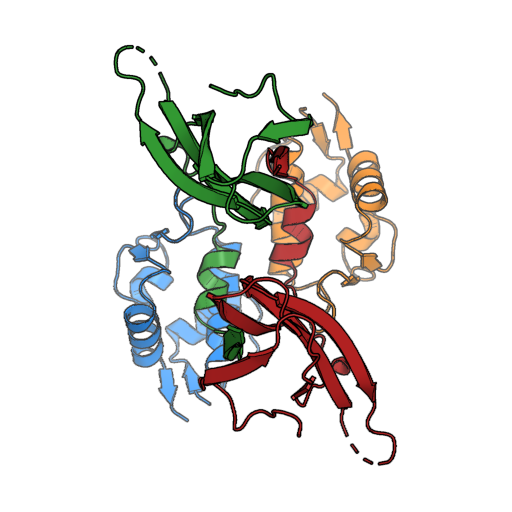pe [PS01358] (303-322)
  IPR001876 Zinc finger, RanBP2-type [PS50199] (299-328)
  IPR003121 SWIB/MDM2 domain [PF02201] (34-95)
  IPR003121 SWIB/MDM2 domain [PS51925] (26-109)
  IPR013083 Zinc finger, RING/FYVE/PHD-type [G3DSA:3.30.40.10] (427-491)
  IPR016495 p53 negative regulator Mdm2/Mdm4 [PIRSF006748] (1-491)
  IPR028340 E3 ubiquitin-protein ligase Mdm2 [PIRSF500700] (4-491)
  IPR036443 Zinc finger, RanBP2-type superfamily [SSF90209] (290-334)
  IPR036885 SWIB/MDM2 domain superfamily [G3DSA:1.10.245.10] (1-114)
  IPR036885 SWIB/MDM2 domain superfamily [SSF47592] (18-120)
  IPR036885 SWIB/MDM2 domain superfamily [SSF47592] (189-283)
  IPR044080 MDM2, modified RING finger, HC subclass [cd16783] (435-491)

Sequence (370 aa):
LVRPKPLLLKLLKSVGAQKDTYTMKEVLFYLGQYIMTKRLYDEKQQHIVYCSNDLLGDLFGVPSFSVKEHRKIYTMIYRNLVVVTLVRPKPLLLKLLKSVGAQKDTYTMKEVLFYLGQYIMTKRRLYDEKQQHIVYCSNDLLGDLFGVPSFSVKEHRKIYTMIYRNLVVVSLTEDNNNTTITIAKGENKEIILHGNPTTGYSWVVDSSEGLSNTVEYVADDQHSGGKYHIKITGTQTGEGKIVLVYRRTSFAEYWNLLSPDRTFTLKVNVQMSLTEDNNNTTITIAKGENKKEIILHHGNPTTGYSWVVDSSEGLSNTVEYVADQHSGGKYHIKITGTQTGEGKIVLVYRRTSFAEYWNLLSPDRTFTLKVNVQ